Protein AF-A0A7Z9GXH2-F1 (afdb_monomer_lite)

Structure (mmCIF, N/CA/C/O backbone):
data_AF-A0A7Z9GXH2-F1
#
_entry.id   AF-A0A7Z9GXH2-F1
#
loop_
_atom_site.group_PDB
_atom_site.id
_atom_site.type_symbol
_atom_site.label_atom_id
_atom_site.label_alt_id
_atom_site.label_comp_id
_atom_site.label_asym_id
_atom_site.label_entity_id
_atom_site.label_seq_id
_atom_site.pdbx_PDB_ins_code
_atom_site.Cartn_x
_atom_site.Cartn_y
_atom_site.Cartn_z
_atom_site.occupancy
_atom_site.B_iso_or_equiv
_atom_site.auth_seq_id
_atom_site.auth_comp_id
_atom_site.auth_asym_id
_atom_site.auth_atom_id
_atom_site.pdbx_PDB_model_num
ATOM 1 N N . THR A 1 1 ? -4.801 15.330 -59.749 1.00 37.44 1 THR A N 1
ATOM 2 C CA . THR A 1 1 ? -4.604 15.068 -58.308 1.00 37.44 1 THR A CA 1
ATOM 3 C C . THR A 1 1 ? -5.261 13.742 -57.950 1.00 37.44 1 THR A C 1
ATOM 5 O O . THR A 1 1 ? -6.335 13.740 -57.373 1.00 37.44 1 THR A O 1
ATOM 8 N N . GLY A 1 2 ? -4.679 12.607 -58.366 1.00 39.06 2 GLY A N 1
ATOM 9 C CA . GLY A 1 2 ? -5.341 11.305 -58.162 1.00 39.06 2 GLY A CA 1
ATOM 10 C C . GLY A 1 2 ? -4.648 10.054 -58.719 1.00 39.06 2 GLY A C 1
ATOM 11 O O . GLY A 1 2 ? -5.341 9.082 -58.975 1.00 39.06 2 GLY A O 1
ATOM 12 N N . GLU A 1 3 ? -3.325 10.061 -58.938 1.00 38.06 3 GLU A N 1
ATOM 13 C CA . GLU A 1 3 ? -2.590 8.885 -59.464 1.00 38.06 3 GLU A CA 1
ATOM 14 C C . GLU A 1 3 ? -1.304 8.540 -58.679 1.00 38.06 3 GLU A C 1
ATOM 16 O O . GLU A 1 3 ? -0.545 7.670 -59.090 1.00 38.06 3 GLU A O 1
ATOM 21 N N . THR A 1 4 ? -1.034 9.189 -57.539 1.00 46.84 4 THR A N 1
ATOM 22 C CA . THR A 1 4 ? 0.222 9.001 -56.781 1.00 46.84 4 THR A CA 1
ATOM 23 C C . THR A 1 4 ? 0.175 7.913 -55.707 1.00 46.84 4 THR A C 1
ATOM 25 O O . THR A 1 4 ? 1.226 7.394 -55.352 1.00 46.84 4 THR A O 1
ATOM 28 N N . SER A 1 5 ? -1.001 7.526 -55.204 1.00 44.00 5 SER A N 1
ATOM 29 C CA . SER A 1 5 ? -1.130 6.472 -54.180 1.00 44.00 5 SER A CA 1
ATOM 30 C C . SER A 1 5 ? -1.077 5.046 -54.750 1.00 44.00 5 SER A C 1
ATOM 32 O O . SER A 1 5 ? -0.606 4.133 -54.081 1.00 44.00 5 SER A O 1
ATOM 34 N N . ILE A 1 6 ? -1.488 4.842 -56.007 1.00 42.91 6 ILE A N 1
ATOM 35 C CA . ILE A 1 6 ? -1.592 3.504 -56.626 1.00 42.91 6 ILE A CA 1
ATOM 36 C C . ILE A 1 6 ? -0.221 2.902 -57.011 1.00 42.91 6 ILE A C 1
ATOM 38 O O . ILE A 1 6 ? -0.106 1.686 -57.156 1.00 42.91 6 ILE A O 1
ATOM 42 N N . SER A 1 7 ? 0.841 3.703 -57.165 1.00 54.88 7 SER A N 1
ATOM 43 C CA . SER A 1 7 ? 2.155 3.196 -57.608 1.00 54.88 7 SER A CA 1
ATOM 44 C C . SER A 1 7 ? 3.056 2.665 -56.484 1.00 54.88 7 SER A C 1
ATOM 46 O O . SER A 1 7 ? 3.994 1.914 -56.762 1.00 54.88 7 SER A O 1
ATOM 48 N N . ILE A 1 8 ? 2.795 3.024 -55.224 1.00 55.25 8 ILE A N 1
ATOM 49 C CA . ILE A 1 8 ? 3.738 2.799 -54.113 1.00 55.25 8 ILE A CA 1
ATOM 50 C C . ILE A 1 8 ? 3.460 1.481 -53.390 1.00 55.25 8 ILE A C 1
ATOM 52 O O . ILE A 1 8 ? 4.385 0.690 -53.206 1.00 55.25 8 ILE A O 1
ATOM 56 N N . GLU A 1 9 ? 2.195 1.168 -53.105 1.00 55.50 9 GLU A N 1
ATOM 57 C CA . GLU A 1 9 ? 1.798 -0.169 -52.631 1.00 55.50 9 GLU A CA 1
ATOM 58 C C . GLU A 1 9 ? 2.121 -1.252 -53.673 1.00 55.50 9 GLU A C 1
ATOM 60 O O . GLU A 1 9 ? 2.595 -2.336 -53.341 1.00 55.50 9 GLU A O 1
ATOM 65 N N . ALA A 1 10 ? 1.961 -0.942 -54.965 1.00 57.91 10 ALA A N 1
ATOM 66 C CA . ALA A 1 10 ? 2.414 -1.827 -56.034 1.00 57.91 10 ALA A CA 1
ATOM 67 C C . ALA A 1 10 ? 3.939 -2.058 -55.979 1.00 57.91 10 ALA A C 1
ATOM 69 O O . ALA A 1 10 ? 4.403 -3.174 -56.216 1.00 57.91 10 ALA A O 1
ATOM 70 N N . SER A 1 11 ? 4.719 -1.032 -55.621 1.00 60.31 11 SER A N 1
ATOM 71 C CA . SER A 1 11 ? 6.178 -1.127 -55.519 1.00 60.31 11 SER A CA 1
ATOM 72 C C . SER A 1 11 ? 6.618 -2.024 -54.355 1.00 60.31 11 SER A C 1
ATOM 74 O O . SER A 1 11 ? 7.423 -2.931 -54.578 1.00 60.31 11 SER A O 1
ATOM 76 N N . THR A 1 12 ? 6.060 -1.862 -53.148 1.00 60.34 12 THR A N 1
ATOM 77 C CA . THR A 1 12 ? 6.379 -2.737 -51.997 1.00 60.34 12 THR A CA 1
ATOM 78 C C . THR A 1 12 ? 6.028 -4.198 -52.287 1.00 60.34 12 THR A C 1
ATOM 80 O O . THR A 1 12 ? 6.863 -5.083 -52.084 1.00 60.34 12 THR A O 1
ATOM 83 N N . VAL A 1 13 ? 4.855 -4.450 -52.881 1.00 60.81 13 VAL A N 1
ATOM 84 C CA . VAL A 1 13 ? 4.418 -5.787 -53.317 1.00 60.81 13 VAL A CA 1
ATOM 85 C C . VAL A 1 13 ? 5.371 -6.390 -54.358 1.00 60.81 13 VAL A C 1
ATOM 87 O O . VAL A 1 13 ? 5.722 -7.566 -54.245 1.00 60.81 13 VAL A O 1
ATOM 90 N N . THR A 1 14 ? 5.849 -5.618 -55.343 1.00 66.19 14 THR A N 1
ATOM 91 C CA . THR A 1 14 ? 6.825 -6.139 -56.325 1.00 66.19 14 THR A CA 1
ATOM 92 C C . THR A 1 14 ? 8.198 -6.446 -55.725 1.00 66.19 14 THR A C 1
ATOM 94 O O . THR A 1 14 ? 8.819 -7.424 -56.136 1.00 66.19 14 THR A O 1
ATOM 97 N N . MET A 1 15 ? 8.663 -5.676 -54.736 1.00 66.75 15 MET A N 1
ATOM 98 C CA . MET A 1 15 ? 9.948 -5.928 -54.066 1.00 66.75 15 MET A CA 1
ATOM 99 C C . MET A 1 15 ? 9.905 -7.180 -53.181 1.00 66.75 15 MET A C 1
ATOM 101 O O . MET A 1 15 ? 10.839 -7.981 -53.214 1.00 66.75 15 MET A O 1
ATOM 105 N N . LEU A 1 16 ? 8.793 -7.407 -52.471 1.00 66.75 16 LEU A N 1
ATOM 106 C CA . LEU A 1 16 ? 8.529 -8.660 -51.752 1.00 66.75 16 LEU A CA 1
ATOM 107 C C . LEU A 1 16 ? 8.466 -9.859 -52.716 1.00 66.75 16 LEU A C 1
ATOM 109 O O . LEU A 1 16 ? 9.107 -10.883 -52.484 1.00 66.75 16 LEU A O 1
ATOM 113 N N . ALA A 1 17 ? 7.755 -9.718 -53.840 1.00 65.50 17 ALA A N 1
ATOM 114 C CA . ALA A 1 17 ? 7.632 -10.768 -54.855 1.00 65.50 17 ALA A CA 1
ATOM 115 C C . ALA A 1 17 ? 8.953 -11.098 -55.582 1.00 65.50 17 ALA A C 1
ATOM 117 O O . ALA A 1 17 ? 9.086 -12.191 -56.133 1.00 65.50 17 ALA A O 1
ATOM 118 N N . ALA A 1 18 ? 9.931 -10.188 -55.577 1.00 73.69 18 ALA A N 1
ATOM 119 C CA . ALA A 1 18 ? 11.253 -10.404 -56.164 1.00 73.69 18 ALA A CA 1
ATOM 120 C C . ALA A 1 18 ? 12.179 -11.292 -55.303 1.00 73.69 18 ALA A C 1
ATOM 122 O O . ALA A 1 18 ? 13.247 -11.679 -55.773 1.00 73.69 18 ALA A O 1
ATOM 123 N N . GLY A 1 19 ? 11.791 -11.632 -54.064 1.00 72.69 19 GLY A N 1
ATOM 124 C CA . GLY A 1 19 ? 12.542 -12.560 -53.208 1.00 72.69 19 GLY A CA 1
ATOM 125 C C . GLY A 1 19 ? 13.893 -12.026 -52.718 1.00 72.69 19 GLY A C 1
ATOM 126 O O . GLY A 1 19 ? 14.777 -12.810 -52.390 1.00 72.69 19 GLY A O 1
ATOM 127 N N . LEU A 1 20 ? 14.060 -10.700 -52.672 1.00 75.81 20 LEU A N 1
ATOM 128 C CA . LEU A 1 20 ? 15.347 -10.029 -52.443 1.00 75.81 20 LEU A CA 1
ATOM 129 C C . LEU A 1 20 ? 15.855 -10.062 -50.989 1.00 75.81 20 LEU A C 1
ATOM 131 O O . LEU A 1 20 ? 16.906 -9.495 -50.728 1.00 75.81 20 LEU A O 1
ATOM 135 N N . GLY A 1 21 ? 15.126 -10.664 -50.043 1.00 75.50 21 GLY A N 1
ATOM 136 C CA . GLY A 1 21 ? 15.475 -10.636 -48.610 1.00 75.50 21 GLY A CA 1
ATOM 137 C C . GLY A 1 21 ? 15.192 -9.300 -47.902 1.00 75.50 21 GLY A C 1
ATOM 138 O O . GLY A 1 21 ? 15.517 -9.144 -46.727 1.00 75.50 21 GLY A O 1
ATOM 139 N N . LEU A 1 22 ? 14.564 -8.354 -48.605 1.00 82.00 22 LEU A N 1
ATOM 140 C CA . LEU A 1 22 ? 14.113 -7.063 -48.084 1.00 82.00 22 LEU A CA 1
ATOM 141 C C . LEU A 1 22 ? 12.768 -7.187 -47.351 1.00 82.00 22 LEU A C 1
ATOM 143 O O . LEU A 1 22 ? 11.962 -8.065 -47.661 1.00 82.00 22 LEU A O 1
ATOM 147 N N . SER A 1 23 ? 12.500 -6.252 -46.438 1.00 78.56 23 SER A N 1
ATOM 148 C CA . SER A 1 23 ? 11.236 -6.151 -45.693 1.00 78.56 23 SER A CA 1
ATOM 149 C C . SER A 1 23 ? 10.643 -4.745 -45.856 1.00 78.56 23 SER A C 1
ATOM 151 O O . SER A 1 23 ? 10.691 -3.950 -44.915 1.00 78.56 23 SER A O 1
ATOM 153 N N . PRO A 1 24 ? 10.141 -4.396 -47.057 1.00 82.38 24 PRO A N 1
ATOM 154 C CA . PRO A 1 24 ? 9.747 -3.032 -47.366 1.00 82.38 24 PRO A CA 1
ATOM 155 C C . PRO A 1 24 ? 8.435 -2.620 -46.679 1.00 82.38 24 PRO A C 1
ATOM 157 O O . PRO A 1 24 ? 7.402 -3.264 -46.866 1.00 82.38 24 PRO A O 1
ATOM 160 N N . VAL A 1 25 ? 8.464 -1.496 -45.961 1.00 80.12 25 VAL A N 1
ATOM 161 C CA . VAL A 1 25 ? 7.319 -0.862 -45.287 1.00 80.12 25 VAL A CA 1
ATOM 162 C C . VAL A 1 25 ? 7.044 0.504 -45.923 1.00 80.12 25 VAL A C 1
ATOM 164 O O . VAL A 1 25 ? 7.964 1.280 -46.181 1.00 80.12 25 VAL A O 1
ATOM 167 N N . HIS A 1 26 ? 5.777 0.803 -46.206 1.00 81.19 26 HIS A N 1
ATOM 168 C CA . HIS A 1 26 ? 5.341 2.104 -46.722 1.00 81.19 26 HIS A CA 1
ATOM 169 C C . HIS A 1 26 ? 5.133 3.089 -45.559 1.00 81.19 26 HIS A C 1
ATOM 171 O O . HIS A 1 26 ? 4.392 2.766 -44.638 1.00 81.19 26 HIS A O 1
ATOM 177 N N . LEU A 1 27 ? 5.760 4.272 -45.612 1.00 75.12 27 LEU A N 1
ATOM 178 C CA . LEU A 1 27 ? 5.764 5.268 -44.519 1.00 75.12 27 LEU A CA 1
ATOM 179 C C . LEU A 1 27 ? 4.958 6.545 -44.849 1.00 75.12 27 LEU A C 1
ATOM 181 O O . LEU A 1 27 ? 5.267 7.636 -44.356 1.00 75.12 27 LEU A O 1
ATOM 185 N N . GLY A 1 28 ? 4.008 6.440 -45.781 1.00 72.62 28 GLY A N 1
ATOM 186 C CA . GLY A 1 28 ? 3.268 7.589 -46.302 1.00 72.62 28 GLY A CA 1
ATOM 187 C C . GLY A 1 28 ? 4.111 8.539 -47.169 1.00 72.62 28 GLY A C 1
ATOM 188 O O . GLY A 1 28 ? 5.312 8.358 -47.382 1.00 72.62 28 GLY A O 1
ATOM 189 N N . GLU A 1 29 ? 3.448 9.559 -47.721 1.00 75.81 29 GLU A N 1
ATOM 190 C CA . GLU A 1 29 ? 4.037 10.708 -48.445 1.00 75.81 29 GLU A CA 1
ATOM 191 C C . GLU A 1 29 ? 5.028 10.422 -49.598 1.00 75.81 29 GLU A C 1
ATOM 193 O O . GLU A 1 29 ? 5.715 11.327 -50.070 1.00 75.81 29 GLU A O 1
ATOM 198 N N . GLY A 1 30 ? 5.104 9.191 -50.109 1.00 75.81 30 GLY A N 1
ATOM 199 C CA . GLY A 1 30 ? 6.087 8.817 -51.134 1.00 75.81 30 GLY A CA 1
ATOM 200 C C . GLY A 1 30 ? 7.263 7.975 -50.631 1.00 75.81 30 GLY A C 1
ATOM 201 O O . GLY A 1 30 ? 8.115 7.589 -51.432 1.00 75.81 30 GLY A O 1
ATOM 202 N N . ARG A 1 31 ? 7.336 7.701 -49.324 1.00 79.81 31 ARG A N 1
ATOM 203 C CA . ARG A 1 31 ? 8.487 7.078 -48.659 1.00 79.81 31 ARG A CA 1
ATOM 204 C C . ARG A 1 31 ? 8.279 5.577 -48.452 1.00 79.81 31 ARG A C 1
ATOM 206 O O . ARG A 1 31 ? 7.200 5.123 -48.074 1.00 79.81 31 ARG A O 1
ATOM 213 N N . ILE A 1 32 ? 9.344 4.807 -48.664 1.00 81.31 32 ILE A N 1
ATOM 214 C CA . ILE A 1 32 ? 9.396 3.368 -48.384 1.00 81.31 32 ILE A CA 1
ATOM 215 C C . ILE A 1 32 ? 10.657 3.097 -47.562 1.00 81.31 32 ILE A C 1
ATOM 217 O O . ILE A 1 32 ? 11.764 3.342 -48.042 1.00 81.31 32 ILE A O 1
ATOM 221 N N . HIS A 1 33 ? 10.505 2.552 -46.356 1.00 81.62 33 HIS A N 1
ATOM 222 C CA . HIS A 1 33 ? 11.610 1.906 -45.653 1.00 81.62 33 HIS A CA 1
ATOM 223 C C . HIS A 1 33 ? 11.853 0.554 -46.317 1.00 81.62 33 HIS A C 1
ATOM 225 O O . HIS A 1 33 ? 10.955 -0.277 -46.323 1.00 81.62 33 HIS A O 1
ATOM 231 N N . LEU A 1 34 ? 13.025 0.307 -46.901 1.00 80.25 34 LEU A N 1
ATOM 232 C CA . LEU A 1 34 ? 13.278 -0.941 -47.642 1.00 80.25 34 LEU A CA 1
ATOM 233 C C . LEU A 1 34 ? 13.677 -2.119 -46.734 1.00 80.25 34 LEU A C 1
ATOM 235 O O . LEU A 1 34 ? 13.483 -3.280 -47.106 1.00 80.25 34 LEU A O 1
ATOM 239 N N . GLY A 1 35 ? 14.221 -1.824 -45.551 1.00 74.38 35 GLY A N 1
ATOM 240 C CA . GLY A 1 35 ? 14.851 -2.807 -44.675 1.00 74.38 35 GLY A CA 1
ATOM 241 C C . GLY A 1 35 ? 16.089 -3.454 -45.307 1.00 74.38 35 GLY A C 1
ATOM 242 O O . GLY A 1 35 ? 16.656 -2.951 -46.279 1.00 74.38 35 GLY A O 1
ATOM 243 N N . GLY A 1 36 ? 16.483 -4.606 -44.761 1.00 77.69 36 GLY A N 1
ATOM 244 C CA . GLY A 1 36 ? 17.627 -5.394 -45.226 1.00 77.69 36 GLY A CA 1
ATOM 245 C C . GLY A 1 36 ? 18.909 -5.163 -44.420 1.00 77.69 36 GLY A C 1
ATOM 246 O O . GLY A 1 36 ? 19.103 -4.120 -43.802 1.00 77.69 36 GLY A O 1
ATOM 247 N N . GLY A 1 37 ? 19.788 -6.169 -44.416 1.00 79.31 37 GLY A N 1
ATOM 248 C CA . GLY A 1 37 ? 21.122 -6.105 -43.811 1.00 79.31 37 GLY A CA 1
ATOM 249 C C . GLY A 1 37 ? 22.212 -5.629 -44.777 1.00 79.31 37 GLY A C 1
ATOM 250 O O . GLY A 1 37 ? 21.951 -5.391 -45.958 1.00 79.31 37 GLY A O 1
ATOM 251 N N . LEU A 1 38 ? 23.457 -5.583 -44.288 1.00 77.19 38 LEU A N 1
ATOM 252 C CA . LEU A 1 38 ? 24.645 -5.141 -45.035 1.00 77.19 38 LEU A CA 1
ATOM 253 C C . LEU A 1 38 ? 24.849 -5.846 -46.383 1.00 77.19 38 LEU A C 1
ATOM 255 O O . LEU A 1 38 ? 25.489 -5.288 -47.267 1.00 77.19 38 LEU A O 1
ATOM 259 N N . ASN A 1 39 ? 24.335 -7.058 -46.575 1.00 77.94 39 ASN A N 1
ATOM 260 C CA . ASN A 1 39 ? 24.434 -7.793 -47.835 1.00 77.94 39 ASN A CA 1
ATOM 261 C C . ASN A 1 39 ? 23.656 -7.150 -49.006 1.00 77.94 39 ASN A C 1
ATOM 263 O O . ASN A 1 39 ? 23.853 -7.564 -50.145 1.00 77.94 39 ASN A O 1
ATOM 267 N N . HIS A 1 40 ? 22.796 -6.157 -48.757 1.00 81.00 40 HIS A N 1
ATOM 268 C CA . HIS A 1 40 ? 22.034 -5.461 -49.797 1.00 81.00 40 HIS A CA 1
ATOM 269 C C . HIS A 1 40 ? 22.760 -4.201 -50.289 1.00 81.00 40 HIS A C 1
ATOM 271 O O . HIS A 1 40 ? 23.442 -3.511 -49.533 1.00 81.00 40 HIS A O 1
ATOM 277 N N . GLN A 1 41 ? 22.570 -3.871 -51.567 1.00 77.75 41 GLN A N 1
ATOM 278 C CA . GLN A 1 41 ? 23.025 -2.623 -52.182 1.00 77.75 41 GLN A CA 1
ATOM 279 C C . GLN A 1 41 ? 21.842 -1.946 -52.877 1.00 77.75 41 GLN A C 1
ATOM 281 O O . GLN A 1 41 ? 21.060 -2.603 -53.563 1.00 77.75 41 GLN A O 1
ATOM 286 N N . ILE A 1 42 ? 21.726 -0.627 -52.720 1.00 78.69 42 ILE A N 1
ATOM 287 C CA . ILE A 1 42 ? 20.710 0.200 -53.377 1.00 78.69 42 ILE A CA 1
ATOM 288 C C . ILE A 1 42 ? 21.434 1.190 -54.286 1.00 78.69 42 ILE A C 1
ATOM 290 O O . ILE A 1 42 ? 22.349 1.883 -53.848 1.00 78.69 42 ILE A O 1
ATOM 294 N N . SER A 1 43 ? 21.013 1.280 -55.548 1.00 76.50 43 SER A N 1
ATOM 295 C CA . SER A 1 43 ? 21.495 2.297 -56.484 1.00 76.50 43 SER A CA 1
ATOM 296 C C . SER A 1 43 ? 20.317 2.997 -57.143 1.00 76.50 43 SER A C 1
ATOM 298 O O . SER A 1 43 ? 19.529 2.378 -57.857 1.00 76.50 43 SER A O 1
ATOM 300 N N . THR A 1 44 ? 20.208 4.306 -56.919 1.00 79.69 44 THR A N 1
ATOM 301 C CA . THR A 1 44 ? 19.198 5.172 -57.543 1.00 79.69 44 THR A CA 1
ATOM 302 C C . THR A 1 44 ? 19.752 5.970 -58.728 1.00 79.69 44 THR A C 1
ATOM 304 O O . THR A 1 44 ? 19.028 6.780 -59.303 1.00 79.69 44 THR A O 1
ATOM 307 N N . ALA A 1 45 ? 21.003 5.719 -59.144 1.00 75.12 45 ALA A N 1
ATOM 308 C CA . ALA A 1 45 ? 21.774 6.553 -60.079 1.00 75.12 45 ALA A CA 1
ATOM 309 C C . ALA A 1 45 ? 21.109 6.815 -61.448 1.00 75.12 45 ALA A C 1
ATOM 311 O O . ALA A 1 45 ? 21.389 7.827 -62.081 1.00 75.12 45 ALA A O 1
ATOM 312 N N . ASN A 1 46 ? 20.212 5.928 -61.893 1.00 79.19 46 ASN A N 1
ATOM 313 C CA . ASN A 1 46 ? 19.463 6.047 -63.151 1.00 79.19 46 ASN A CA 1
ATOM 314 C C . ASN A 1 46 ? 17.959 6.319 -62.931 1.00 79.19 46 ASN A C 1
ATOM 316 O O . ASN A 1 46 ? 17.128 5.951 -63.762 1.00 79.19 46 ASN A O 1
ATOM 320 N N . THR A 1 47 ? 17.584 6.905 -61.791 1.00 82.19 47 THR A N 1
ATOM 321 C CA . THR A 1 47 ? 16.187 7.124 -61.378 1.00 82.19 47 THR A CA 1
ATOM 322 C C . THR A 1 47 ? 15.966 8.551 -60.861 1.00 82.19 47 THR A C 1
ATOM 324 O O . THR A 1 47 ? 16.917 9.281 -60.599 1.00 82.19 47 THR A O 1
ATOM 327 N N . TYR A 1 48 ? 14.703 8.936 -60.657 1.00 83.56 48 TYR A N 1
ATOM 328 C CA . TYR A 1 48 ? 14.333 10.157 -59.926 1.00 83.56 48 TYR A CA 1
ATOM 329 C C . TYR A 1 48 ? 14.153 9.926 -58.410 1.00 83.56 48 TYR A C 1
ATOM 331 O O . TYR A 1 48 ? 13.590 10.778 -57.729 1.00 83.56 48 TYR A O 1
ATOM 339 N N . LEU A 1 49 ? 14.579 8.772 -57.881 1.00 82.62 49 LEU A N 1
ATOM 340 C CA . LEU A 1 49 ? 14.419 8.424 -56.469 1.00 82.62 49 LEU A CA 1
ATOM 341 C C . LEU A 1 49 ? 15.571 8.985 -55.629 1.00 82.62 49 LEU A C 1
ATOM 343 O O . LEU A 1 49 ? 16.747 8.779 -55.934 1.00 82.62 49 LEU A O 1
ATOM 347 N N . THR A 1 50 ? 15.230 9.630 -54.519 1.00 81.44 50 THR A N 1
ATOM 348 C CA . THR A 1 50 ? 16.176 9.967 -53.452 1.00 81.44 50 THR A CA 1
ATOM 349 C C . THR A 1 50 ? 16.290 8.800 -52.474 1.00 81.44 50 THR A C 1
ATOM 351 O O . THR A 1 50 ? 15.276 8.280 -52.018 1.00 81.44 50 THR A O 1
ATOM 354 N N . HIS A 1 51 ? 17.518 8.408 -52.138 1.00 83.12 51 HIS A N 1
ATOM 355 C CA . HIS A 1 51 ? 17.829 7.371 -51.152 1.00 83.12 51 HIS A CA 1
ATOM 356 C C . HIS A 1 51 ? 18.624 7.989 -49.996 1.00 83.12 51 HIS A C 1
ATOM 358 O O . HIS A 1 51 ? 19.524 8.797 -50.228 1.00 83.12 51 HIS A O 1
ATOM 364 N N . THR A 1 52 ? 18.291 7.599 -48.768 1.00 80.81 52 THR A N 1
ATOM 365 C CA . THR A 1 52 ? 18.906 8.073 -47.521 1.00 80.81 52 THR A CA 1
ATOM 366 C C . THR A 1 52 ? 19.146 6.892 -46.585 1.00 80.81 52 THR A C 1
ATOM 368 O O . THR A 1 52 ? 18.294 6.010 -46.493 1.00 80.81 52 THR A O 1
ATOM 371 N N . GLY A 1 53 ? 20.273 6.900 -45.869 1.00 75.75 53 GLY A N 1
ATOM 372 C CA . GLY A 1 53 ? 20.727 5.772 -45.050 1.00 75.75 53 GLY A CA 1
ATOM 373 C C . GLY A 1 53 ? 21.543 4.744 -45.845 1.00 75.75 53 GLY A C 1
ATOM 374 O O . GLY A 1 53 ? 21.970 5.006 -46.971 1.00 75.75 53 GLY A O 1
ATOM 375 N N . GLN A 1 54 ? 21.780 3.581 -45.240 1.00 74.25 54 GLN A N 1
ATOM 376 C CA . GLN A 1 54 ? 22.339 2.386 -45.879 1.00 74.25 54 GLN A CA 1
ATOM 377 C C . GLN A 1 54 ? 21.620 1.139 -45.328 1.00 74.25 54 GLN A C 1
ATOM 379 O O . GLN A 1 54 ? 21.148 1.185 -44.192 1.00 74.25 54 GLN A O 1
ATOM 384 N N . PRO A 1 55 ? 21.525 0.027 -46.083 1.00 76.81 55 PRO A N 1
ATOM 385 C CA . PRO A 1 55 ? 21.019 -1.239 -45.553 1.00 76.81 55 PRO A CA 1
ATOM 386 C C . PRO A 1 55 ? 21.919 -1.828 -44.457 1.00 76.81 55 PRO A C 1
ATOM 388 O O . PRO A 1 55 ? 23.127 -1.979 -44.647 1.00 76.81 55 PRO A O 1
ATOM 391 N N . GLY A 1 56 ? 21.307 -2.249 -43.350 1.00 76.75 56 GLY A N 1
ATOM 392 C CA . GLY A 1 56 ? 21.984 -2.807 -42.180 1.00 76.75 56 GLY A CA 1
ATOM 393 C C . GLY A 1 56 ? 22.544 -1.768 -41.202 1.00 76.75 56 GLY A C 1
ATOM 394 O O . GLY A 1 56 ? 22.405 -0.563 -41.382 1.00 76.75 56 GLY A O 1
ATOM 395 N N . VAL A 1 57 ? 23.182 -2.273 -40.147 1.00 78.88 57 VAL A N 1
ATOM 396 C CA . VAL A 1 57 ? 23.949 -1.494 -39.159 1.00 78.88 57 VAL A CA 1
ATOM 397 C C . VAL A 1 57 ? 25.450 -1.730 -39.353 1.00 78.88 57 VAL A C 1
ATOM 399 O O . VAL A 1 57 ? 25.839 -2.531 -40.204 1.00 78.88 57 VAL A O 1
ATOM 402 N N . THR A 1 58 ? 26.310 -1.045 -38.595 1.00 79.62 58 THR A N 1
ATOM 403 C CA . THR A 1 58 ? 27.768 -1.236 -38.663 1.00 79.62 58 THR A CA 1
ATOM 404 C C . THR A 1 58 ? 28.150 -2.697 -38.407 1.00 79.62 58 THR A C 1
ATOM 406 O O . THR A 1 58 ? 27.807 -3.281 -37.384 1.00 79.62 58 THR A O 1
ATOM 409 N N . GLY A 1 59 ? 28.846 -3.313 -39.363 1.00 79.12 59 GLY A N 1
ATOM 410 C CA . GLY A 1 59 ? 29.310 -4.698 -39.252 1.00 79.12 59 GLY A CA 1
ATOM 411 C C . GLY A 1 59 ? 30.636 -4.812 -38.504 1.00 79.12 59 GLY A C 1
ATOM 412 O O . GLY A 1 59 ? 31.263 -3.807 -38.178 1.00 79.12 59 GLY A O 1
ATOM 413 N N . SER A 1 60 ? 31.091 -6.048 -38.286 1.00 87.50 60 SER A N 1
ATOM 414 C CA . SER A 1 60 ? 32.477 -6.318 -37.886 1.00 87.50 60 SER A CA 1
ATOM 415 C C . SER A 1 60 ? 33.459 -5.708 -38.886 1.00 87.50 60 SER A C 1
ATOM 417 O O . SER A 1 60 ? 33.172 -5.676 -40.086 1.00 87.50 60 SER A O 1
ATOM 419 N N . TRP A 1 61 ? 34.621 -5.266 -38.400 1.00 93.00 61 TRP A N 1
ATOM 420 C CA . TRP A 1 61 ? 35.578 -4.545 -39.235 1.00 93.00 61 TRP A CA 1
ATOM 421 C C . TRP A 1 61 ? 36.055 -5.330 -40.460 1.00 93.00 61 TRP A C 1
ATOM 423 O O . TRP A 1 61 ? 36.362 -6.529 -40.394 1.00 93.00 61 TRP A O 1
ATOM 433 N N . GLY A 1 62 ? 36.128 -4.626 -41.585 1.00 93.38 62 GLY A N 1
ATOM 434 C CA . GLY A 1 62 ? 36.587 -5.155 -42.852 1.00 93.38 62 GLY A CA 1
ATOM 435 C C . GLY A 1 62 ? 36.293 -4.218 -44.014 1.00 93.38 62 GLY A C 1
ATOM 436 O O . GLY A 1 62 ? 36.333 -3.001 -43.868 1.00 93.38 62 GLY A O 1
ATOM 437 N N . LEU A 1 63 ? 36.013 -4.781 -45.186 1.00 93.31 63 LEU A N 1
ATOM 438 C CA . LEU A 1 63 ? 35.789 -4.013 -46.407 1.00 93.31 63 LEU A CA 1
ATOM 439 C C . LEU A 1 63 ? 34.704 -4.619 -47.295 1.00 93.31 63 LEU A C 1
ATOM 441 O O . LEU A 1 63 ? 34.329 -5.790 -47.171 1.00 93.31 63 LEU A O 1
ATOM 445 N N . ARG A 1 64 ? 34.228 -3.809 -48.235 1.00 92.00 64 ARG A N 1
ATOM 446 C CA . ARG A 1 64 ? 33.340 -4.210 -49.317 1.00 92.00 64 ARG A CA 1
ATOM 447 C C . ARG A 1 64 ? 33.947 -3.851 -50.666 1.00 92.00 64 ARG A C 1
ATOM 449 O O . ARG A 1 64 ? 34.280 -2.695 -50.921 1.00 92.00 64 ARG A O 1
ATOM 456 N N . VAL A 1 65 ? 33.989 -4.844 -51.545 1.00 93.69 65 VAL A N 1
ATOM 457 C CA . VAL A 1 65 ? 34.265 -4.672 -52.973 1.00 93.69 65 VAL A CA 1
ATOM 458 C C . VAL A 1 65 ? 33.051 -4.002 -53.646 1.00 93.69 65 VAL A C 1
ATOM 460 O O . VAL A 1 65 ? 31.930 -4.506 -53.494 1.00 93.69 65 VAL A O 1
ATOM 463 N N . PRO A 1 66 ? 33.212 -2.888 -54.386 1.00 90.06 66 PRO A N 1
ATOM 464 C CA . PRO A 1 66 ? 32.108 -2.268 -55.118 1.00 90.06 66 PRO A CA 1
ATOM 465 C C . PRO A 1 66 ? 31.585 -3.215 -56.210 1.00 90.06 66 PRO A C 1
ATOM 467 O O . PRO A 1 66 ? 32.340 -3.981 -56.806 1.00 90.06 66 PRO A O 1
ATOM 470 N N . SER A 1 67 ? 30.273 -3.199 -56.471 1.00 88.06 67 SER A N 1
ATOM 471 C CA . SER A 1 67 ? 29.674 -4.083 -57.478 1.00 88.06 67 SER A CA 1
ATOM 472 C C . SER A 1 67 ? 28.432 -3.488 -58.134 1.00 88.06 67 SER A C 1
ATOM 474 O O . SER A 1 67 ? 27.669 -2.754 -57.503 1.00 88.06 67 SER A O 1
ATOM 476 N N . GLN A 1 68 ? 28.188 -3.872 -59.386 1.00 84.69 68 GLN A N 1
ATOM 477 C CA . GLN A 1 68 ? 26.914 -3.691 -60.070 1.00 84.69 68 GLN A CA 1
ATOM 478 C C . GLN A 1 68 ? 26.449 -5.050 -60.602 1.00 84.69 68 GLN A C 1
ATOM 480 O O . GLN A 1 68 ? 27.097 -5.667 -61.442 1.00 84.69 68 GLN A O 1
ATOM 485 N N . GLY A 1 69 ? 25.330 -5.558 -60.076 1.00 77.00 69 GLY A N 1
ATOM 486 C CA . GLY A 1 69 ? 24.840 -6.898 -60.425 1.00 77.00 69 GLY A CA 1
ATOM 487 C C . GLY A 1 69 ? 25.767 -8.043 -59.987 1.00 77.00 69 GLY A C 1
ATOM 488 O O . GLY A 1 69 ? 25.719 -9.112 -60.587 1.00 77.00 69 GLY A O 1
ATOM 489 N N . GLY A 1 70 ? 26.617 -7.824 -58.975 1.00 80.50 70 GLY A N 1
ATOM 490 C CA . GLY A 1 70 ? 27.572 -8.810 -58.451 1.00 80.50 70 GLY A CA 1
ATOM 491 C C . GLY A 1 70 ? 28.947 -8.823 -59.134 1.00 80.50 70 GLY A C 1
ATOM 492 O O . GLY A 1 70 ? 29.843 -9.520 -58.656 1.00 80.50 70 GLY A O 1
ATOM 493 N N . HIS A 1 71 ? 29.139 -8.042 -60.201 1.00 87.19 71 HIS A N 1
ATOM 494 C CA . HIS A 1 71 ? 30.416 -7.871 -60.905 1.00 87.19 71 HIS A CA 1
ATOM 495 C C . HIS A 1 71 ? 31.027 -6.497 -60.619 1.00 87.19 71 HIS A C 1
ATOM 497 O O . HIS A 1 71 ? 30.293 -5.551 -60.332 1.00 87.19 71 HIS A O 1
ATOM 503 N N . VAL A 1 72 ? 32.356 -6.382 -60.697 1.00 87.69 72 VAL A N 1
ATOM 504 C CA . VAL A 1 72 ? 33.051 -5.106 -60.445 1.00 87.69 72 VAL A CA 1
ATOM 505 C C . VAL A 1 72 ? 32.958 -4.147 -61.635 1.00 87.69 72 VAL A C 1
ATOM 507 O O . VAL A 1 72 ? 32.757 -2.955 -61.427 1.00 87.69 72 VAL A O 1
ATOM 510 N N . GLY A 1 73 ? 33.003 -4.641 -62.879 1.00 86.81 73 GLY A N 1
ATOM 511 C CA . GLY A 1 73 ? 32.901 -3.795 -64.075 1.00 86.81 73 GLY A CA 1
ATOM 512 C C . GLY A 1 73 ? 33.945 -2.674 -64.084 1.00 86.81 73 GLY A C 1
ATOM 513 O O . GLY A 1 73 ? 35.106 -2.914 -63.768 1.00 86.81 73 GLY A O 1
ATOM 514 N N . ASP A 1 74 ? 33.504 -1.453 -64.396 1.00 86.00 74 ASP A N 1
ATOM 515 C CA . ASP A 1 74 ? 34.327 -0.233 -64.366 1.00 86.00 74 ASP A CA 1
ATOM 516 C C . ASP A 1 74 ? 34.379 0.431 -62.963 1.00 86.00 74 ASP A C 1
ATOM 518 O O . ASP A 1 74 ? 34.771 1.591 -62.846 1.00 86.00 74 ASP A O 1
ATOM 522 N N . LEU A 1 75 ? 33.925 -0.249 -61.895 1.00 87.38 75 LEU A N 1
ATOM 523 C CA . LEU A 1 75 ? 33.889 0.296 -60.522 1.00 87.38 75 LEU A CA 1
ATOM 524 C C . LEU A 1 75 ? 35.197 0.113 -59.740 1.00 87.38 75 LEU A C 1
ATOM 526 O O . LEU A 1 75 ? 35.266 0.551 -58.598 1.00 87.38 75 LEU A O 1
ATOM 530 N N . ILE A 1 76 ? 36.190 -0.568 -60.307 1.00 91.44 76 ILE A N 1
ATOM 531 C CA . ILE A 1 76 ? 37.562 -0.640 -59.791 1.00 91.44 76 ILE A CA 1
ATOM 532 C C . ILE A 1 76 ? 38.465 -0.281 -60.961 1.00 91.44 76 ILE A C 1
ATOM 534 O O . ILE A 1 76 ? 38.275 -0.809 -62.062 1.00 91.44 76 ILE A O 1
ATOM 538 N N . VAL A 1 77 ? 39.412 0.623 -60.738 1.00 90.88 77 VAL A N 1
ATOM 539 C CA . VAL A 1 77 ? 40.343 1.070 -61.775 1.00 90.88 77 VAL A CA 1
ATOM 540 C C . VAL A 1 77 ? 41.685 0.358 -61.604 1.00 90.88 77 VAL A C 1
ATOM 542 O O . VAL A 1 77 ? 42.069 -0.066 -60.518 1.00 90.88 77 VAL A O 1
ATOM 545 N N . ASP A 1 78 ? 42.373 0.166 -62.723 1.00 91.69 78 ASP A N 1
ATOM 546 C CA . ASP A 1 78 ? 43.773 -0.256 -62.764 1.00 91.69 78 ASP A CA 1
ATOM 547 C C . ASP A 1 78 ? 44.636 0.742 -61.969 1.00 91.69 78 ASP A C 1
ATOM 549 O O . ASP A 1 78 ? 44.410 1.946 -62.083 1.00 91.69 78 ASP A O 1
ATOM 553 N N . GLU A 1 79 ? 45.606 0.260 -61.190 1.00 91.88 79 GLU A N 1
ATOM 554 C CA . GLU A 1 79 ? 46.421 1.064 -60.257 1.00 91.88 79 GLU A CA 1
ATOM 555 C C . GLU A 1 79 ? 45.671 1.604 -59.005 1.00 91.88 79 GLU A C 1
ATOM 557 O O . GLU A 1 79 ? 46.311 2.255 -58.179 1.00 91.88 79 GLU A O 1
ATOM 562 N N . ASP A 1 80 ? 44.370 1.316 -58.792 1.00 94.12 80 ASP A N 1
ATOM 563 C CA . ASP A 1 80 ? 43.678 1.644 -57.522 1.00 94.12 80 ASP A CA 1
ATOM 564 C C . ASP A 1 80 ? 44.391 0.947 -56.342 1.00 94.12 80 ASP A C 1
ATOM 566 O O . ASP A 1 80 ? 44.680 -0.257 -56.402 1.00 94.12 80 ASP A O 1
ATOM 570 N N . VAL A 1 81 ? 44.611 1.662 -55.231 1.00 95.19 81 VAL A N 1
ATOM 571 C CA . VAL A 1 81 ? 45.283 1.117 -54.037 1.00 95.19 81 VAL A CA 1
ATOM 572 C C . VAL A 1 81 ? 44.501 1.329 -52.744 1.00 95.19 81 VAL A C 1
ATOM 574 O O . VAL A 1 81 ? 43.899 2.373 -52.503 1.00 95.19 81 VAL A O 1
ATOM 577 N N . PHE A 1 82 ? 44.578 0.339 -51.858 1.00 96.81 82 PHE A N 1
ATOM 578 C CA . PHE A 1 82 ? 44.208 0.489 -50.451 1.00 96.81 82 PHE A CA 1
ATOM 579 C C . PHE A 1 82 ? 45.336 -0.029 -49.560 1.00 96.81 82 PHE A C 1
ATOM 581 O O . PHE A 1 82 ? 46.143 -0.869 -49.970 1.00 96.81 82 PHE A O 1
ATOM 588 N N . THR A 1 83 ? 45.418 0.465 -48.328 1.00 96.81 83 THR A N 1
ATOM 589 C CA . THR A 1 83 ? 46.460 0.061 -47.378 1.00 96.81 83 THR A CA 1
ATOM 590 C C . THR A 1 83 ? 45.863 -0.449 -46.078 1.00 96.81 83 THR A C 1
ATOM 592 O O . THR A 1 83 ? 44.779 -0.031 -45.679 1.00 96.81 83 THR A O 1
ATOM 595 N N . ILE A 1 84 ? 46.565 -1.374 -45.422 1.00 96.94 84 ILE A N 1
ATOM 596 C CA . ILE A 1 84 ? 46.235 -1.840 -44.071 1.00 96.94 84 ILE A CA 1
ATOM 597 C C . ILE A 1 84 ? 47.510 -1.831 -43.225 1.00 96.94 84 ILE A C 1
ATOM 599 O O . ILE A 1 84 ? 48.569 -2.283 -43.669 1.00 96.94 84 ILE A O 1
ATOM 603 N N . THR A 1 85 ? 47.404 -1.353 -41.988 1.00 95.00 85 THR A N 1
ATOM 604 C CA . THR A 1 85 ? 48.465 -1.403 -40.972 1.00 95.00 85 THR A CA 1
ATOM 605 C C . THR A 1 85 ? 47.983 -2.130 -39.715 1.00 95.00 85 THR A C 1
ATOM 607 O O . THR A 1 85 ? 46.786 -2.191 -39.448 1.00 95.00 85 THR A O 1
ATOM 610 N N . ASP A 1 86 ? 48.916 -2.699 -38.947 1.00 93.25 86 ASP A N 1
ATOM 611 C CA . ASP A 1 86 ? 48.691 -3.286 -37.614 1.00 93.25 86 ASP A CA 1
ATOM 612 C C . ASP A 1 86 ? 49.099 -2.339 -36.465 1.00 93.25 86 ASP A C 1
ATOM 614 O O . ASP A 1 86 ? 49.031 -2.709 -35.287 1.00 93.25 86 ASP A O 1
ATOM 618 N N . GLY A 1 87 ? 49.570 -1.134 -36.812 1.00 89.06 87 GLY A N 1
ATOM 619 C CA . GLY A 1 87 ? 50.088 -0.122 -35.887 1.00 89.06 87 GLY A CA 1
ATOM 620 C C . GLY A 1 87 ? 51.511 -0.395 -35.379 1.00 89.06 87 GLY A C 1
ATOM 621 O O . GLY A 1 87 ? 52.081 0.437 -34.672 1.00 89.06 87 GLY A O 1
ATOM 622 N N . ALA A 1 88 ? 52.110 -1.536 -35.740 1.00 89.69 88 ALA A N 1
ATOM 623 C CA . ALA A 1 88 ? 53.438 -1.967 -35.293 1.00 89.69 88 ALA A CA 1
ATOM 624 C C . ALA A 1 88 ? 54.456 -2.097 -36.442 1.00 89.69 88 ALA A C 1
ATOM 626 O O . ALA A 1 88 ? 55.668 -2.020 -36.214 1.00 89.69 88 ALA A O 1
ATOM 627 N N . THR A 1 89 ? 53.978 -2.293 -37.669 1.00 91.00 89 THR A N 1
ATOM 628 C CA . THR A 1 89 ? 54.768 -2.515 -38.883 1.00 91.00 89 THR A CA 1
ATOM 629 C C . THR A 1 89 ? 54.511 -1.421 -39.927 1.00 91.00 89 THR A C 1
ATOM 631 O O . THR A 1 89 ? 53.760 -0.475 -39.697 1.00 91.00 89 THR A O 1
ATOM 634 N N . ALA A 1 90 ? 55.211 -1.480 -41.064 1.00 91.50 90 ALA A N 1
ATOM 635 C CA . ALA A 1 90 ? 54.930 -0.573 -42.175 1.00 91.50 90 ALA A CA 1
ATOM 636 C C . ALA A 1 90 ? 53.626 -1.006 -42.878 1.00 91.50 90 ALA A C 1
ATOM 638 O O . ALA A 1 90 ? 53.456 -2.214 -43.064 1.00 91.50 90 ALA A O 1
ATOM 639 N N . PRO A 1 91 ? 52.754 -0.070 -43.307 1.00 94.56 91 PRO A N 1
ATOM 640 C CA . PRO A 1 91 ? 51.511 -0.409 -43.995 1.00 94.56 91 PRO A CA 1
ATOM 641 C C . PRO A 1 91 ? 51.744 -1.322 -45.201 1.00 94.56 91 PRO A C 1
ATOM 643 O O . PRO A 1 91 ? 52.671 -1.112 -45.989 1.00 94.56 91 PRO A O 1
ATOM 646 N N . VAL A 1 92 ? 50.887 -2.329 -45.356 1.00 96.94 92 VAL A N 1
ATOM 647 C CA . VAL A 1 92 ? 50.852 -3.178 -46.548 1.00 96.94 92 VAL A CA 1
ATOM 648 C C . VAL A 1 92 ? 49.934 -2.518 -47.565 1.00 96.94 92 VAL A C 1
ATOM 650 O O . VAL A 1 92 ? 48.758 -2.301 -47.283 1.00 96.94 92 VAL A O 1
ATOM 653 N N . ILE A 1 93 ? 50.482 -2.208 -48.738 1.00 96.94 93 ILE A N 1
ATOM 654 C CA . ILE A 1 93 ? 49.748 -1.643 -49.873 1.00 96.94 93 ILE A CA 1
ATOM 655 C C . ILE A 1 93 ? 49.233 -2.797 -50.734 1.00 96.94 93 ILE A C 1
ATOM 657 O O . ILE A 1 93 ? 50.013 -3.676 -51.113 1.00 96.94 93 ILE A O 1
ATOM 661 N N . PHE A 1 94 ? 47.943 -2.783 -51.047 1.00 97.12 94 PHE A N 1
ATOM 662 C CA . PHE A 1 94 ? 47.280 -3.688 -51.978 1.00 97.12 94 PHE A CA 1
ATOM 663 C C . PHE A 1 94 ? 46.886 -2.898 -53.224 1.00 97.12 94 PHE A C 1
ATOM 665 O O . PHE A 1 94 ? 46.356 -1.798 -53.102 1.00 97.12 94 PHE A O 1
ATOM 672 N N . GLU A 1 95 ? 47.161 -3.448 -54.402 1.00 96.31 95 GLU A N 1
ATOM 673 C CA . GLU A 1 95 ? 47.029 -2.760 -55.692 1.00 96.31 95 GLU A CA 1
ATOM 674 C C . GLU A 1 95 ? 46.176 -3.594 -56.643 1.00 96.31 95 GLU A C 1
ATOM 676 O O . GLU A 1 95 ? 46.470 -4.774 -56.862 1.00 96.31 95 GLU A O 1
ATOM 681 N N . PHE A 1 96 ? 45.120 -2.999 -57.193 1.00 95.75 96 PHE A N 1
ATOM 682 C CA . PHE A 1 96 ? 44.264 -3.649 -58.178 1.00 95.75 96 PHE A CA 1
ATOM 683 C C . PHE A 1 96 ? 44.917 -3.612 -59.560 1.00 95.75 96 PHE A C 1
ATOM 685 O O . PHE A 1 96 ? 45.241 -2.553 -60.092 1.00 95.75 96 PHE A O 1
ATOM 692 N N . ASP A 1 97 ? 45.091 -4.795 -60.147 1.00 95.12 97 ASP A N 1
ATOM 693 C CA . ASP A 1 97 ? 45.863 -4.987 -61.375 1.00 95.12 97 ASP A CA 1
ATOM 694 C C . ASP A 1 97 ? 45.047 -5.739 -62.433 1.00 95.12 97 ASP A C 1
ATOM 696 O O . ASP A 1 97 ? 44.656 -6.894 -62.245 1.00 95.12 97 ASP A O 1
ATOM 700 N N . SER A 1 98 ? 44.796 -5.085 -63.562 1.00 93.62 98 SER A N 1
ATOM 701 C CA . SER A 1 98 ? 44.101 -5.656 -64.718 1.00 93.62 98 SER A CA 1
ATOM 702 C C . SER A 1 98 ? 45.038 -6.033 -65.873 1.00 93.62 98 SER A C 1
ATOM 704 O O . SER A 1 98 ? 44.603 -6.681 -66.833 1.00 93.62 98 SER A O 1
ATOM 706 N N . ASN A 1 99 ? 46.318 -5.642 -65.808 1.00 91.25 99 ASN A N 1
ATOM 707 C CA . ASN A 1 99 ? 47.222 -5.602 -66.962 1.00 91.25 99 ASN A CA 1
ATOM 708 C C . ASN A 1 99 ? 48.580 -6.332 -66.760 1.00 91.25 99 ASN A C 1
ATOM 710 O O . ASN A 1 99 ? 49.261 -6.612 -67.752 1.00 91.25 99 ASN A O 1
ATOM 714 N N . GLN A 1 100 ? 48.903 -6.743 -65.528 1.00 87.31 100 GLN A N 1
ATOM 715 C CA . GLN A 1 100 ? 50.150 -7.369 -65.050 1.00 87.31 100 GLN A CA 1
ATOM 716 C C . GLN A 1 100 ? 51.377 -6.437 -64.933 1.00 87.31 100 GLN A C 1
ATOM 718 O O . GLN A 1 100 ? 52.511 -6.919 -65.008 1.00 87.31 100 GLN A O 1
ATOM 723 N N . ASP A 1 101 ? 51.171 -5.133 -64.725 1.00 88.50 101 ASP A N 1
ATOM 724 C CA . ASP A 1 101 ? 52.205 -4.087 -64.574 1.00 88.50 101 ASP A CA 1
ATOM 725 C C . ASP A 1 101 ? 52.202 -3.436 -63.170 1.00 88.50 101 ASP A C 1
ATOM 727 O O . ASP A 1 101 ? 52.595 -2.283 -63.002 1.00 88.50 101 ASP A O 1
ATOM 731 N N . ALA A 1 102 ? 51.776 -4.186 -62.146 1.00 88.25 102 ALA A N 1
ATOM 732 C CA . ALA A 1 102 ? 51.711 -3.709 -60.763 1.00 88.25 102 ALA A CA 1
ATOM 733 C C . ALA A 1 102 ? 53.080 -3.334 -60.154 1.00 88.25 102 ALA A C 1
ATOM 735 O O . ALA A 1 102 ? 54.118 -3.943 -60.457 1.00 88.25 102 ALA A O 1
ATOM 736 N N . ILE A 1 103 ? 53.090 -2.391 -59.204 1.00 89.75 103 ILE A N 1
ATOM 737 C CA . ILE A 1 103 ? 54.315 -1.954 -58.519 1.00 89.75 103 ILE A CA 1
ATOM 738 C C . ILE A 1 103 ? 54.905 -3.119 -57.688 1.00 89.75 103 ILE A C 1
ATOM 740 O O . ILE A 1 103 ? 54.267 -3.587 -56.745 1.00 89.75 103 ILE A O 1
ATOM 744 N N . PRO A 1 104 ? 56.168 -3.558 -57.911 1.00 85.19 104 PRO A N 1
ATOM 745 C CA . PRO A 1 104 ? 56.720 -4.770 -57.277 1.00 85.19 104 PRO A CA 1
ATOM 746 C C . PRO A 1 104 ? 56.865 -4.769 -55.743 1.00 85.19 104 PRO A C 1
ATOM 748 O O . PRO A 1 104 ? 57.315 -5.767 -55.178 1.00 85.19 104 PRO A O 1
ATOM 751 N N . THR A 1 105 ? 56.581 -3.653 -55.069 1.00 86.06 105 THR A N 1
ATOM 752 C CA . THR A 1 105 ? 56.544 -3.548 -53.598 1.00 86.06 105 THR A CA 1
ATOM 753 C C . THR A 1 105 ? 55.151 -3.754 -53.010 1.00 86.06 105 THR A C 1
ATOM 755 O O . THR A 1 105 ? 55.044 -3.982 -51.806 1.00 86.06 105 THR A O 1
ATOM 758 N N . ASN A 1 106 ? 54.110 -3.673 -53.837 1.00 93.69 106 ASN A N 1
ATOM 759 C CA . ASN A 1 106 ? 52.717 -3.773 -53.433 1.00 93.69 106 ASN A CA 1
ATOM 760 C C . ASN A 1 106 ? 52.235 -5.231 -53.528 1.00 93.69 106 ASN A C 1
ATOM 762 O O . ASN A 1 106 ? 52.897 -6.103 -54.098 1.00 93.69 106 ASN A O 1
ATOM 766 N N . ARG A 1 107 ? 51.079 -5.521 -52.929 1.00 95.38 107 ARG A N 1
ATOM 767 C CA . ARG A 1 107 ? 50.396 -6.815 -53.024 1.00 95.38 107 ARG A CA 1
ATOM 768 C C . ARG A 1 107 ? 49.361 -6.757 -54.139 1.00 95.38 107 ARG A C 1
ATOM 770 O O . ARG A 1 107 ? 48.315 -6.136 -53.990 1.00 95.38 107 ARG A O 1
ATOM 777 N N . THR A 1 108 ? 49.676 -7.401 -55.254 1.00 96.06 108 THR A N 1
ATOM 778 C CA . THR A 1 108 ? 48.841 -7.420 -56.456 1.00 96.06 108 THR A CA 1
ATOM 779 C C . THR A 1 108 ? 47.532 -8.181 -56.232 1.00 96.06 108 THR A C 1
ATOM 781 O O . THR A 1 108 ? 47.547 -9.364 -55.890 1.00 96.06 108 THR A O 1
ATOM 784 N N . VAL A 1 109 ? 46.401 -7.529 -56.497 1.00 96.31 109 VAL A N 1
ATOM 785 C CA . VAL A 1 109 ? 45.054 -8.110 -56.507 1.00 96.31 109 VAL A CA 1
ATOM 786 C C . VAL A 1 109 ? 44.573 -8.170 -57.966 1.00 96.31 109 VAL A C 1
ATOM 788 O O . VAL A 1 109 ? 44.041 -7.185 -58.481 1.00 96.31 109 VAL A O 1
ATOM 791 N N . PRO A 1 110 ? 44.781 -9.298 -58.673 1.00 94.75 110 PRO A N 1
ATOM 792 C CA . PRO A 1 110 ? 44.518 -9.374 -60.107 1.00 94.75 110 PRO A CA 1
ATOM 793 C C . PRO A 1 110 ? 43.015 -9.406 -60.417 1.00 94.75 110 PRO A C 1
ATOM 795 O O . PRO A 1 110 ? 42.276 -10.206 -59.836 1.00 94.75 110 PRO A O 1
ATOM 798 N N . PHE A 1 111 ? 42.552 -8.604 -61.377 1.00 94.38 111 PHE A N 1
ATOM 799 C CA . PHE A 1 111 ? 41.138 -8.545 -61.758 1.00 94.38 111 PHE A CA 1
ATOM 800 C C . PHE A 1 111 ? 40.887 -8.412 -63.265 1.00 94.38 111 PHE A C 1
ATOM 802 O O . PHE A 1 111 ? 41.789 -8.278 -64.085 1.00 94.38 111 PHE A O 1
ATOM 809 N N . THR A 1 112 ? 39.610 -8.507 -63.631 1.00 92.25 112 THR A N 1
ATOM 810 C CA . THR A 1 112 ? 39.068 -8.199 -64.959 1.00 92.25 112 THR A CA 1
ATOM 811 C C . THR A 1 112 ? 37.701 -7.539 -64.768 1.00 92.25 112 THR A C 1
ATOM 813 O O . THR A 1 112 ? 37.088 -7.720 -63.716 1.00 92.25 112 THR A O 1
ATOM 816 N N . ALA A 1 113 ? 37.171 -6.845 -65.778 1.00 85.38 113 ALA A N 1
ATOM 817 C CA . ALA A 1 113 ? 35.828 -6.251 -65.701 1.00 85.38 113 ALA A CA 1
ATOM 818 C C . ALA A 1 113 ? 34.714 -7.287 -65.400 1.00 85.38 113 ALA A C 1
ATOM 820 O O . ALA A 1 113 ? 33.717 -6.961 -64.756 1.00 85.38 113 ALA A O 1
ATOM 821 N N . ASP A 1 114 ? 34.905 -8.548 -65.811 1.00 89.62 114 ASP A N 1
ATOM 822 C CA . ASP A 1 114 ? 33.979 -9.659 -65.548 1.00 89.62 114 ASP A CA 1
ATOM 823 C C . ASP A 1 114 ? 34.131 -10.273 -64.138 1.00 89.62 114 ASP A C 1
ATOM 825 O O . ASP A 1 114 ? 33.319 -11.121 -63.754 1.00 89.62 114 ASP A O 1
ATOM 829 N N . SER A 1 115 ? 35.139 -9.883 -63.346 1.00 94.69 115 SER A N 1
ATOM 830 C CA . SER A 1 115 ? 35.360 -10.436 -62.001 1.00 94.69 115 SER A CA 1
ATOM 831 C C . SER A 1 115 ? 34.168 -10.161 -61.078 1.00 94.69 115 SER A C 1
ATOM 833 O O . SER A 1 115 ? 33.639 -9.048 -61.030 1.00 94.69 115 SER A O 1
ATOM 835 N N . THR A 1 116 ? 33.747 -11.168 -60.308 1.00 95.19 116 THR A N 1
ATOM 836 C CA . THR A 1 116 ? 32.701 -10.977 -59.293 1.00 95.19 116 THR A CA 1
ATOM 837 C C . THR A 1 116 ? 33.265 -10.336 -58.031 1.00 95.19 116 THR A C 1
ATOM 839 O O . THR A 1 116 ? 34.429 -10.537 -57.680 1.00 95.19 116 THR A O 1
ATOM 842 N N . ALA A 1 117 ? 32.421 -9.609 -57.298 1.00 92.94 117 ALA A N 1
ATOM 843 C CA . ALA A 1 117 ? 32.814 -8.977 -56.042 1.00 92.94 117 ALA A CA 1
ATOM 844 C C . ALA A 1 117 ? 33.364 -10.000 -55.023 1.00 92.94 117 ALA A C 1
ATOM 846 O O . ALA A 1 117 ? 34.364 -9.745 -54.358 1.00 92.94 117 ALA A O 1
ATOM 847 N N . ASP A 1 118 ? 32.778 -11.202 -54.970 1.00 94.06 118 ASP A N 1
ATOM 848 C CA . ASP A 1 118 ? 33.272 -12.300 -54.128 1.00 94.06 118 ASP A CA 1
ATOM 849 C C . ASP A 1 118 ? 34.623 -12.860 -54.590 1.00 94.06 118 ASP A C 1
ATOM 851 O O . ASP A 1 118 ? 35.450 -13.206 -53.750 1.00 94.06 118 ASP A O 1
ATOM 855 N N . GLN A 1 119 ? 34.891 -12.941 -55.899 1.00 96.19 119 GLN A N 1
ATOM 856 C CA . GLN A 1 119 ? 36.205 -13.367 -56.400 1.00 96.19 119 GLN A CA 1
ATOM 857 C C . GLN A 1 119 ? 37.304 -12.397 -55.959 1.00 96.19 119 GLN A C 1
ATOM 859 O O . GLN A 1 119 ? 38.361 -12.839 -55.512 1.00 96.19 119 GLN A O 1
ATOM 864 N N . ILE A 1 120 ? 37.036 -11.091 -56.022 1.00 96.44 120 ILE A N 1
ATOM 865 C CA . ILE A 1 120 ? 37.964 -10.060 -55.548 1.00 96.44 120 ILE A CA 1
ATOM 866 C C . ILE A 1 120 ? 38.136 -10.128 -54.026 1.00 96.44 120 ILE A C 1
ATOM 868 O O . ILE A 1 120 ? 39.269 -10.132 -53.550 1.00 96.44 120 ILE A O 1
ATOM 872 N N . ALA A 1 121 ? 37.053 -10.289 -53.258 1.00 96.31 121 ALA A N 1
ATOM 873 C CA . ALA A 1 121 ? 37.130 -10.465 -51.806 1.00 96.31 121 ALA A CA 1
ATOM 874 C C . ALA A 1 121 ? 37.980 -11.693 -51.412 1.00 96.31 121 ALA A C 1
ATOM 876 O O . ALA A 1 121 ? 38.797 -11.610 -50.494 1.00 96.31 121 ALA A O 1
ATOM 877 N N . TRP A 1 122 ? 37.857 -12.813 -52.138 1.00 97.00 122 TRP A N 1
ATOM 878 C CA . TRP A 1 122 ? 38.700 -14.000 -51.945 1.00 97.00 122 TRP A CA 1
ATOM 879 C C . TRP A 1 122 ? 40.177 -13.764 -52.287 1.00 97.00 122 TRP A C 1
ATOM 881 O O . TRP A 1 122 ? 41.044 -14.278 -51.579 1.00 97.00 122 TRP A O 1
ATOM 891 N N . LEU A 1 123 ? 40.477 -12.995 -53.338 1.00 97.12 123 LEU A N 1
ATOM 892 C CA . LEU A 1 123 ? 41.852 -12.643 -53.708 1.00 97.12 123 LEU A CA 1
ATOM 893 C C . LEU A 1 123 ? 42.498 -11.726 -52.663 1.00 97.12 123 LEU A C 1
ATOM 895 O O . LEU A 1 123 ? 43.595 -12.026 -52.196 1.00 97.12 123 LEU A O 1
ATOM 899 N N . ILE A 1 124 ? 41.787 -10.689 -52.208 1.00 97.56 124 ILE A N 1
ATOM 900 C CA . ILE A 1 124 ? 42.239 -9.823 -51.109 1.00 97.56 124 ILE A CA 1
ATOM 901 C C . ILE A 1 124 ? 42.503 -10.656 -49.843 1.00 97.56 124 ILE A C 1
ATOM 903 O O . ILE A 1 124 ? 43.564 -10.542 -49.229 1.00 97.56 124 ILE A O 1
ATOM 907 N N . ALA A 1 125 ? 41.588 -11.560 -49.476 1.00 97.62 125 ALA A N 1
ATOM 908 C CA . ALA A 1 125 ? 41.751 -12.431 -48.311 1.00 97.62 125 ALA A CA 1
ATOM 909 C C . ALA A 1 125 ? 42.963 -13.376 -48.410 1.00 97.62 125 ALA A C 1
ATOM 911 O O . ALA A 1 125 ? 43.535 -13.760 -47.385 1.00 97.62 125 ALA A O 1
ATOM 912 N N . ALA A 1 126 ? 43.344 -13.782 -49.624 1.00 97.19 126 ALA A N 1
ATOM 913 C CA . ALA A 1 126 ? 44.538 -14.585 -49.868 1.00 97.19 126 ALA A CA 1
ATOM 914 C C . ALA A 1 126 ? 45.817 -13.741 -49.742 1.00 97.19 126 ALA A C 1
ATOM 916 O O . ALA A 1 126 ? 46.752 -14.156 -49.054 1.00 97.19 126 ALA A O 1
ATOM 917 N N . GLU A 1 127 ? 45.838 -12.542 -50.328 1.00 97.44 127 GLU A N 1
ATOM 918 C CA . GLU A 1 127 ? 46.984 -11.632 -50.260 1.00 97.44 127 GLU A CA 1
ATOM 919 C C . GLU A 1 127 ? 47.253 -11.128 -48.836 1.00 97.44 127 GLU A C 1
ATOM 921 O O . GLU A 1 127 ? 48.409 -11.113 -48.408 1.00 97.44 127 GLU A O 1
ATOM 926 N N . ILE A 1 128 ? 46.208 -10.823 -48.055 1.00 97.44 128 ILE A N 1
ATOM 927 C CA . ILE A 1 128 ? 46.334 -10.466 -46.632 1.00 97.44 128 ILE A CA 1
ATOM 928 C C . ILE A 1 128 ? 46.990 -11.612 -45.849 1.00 97.44 128 ILE A C 1
ATOM 930 O O . ILE A 1 128 ? 48.001 -11.386 -45.180 1.00 97.44 128 ILE A O 1
ATOM 934 N N . ARG A 1 129 ? 46.494 -12.854 -45.988 1.00 96.62 129 ARG A N 1
ATOM 935 C CA . ARG A 1 129 ? 47.078 -14.047 -45.335 1.00 96.62 129 ARG A CA 1
ATOM 936 C C . ARG A 1 129 ? 48.519 -14.332 -45.760 1.00 96.62 129 ARG A C 1
ATOM 938 O O . ARG A 1 129 ? 49.283 -14.892 -44.981 1.00 96.62 129 ARG A O 1
ATOM 945 N N . ALA A 1 130 ? 48.885 -13.971 -46.987 1.00 95.50 130 ALA A N 1
ATOM 946 C CA . ALA A 1 130 ? 50.232 -14.129 -47.524 1.00 95.50 130 ALA A CA 1
ATOM 947 C C . ALA A 1 130 ? 51.153 -12.918 -47.246 1.00 95.50 130 ALA A C 1
ATOM 949 O O . ALA A 1 130 ? 52.298 -12.907 -47.711 1.00 95.50 130 ALA A O 1
ATOM 950 N N . SER A 1 131 ? 50.675 -11.903 -46.520 1.00 95.00 131 SER A N 1
ATOM 951 C CA . SER A 1 131 ? 51.430 -10.727 -46.068 1.00 95.00 131 SER A CA 1
ATOM 952 C C . SER A 1 131 ? 51.845 -10.848 -44.591 1.00 95.00 131 SER A C 1
ATOM 954 O O . SER A 1 131 ? 51.561 -11.849 -43.935 1.00 95.00 131 SER A O 1
ATOM 956 N N . ILE A 1 132 ? 52.505 -9.820 -44.042 1.00 93.31 132 ILE A N 1
ATOM 957 C CA . ILE A 1 132 ? 52.828 -9.762 -42.605 1.00 93.31 132 ILE A CA 1
ATOM 958 C C . ILE A 1 132 ? 51.568 -9.693 -41.719 1.00 93.31 132 ILE A C 1
ATOM 960 O O . ILE A 1 132 ? 51.573 -10.227 -40.612 1.00 93.31 132 ILE A O 1
ATOM 964 N N . LEU A 1 133 ? 50.469 -9.136 -42.244 1.00 95.44 133 LEU A N 1
ATOM 965 C CA . LEU A 1 133 ? 49.180 -9.003 -41.556 1.00 95.44 133 LEU A CA 1
ATOM 966 C C . LEU A 1 133 ? 48.476 -10.351 -41.332 1.00 95.44 133 LEU A C 1
ATOM 968 O O . LEU A 1 133 ? 47.617 -10.457 -40.464 1.00 95.44 133 LEU A O 1
ATOM 972 N N . GLY A 1 134 ? 48.865 -11.414 -42.047 1.00 93.69 134 GLY A N 1
ATOM 973 C CA . GLY A 1 134 ? 48.342 -12.770 -41.829 1.00 93.69 134 GLY A CA 1
ATOM 974 C C . GLY A 1 134 ? 48.678 -13.370 -40.455 1.00 93.69 134 GLY A C 1
ATOM 975 O O . GLY A 1 134 ? 48.232 -14.473 -40.148 1.00 93.69 134 GLY A O 1
ATOM 976 N N . ALA A 1 135 ? 49.476 -12.672 -39.637 1.00 91.56 135 ALA A N 1
ATOM 977 C CA . ALA A 1 135 ? 49.730 -13.006 -38.238 1.00 91.56 135 ALA A CA 1
ATOM 978 C C . ALA A 1 135 ? 48.779 -12.304 -37.244 1.00 91.56 135 ALA A C 1
ATOM 980 O O . ALA A 1 135 ? 48.707 -12.736 -36.093 1.00 91.56 135 ALA A O 1
ATOM 981 N N . THR A 1 136 ? 48.080 -11.239 -37.658 1.00 93.06 136 THR A N 1
ATOM 982 C CA . THR A 1 136 ? 47.211 -10.411 -36.796 1.00 93.06 136 THR A CA 1
ATOM 983 C C . THR A 1 136 ? 45.753 -10.333 -37.268 1.00 93.06 136 THR A C 1
ATOM 985 O O . THR A 1 136 ? 44.880 -10.023 -36.458 1.00 93.06 136 THR A O 1
ATOM 988 N N . LEU A 1 137 ? 45.479 -10.662 -38.536 1.00 95.19 137 LEU A N 1
ATOM 989 C CA . LEU A 1 137 ? 44.153 -10.690 -39.166 1.00 95.19 137 LEU A CA 1
ATOM 990 C C . LEU A 1 137 ? 43.733 -12.118 -39.553 1.00 95.19 137 LEU A C 1
ATOM 992 O O . LEU A 1 137 ? 44.573 -12.931 -39.944 1.00 95.19 137 LEU A O 1
ATOM 996 N N . ASP A 1 138 ? 42.424 -12.397 -39.548 1.00 93.81 138 ASP A N 1
ATOM 997 C CA . ASP A 1 138 ? 41.848 -13.629 -40.115 1.00 93.81 138 ASP A CA 1
ATOM 998 C C . ASP A 1 138 ? 40.727 -13.298 -41.122 1.00 93.81 138 ASP A C 1
ATOM 1000 O O . ASP A 1 138 ? 39.544 -13.271 -40.774 1.00 93.81 138 ASP A O 1
ATOM 1004 N N . PRO A 1 139 ? 41.084 -13.013 -42.389 1.00 96.00 139 PRO A N 1
ATOM 1005 C CA . PRO A 1 139 ? 40.157 -12.425 -43.353 1.00 96.00 139 PRO A CA 1
ATOM 1006 C C . PRO A 1 139 ? 39.127 -13.436 -43.903 1.00 96.00 139 PRO A C 1
ATOM 1008 O O . PRO A 1 139 ? 39.452 -14.309 -44.715 1.00 96.00 139 PRO A O 1
ATOM 1011 N N . ALA A 1 140 ? 37.864 -13.328 -43.494 1.00 94.62 140 ALA A N 1
ATOM 1012 C CA . ALA A 1 140 ? 36.763 -14.226 -43.852 1.00 94.62 140 ALA A CA 1
ATOM 1013 C C . ALA A 1 140 ? 35.771 -13.570 -44.833 1.00 94.62 140 ALA A C 1
ATOM 1015 O O . ALA A 1 140 ? 35.169 -12.536 -44.541 1.00 94.62 140 ALA A O 1
ATOM 1016 N N . VAL A 1 141 ? 35.572 -14.181 -46.008 1.00 94.06 141 VAL A N 1
ATOM 1017 C CA . VAL A 1 141 ? 34.593 -13.709 -47.005 1.00 94.06 141 VAL A CA 1
ATOM 1018 C C . VAL A 1 141 ? 33.178 -14.044 -46.530 1.00 94.06 141 VAL A C 1
ATOM 1020 O O . VAL A 1 141 ? 32.819 -15.216 -46.423 1.00 94.06 141 VAL A O 1
ATOM 1023 N N . ALA A 1 142 ? 32.372 -13.013 -46.275 1.00 88.38 142 ALA A N 1
ATOM 1024 C CA . ALA A 1 142 ? 30.975 -13.132 -45.852 1.00 88.38 142 ALA A CA 1
ATOM 1025 C C . ALA A 1 142 ? 29.987 -13.214 -47.038 1.00 88.38 142 ALA A C 1
ATOM 1027 O O . ALA A 1 142 ? 28.805 -13.502 -46.845 1.00 88.38 142 ALA A O 1
ATOM 1028 N N . GLY A 1 143 ? 30.474 -12.993 -48.264 1.00 86.19 143 GLY A N 1
ATOM 1029 C CA . GLY A 1 143 ? 29.693 -13.023 -49.502 1.00 86.19 143 GLY A CA 1
ATOM 1030 C C . GLY A 1 143 ? 29.178 -11.644 -49.928 1.00 86.19 143 GLY A C 1
ATOM 1031 O O . GLY A 1 143 ? 29.196 -10.685 -49.154 1.00 86.19 143 GLY A O 1
ATOM 1032 N N . ASN A 1 144 ? 28.701 -11.541 -51.172 1.00 84.44 144 ASN A N 1
ATOM 1033 C CA . ASN A 1 144 ? 28.267 -10.284 -51.803 1.00 84.44 144 ASN A CA 1
ATOM 1034 C C . ASN A 1 144 ? 29.347 -9.177 -51.773 1.00 84.44 144 ASN A C 1
ATOM 1036 O O . ASN A 1 144 ? 29.043 -7.997 -51.591 1.00 84.44 144 ASN A O 1
ATOM 1040 N N . GLY A 1 145 ? 30.617 -9.563 -51.923 1.00 88.94 145 GLY A N 1
ATOM 1041 C CA . GLY A 1 145 ? 31.770 -8.663 -51.911 1.00 88.94 145 GLY A CA 1
ATOM 1042 C C . GLY A 1 145 ? 32.228 -8.207 -50.526 1.00 88.94 145 GLY A C 1
ATOM 1043 O O . GLY A 1 145 ? 33.136 -7.383 -50.454 1.00 88.94 145 GLY A O 1
ATOM 1044 N N . ILE A 1 146 ? 31.628 -8.701 -49.437 1.00 90.94 146 ILE A N 1
ATOM 1045 C CA . ILE A 1 146 ? 32.019 -8.343 -48.067 1.00 90.94 146 ILE A CA 1
ATOM 1046 C C . ILE A 1 146 ? 33.134 -9.279 -47.584 1.00 90.94 146 ILE A C 1
ATOM 1048 O O . ILE A 1 146 ? 32.984 -10.505 -47.573 1.00 90.94 146 ILE A O 1
ATOM 1052 N N . LEU A 1 147 ? 34.234 -8.679 -47.133 1.00 94.81 147 LEU A N 1
ATOM 1053 C CA . LEU A 1 147 ? 35.340 -9.335 -46.451 1.00 94.81 147 LEU A CA 1
ATOM 1054 C C . LEU A 1 147 ? 35.431 -8.809 -45.016 1.00 94.81 147 LEU A C 1
ATOM 1056 O O . LEU A 1 147 ? 35.727 -7.636 -44.815 1.00 94.81 147 LEU A O 1
ATOM 1060 N N . VAL A 1 148 ? 35.217 -9.673 -44.026 1.00 93.81 148 VAL A N 1
ATOM 1061 C CA . VAL A 1 148 ? 35.501 -9.369 -42.614 1.00 93.81 148 VAL A CA 1
ATOM 1062 C C . VAL A 1 148 ? 36.980 -9.642 -42.367 1.00 93.81 148 VAL A C 1
ATOM 1064 O O . VAL A 1 148 ? 37.469 -10.687 -42.786 1.00 93.81 148 VAL A O 1
ATOM 1067 N N . LEU A 1 149 ? 37.705 -8.737 -41.712 1.00 94.19 149 LEU A N 1
ATOM 1068 C CA . LEU A 1 149 ? 39.150 -8.888 -41.481 1.00 94.19 149 LEU A CA 1
ATOM 1069 C C . LEU A 1 149 ? 39.495 -9.443 -40.093 1.00 94.19 149 LEU A C 1
ATOM 1071 O O . LEU A 1 149 ? 40.528 -10.100 -39.932 1.00 94.19 149 LEU A O 1
ATOM 1075 N N . GLY A 1 150 ? 38.638 -9.178 -39.101 1.00 84.19 150 GLY A N 1
ATOM 1076 C CA . GLY A 1 150 ? 39.011 -9.309 -37.691 1.00 84.19 150 GLY A CA 1
ATOM 1077 C C . GLY A 1 150 ? 40.144 -8.341 -37.325 1.00 84.19 150 GLY A C 1
ATOM 1078 O O . GLY A 1 150 ? 40.521 -7.499 -38.129 1.00 84.19 150 GLY A O 1
ATOM 1079 N N . GLY A 1 151 ? 40.698 -8.448 -36.119 1.00 88.25 151 GLY A N 1
ATOM 1080 C CA . GLY A 1 151 ? 41.821 -7.613 -35.677 1.00 88.25 151 GLY A CA 1
ATOM 1081 C C . GLY A 1 151 ? 41.541 -6.870 -34.374 1.00 88.25 151 GLY A C 1
ATOM 1082 O O . GLY A 1 151 ? 40.683 -7.261 -33.585 1.00 88.25 151 GLY A O 1
ATOM 1083 N N . THR A 1 152 ? 42.307 -5.810 -34.136 1.00 90.06 152 THR A N 1
ATOM 1084 C CA . THR A 1 152 ? 42.341 -5.026 -32.889 1.00 90.06 152 THR A CA 1
ATOM 1085 C C . THR A 1 152 ? 42.308 -3.531 -33.197 1.00 90.06 152 THR A C 1
ATOM 1087 O O . THR A 1 152 ? 42.630 -3.128 -34.312 1.00 90.06 152 THR A O 1
ATOM 1090 N N . SER A 1 153 ? 42.057 -2.700 -32.185 1.00 91.50 153 SER A N 1
ATOM 1091 C CA . SER A 1 153 ? 42.079 -1.230 -32.269 1.00 91.50 153 SER A CA 1
ATOM 1092 C C . SER A 1 153 ? 43.451 -0.598 -32.564 1.00 91.50 153 SER A C 1
ATOM 1094 O O . SER A 1 153 ? 43.576 0.622 -32.568 1.00 91.50 153 SER A O 1
ATOM 1096 N N . SER A 1 154 ? 44.494 -1.404 -32.806 1.00 91.19 154 SER A N 1
ATOM 1097 C CA . SER A 1 154 ? 45.773 -0.931 -33.356 1.00 91.19 154 SER A CA 1
ATOM 1098 C C . SER A 1 154 ? 45.838 -0.996 -34.883 1.00 91.19 154 SER A C 1
ATOM 1100 O O . SER A 1 154 ? 46.798 -0.489 -35.456 1.00 91.19 154 SER A O 1
ATOM 1102 N N . HIS A 1 155 ? 44.866 -1.642 -35.531 1.00 95.12 155 HIS A N 1
ATOM 1103 C CA . HIS A 1 155 ? 44.796 -1.716 -36.984 1.00 95.12 155 HIS A CA 1
ATOM 1104 C C . HIS A 1 155 ? 44.076 -0.495 -37.562 1.00 95.12 155 HIS A C 1
ATOM 1106 O O . HIS A 1 155 ? 43.245 0.116 -36.898 1.00 95.12 155 HIS A O 1
ATOM 1112 N N . GLU A 1 156 ? 44.387 -0.167 -38.810 1.00 95.06 156 GLU A N 1
ATOM 1113 C CA . GLU A 1 156 ? 43.790 0.935 -39.570 1.00 95.06 156 GLU A CA 1
ATOM 1114 C C . GLU A 1 156 ? 43.806 0.554 -41.059 1.00 95.06 156 GLU A C 1
ATOM 1116 O O . GLU A 1 156 ? 44.713 -0.160 -41.509 1.00 95.06 156 GLU A O 1
ATOM 1121 N N . MET A 1 157 ? 42.796 0.997 -41.811 1.00 95.75 157 MET A N 1
ATOM 1122 C CA . MET A 1 157 ? 42.716 0.858 -43.265 1.00 95.75 157 MET A CA 1
ATOM 1123 C C . MET A 1 157 ? 42.621 2.241 -43.903 1.00 95.75 157 MET A C 1
ATOM 1125 O O . MET A 1 157 ? 41.925 3.115 -43.401 1.00 95.75 157 MET A O 1
ATOM 1129 N N . ASP A 1 158 ? 43.290 2.420 -45.037 1.00 95.38 158 ASP A N 1
ATOM 1130 C CA . ASP A 1 158 ? 43.090 3.576 -45.908 1.00 95.38 158 ASP A CA 1
ATOM 1131 C C . ASP A 1 158 ? 42.607 3.082 -47.273 1.00 95.38 158 ASP A C 1
ATOM 1133 O O . ASP A 1 158 ? 43.295 2.303 -47.935 1.00 95.38 158 ASP A O 1
ATOM 1137 N N . VAL A 1 159 ? 41.410 3.516 -47.672 1.00 95.00 159 VAL A N 1
ATOM 1138 C CA . VAL A 1 159 ? 40.785 3.215 -48.969 1.00 95.00 159 VAL A CA 1
ATOM 1139 C C . VAL A 1 159 ? 40.707 4.436 -49.892 1.00 95.00 159 VAL A C 1
ATOM 1141 O O . VAL A 1 159 ? 40.139 4.321 -50.974 1.00 95.00 159 VAL A O 1
ATOM 1144 N N . MET A 1 160 ? 41.248 5.600 -49.501 1.00 90.75 160 MET A N 1
ATOM 1145 C CA . MET A 1 160 ? 41.020 6.888 -50.180 1.00 90.75 160 MET A CA 1
ATOM 1146 C C . MET A 1 160 ? 41.533 6.946 -51.630 1.00 90.75 160 MET A C 1
ATOM 1148 O O . MET A 1 160 ? 41.042 7.763 -52.409 1.00 90.75 160 MET A O 1
ATOM 1152 N N . GLU A 1 161 ? 42.487 6.087 -51.996 1.00 91.81 161 GLU A N 1
ATOM 1153 C CA . GLU A 1 161 ? 43.029 5.930 -53.357 1.00 91.81 161 GLU A CA 1
ATOM 1154 C C . GLU A 1 161 ? 42.429 4.710 -54.097 1.00 91.81 161 GLU A C 1
ATOM 1156 O O . GLU A 1 161 ? 43.027 4.168 -55.025 1.00 91.81 161 GLU A O 1
ATOM 1161 N N . SER A 1 162 ? 41.222 4.281 -53.706 1.00 92.69 162 SER A N 1
ATOM 1162 C CA . SER A 1 162 ? 40.468 3.205 -54.357 1.00 92.69 162 SER A CA 1
ATOM 1163 C C . SER A 1 162 ? 38.957 3.440 -54.315 1.00 92.69 162 SER A C 1
ATOM 1165 O O . SER A 1 162 ? 38.446 4.273 -53.567 1.00 92.69 162 SER A O 1
ATOM 1167 N N . SER A 1 163 ? 38.211 2.626 -55.061 1.00 90.19 163 SER A N 1
ATOM 1168 C CA . SER A 1 163 ? 36.742 2.573 -54.980 1.00 90.19 163 SER A CA 1
ATOM 1169 C C . SER A 1 163 ? 36.205 1.632 -53.879 1.00 90.19 163 SER A C 1
ATOM 1171 O O . SER A 1 163 ? 35.023 1.274 -53.877 1.00 90.19 163 SER A O 1
ATOM 1173 N N . MET A 1 164 ? 37.064 1.194 -52.953 1.00 92.38 164 MET A N 1
ATOM 1174 C CA . MET A 1 164 ? 36.705 0.284 -51.861 1.00 92.38 164 MET A CA 1
ATOM 1175 C C . MET A 1 164 ? 35.944 1.003 -50.745 1.00 92.38 164 MET A C 1
ATOM 1177 O O . MET A 1 164 ? 36.139 2.188 -50.492 1.00 92.38 164 MET A O 1
ATOM 1181 N N . ILE A 1 165 ? 35.074 0.269 -50.048 1.00 89.75 165 ILE A N 1
ATOM 1182 C CA . ILE A 1 165 ? 34.290 0.804 -48.928 1.00 89.75 165 ILE A CA 1
ATOM 1183 C C . ILE A 1 165 ? 34.709 0.067 -47.658 1.00 89.75 165 ILE A C 1
ATOM 1185 O O . ILE A 1 165 ? 34.437 -1.128 -47.528 1.00 89.75 165 ILE A O 1
ATOM 1189 N N . GLU A 1 166 ? 35.356 0.762 -46.725 1.00 91.75 166 GLU A N 1
ATOM 1190 C CA . GLU A 1 166 ? 35.622 0.234 -45.382 1.00 91.75 166 GLU A CA 1
ATOM 1191 C C . GLU A 1 166 ? 34.303 0.009 -44.618 1.00 91.75 166 GLU A C 1
ATOM 1193 O O . GLU A 1 166 ? 33.329 0.749 -44.779 1.00 91.75 166 GLU A O 1
ATOM 1198 N N . LEU A 1 167 ? 34.256 -1.045 -43.804 1.00 90.38 167 LEU A N 1
ATOM 1199 C CA . LEU A 1 167 ? 33.120 -1.413 -42.962 1.00 90.38 167 LEU A CA 1
ATOM 1200 C C . LEU A 1 167 ? 33.576 -1.568 -41.508 1.00 90.38 167 LEU A C 1
ATOM 1202 O O . LEU A 1 167 ? 34.615 -2.170 -41.258 1.00 90.38 167 LEU A O 1
ATOM 1206 N N . GLY A 1 168 ? 32.747 -1.136 -40.554 1.00 87.75 168 GLY A N 1
ATOM 1207 C CA . GLY A 1 168 ? 32.997 -1.331 -39.119 1.00 87.75 168 GLY A CA 1
ATOM 1208 C C . GLY A 1 168 ? 34.135 -0.469 -38.564 1.00 87.75 168 GLY A C 1
ATOM 1209 O O . GLY A 1 168 ? 34.535 0.508 -39.188 1.00 87.75 168 GLY A O 1
ATOM 1210 N N . VAL A 1 169 ? 34.637 -0.824 -37.377 1.00 88.50 169 VAL A N 1
ATOM 1211 C CA . VAL A 1 169 ? 35.752 -0.135 -36.698 1.00 88.50 169 VAL A CA 1
ATOM 1212 C C . VAL A 1 169 ? 36.756 -1.180 -36.183 1.00 88.50 169 VAL A C 1
ATOM 1214 O O . VAL A 1 169 ? 36.322 -2.157 -35.565 1.00 88.50 169 VAL A O 1
ATOM 1217 N N . PRO A 1 170 ? 38.074 -1.026 -36.419 1.00 89.44 170 PRO A N 1
ATOM 1218 C CA . PRO A 1 170 ? 39.077 -2.009 -36.012 1.00 89.44 170 PRO A CA 1
ATOM 1219 C C . PRO A 1 170 ? 39.014 -2.353 -34.517 1.00 89.44 170 PRO A C 1
ATOM 1221 O O . PRO A 1 170 ? 39.083 -1.479 -33.657 1.00 89.44 170 PRO A O 1
ATOM 1224 N N . GLY A 1 171 ? 38.921 -3.647 -34.200 1.00 82.69 171 GLY A N 1
ATOM 1225 C CA . GLY A 1 171 ? 38.838 -4.146 -32.822 1.00 82.69 171 GLY A CA 1
ATOM 1226 C C . GLY A 1 171 ? 37.462 -4.059 -32.157 1.00 82.69 171 GLY A C 1
ATOM 1227 O O . GLY A 1 171 ? 37.304 -4.641 -31.087 1.00 82.69 171 GLY A O 1
ATOM 1228 N N . GLU A 1 172 ? 36.478 -3.413 -32.784 1.00 83.88 172 GLU A N 1
ATOM 1229 C CA . GLU A 1 172 ? 35.102 -3.353 -32.288 1.00 83.88 172 GLU A CA 1
ATOM 1230 C C . GLU A 1 172 ? 34.240 -4.495 -32.850 1.00 83.88 172 GLU A C 1
ATOM 1232 O O . GLU A 1 172 ? 34.451 -5.002 -33.961 1.00 83.88 172 GLU A O 1
ATOM 1237 N N . ALA A 1 173 ? 33.236 -4.903 -32.073 1.00 79.31 173 ALA A N 1
ATOM 1238 C CA . ALA A 1 173 ? 32.206 -5.825 -32.537 1.00 79.31 173 ALA A CA 1
ATOM 1239 C C . ALA A 1 173 ? 31.287 -5.153 -33.578 1.00 79.31 173 ALA A C 1
ATOM 1241 O O . ALA A 1 173 ? 31.196 -3.928 -33.667 1.00 79.31 173 ALA A O 1
ATOM 1242 N N . GLY A 1 174 ? 30.576 -5.962 -34.369 1.00 76.56 174 GLY A N 1
ATOM 1243 C CA . GLY A 1 174 ? 29.476 -5.437 -35.182 1.00 76.56 174 GLY A CA 1
ATOM 1244 C C . GLY A 1 174 ? 28.327 -4.988 -34.279 1.00 76.56 174 GLY A C 1
ATOM 1245 O O . GLY A 1 174 ? 28.065 -5.628 -33.263 1.00 76.56 174 GLY A O 1
ATOM 1246 N N . ALA A 1 175 ? 27.634 -3.911 -34.640 1.00 79.31 175 ALA A N 1
ATOM 1247 C CA . ALA A 1 175 ? 26.502 -3.426 -33.864 1.00 79.31 175 ALA A CA 1
ATOM 1248 C C . ALA A 1 175 ? 25.323 -4.409 -33.914 1.00 79.31 175 ALA A C 1
ATOM 1250 O O . ALA A 1 175 ? 24.968 -4.940 -34.970 1.00 79.31 175 ALA A O 1
ATOM 1251 N N . ASN A 1 176 ? 24.661 -4.586 -32.771 1.00 77.81 176 ASN A N 1
ATOM 1252 C CA . ASN A 1 176 ? 23.360 -5.241 -32.707 1.00 77.81 176 ASN A CA 1
ATOM 1253 C C . ASN A 1 176 ? 22.294 -4.303 -33.296 1.00 77.81 176 ASN A C 1
ATOM 1255 O O . ASN A 1 176 ? 22.229 -3.119 -32.961 1.00 77.81 176 ASN A O 1
ATOM 1259 N N . ALA A 1 177 ? 21.468 -4.816 -34.209 1.00 76.25 177 ALA A N 1
ATOM 1260 C CA . ALA A 1 177 ? 20.513 -3.991 -34.938 1.00 76.25 177 ALA A CA 1
ATOM 1261 C C . ALA A 1 177 ? 19.265 -3.682 -34.096 1.00 76.25 177 ALA A C 1
ATOM 1263 O O . ALA A 1 177 ? 18.482 -4.580 -33.788 1.00 76.25 177 ALA A O 1
ATOM 1264 N N . VAL A 1 178 ? 19.033 -2.401 -33.801 1.00 82.12 178 VAL A N 1
ATOM 1265 C CA . VAL A 1 178 ? 17.745 -1.922 -33.281 1.00 82.12 178 VAL A CA 1
ATOM 1266 C C . VAL A 1 178 ? 16.815 -1.663 -34.465 1.00 82.12 178 VAL A C 1
ATOM 1268 O O . VAL A 1 178 ? 17.076 -0.789 -35.292 1.00 82.12 178 VAL A O 1
ATOM 1271 N N . ALA A 1 179 ? 15.737 -2.438 -34.571 1.00 73.50 179 ALA A N 1
ATOM 1272 C CA . ALA A 1 179 ? 14.750 -2.272 -35.632 1.00 73.50 179 ALA A CA 1
ATOM 1273 C C . ALA A 1 179 ? 13.807 -1.102 -35.307 1.00 73.50 179 ALA A C 1
ATOM 1275 O O . ALA A 1 179 ? 12.935 -1.225 -34.450 1.00 73.50 179 ALA A O 1
ATOM 1276 N N . LEU A 1 180 ? 13.984 0.019 -36.008 1.00 75.12 180 LEU A N 1
ATOM 1277 C CA . LEU A 1 180 ? 13.115 1.195 -35.943 1.00 75.12 180 LEU A CA 1
ATOM 1278 C C . LEU A 1 180 ? 12.301 1.278 -37.244 1.00 75.12 180 LEU A C 1
ATOM 1280 O O . LEU A 1 180 ? 12.879 1.265 -38.333 1.00 75.12 180 LEU A O 1
ATOM 1284 N N . VAL A 1 181 ? 10.972 1.350 -37.142 1.00 70.06 181 VAL A N 1
ATOM 1285 C CA . VAL A 1 181 ? 10.059 1.454 -38.296 1.00 70.06 181 VAL A CA 1
ATOM 1286 C C . VAL A 1 181 ? 9.175 2.683 -38.108 1.00 70.06 181 VAL A C 1
ATOM 1288 O O . VAL A 1 181 ? 8.133 2.619 -37.471 1.00 70.06 181 VAL A O 1
ATOM 1291 N N . GLU A 1 182 ? 9.625 3.811 -38.657 1.00 68.56 182 GLU A N 1
ATOM 1292 C CA . GLU A 1 182 ? 8.959 5.115 -38.549 1.00 68.56 182 GLU A CA 1
ATOM 1293 C C . GLU A 1 182 ? 7.686 5.191 -39.414 1.00 68.56 182 GLU A C 1
ATOM 1295 O O . GLU A 1 182 ? 7.728 5.673 -40.549 1.00 68.56 182 GLU A O 1
ATOM 1300 N N . ASP A 1 183 ? 6.550 4.717 -38.899 1.00 68.50 183 ASP A N 1
ATOM 1301 C CA . ASP A 1 183 ? 5.230 4.954 -39.499 1.00 68.50 183 ASP A CA 1
ATOM 1302 C C . ASP A 1 183 ? 4.507 6.189 -38.912 1.00 68.50 183 ASP A C 1
ATOM 1304 O O . ASP A 1 183 ? 5.041 6.910 -38.070 1.00 68.50 183 ASP A O 1
ATOM 1308 N N . GLU A 1 184 ? 3.292 6.480 -39.391 1.00 64.12 184 GLU A N 1
ATOM 1309 C CA . GLU A 1 184 ? 2.506 7.655 -38.969 1.00 64.12 184 GLU A CA 1
ATOM 1310 C C . GLU A 1 184 ? 2.014 7.592 -37.505 1.00 64.12 184 GLU A C 1
ATOM 1312 O O . GLU A 1 184 ? 1.547 8.601 -36.977 1.00 64.12 184 GLU A O 1
ATOM 1317 N N . SER A 1 185 ? 2.118 6.434 -36.843 1.00 66.56 185 SER A N 1
ATOM 1318 C CA . SER A 1 185 ? 1.772 6.228 -35.429 1.00 66.56 185 SER A CA 1
ATOM 1319 C C . SER A 1 185 ? 2.982 6.208 -34.487 1.00 66.56 185 SER A C 1
ATOM 1321 O O . SER A 1 185 ? 2.808 6.137 -33.273 1.00 66.56 185 SER A O 1
ATOM 1323 N N . TYR A 1 186 ? 4.195 6.299 -35.035 1.00 72.81 186 TYR A N 1
ATOM 1324 C CA . TYR A 1 186 ? 5.448 6.081 -34.321 1.00 72.81 186 TYR A CA 1
ATOM 1325 C C . TYR A 1 186 ? 5.763 7.183 -33.296 1.00 72.81 186 TYR A C 1
ATOM 1327 O O . TYR A 1 186 ? 5.883 8.363 -33.637 1.00 72.81 186 TYR A O 1
ATOM 1335 N N . THR A 1 187 ? 5.931 6.799 -32.030 1.00 79.50 187 THR A N 1
ATOM 1336 C CA . THR A 1 187 ? 6.181 7.715 -30.907 1.00 79.50 187 THR A CA 1
ATOM 1337 C C . THR A 1 187 ? 7.610 7.613 -30.364 1.00 79.50 187 THR A C 1
ATOM 1339 O O . THR A 1 187 ? 8.351 6.668 -30.633 1.00 79.50 187 THR A O 1
ATOM 1342 N N . THR A 1 188 ? 8.004 8.564 -29.510 1.00 75.12 188 THR A N 1
ATOM 1343 C CA . THR A 1 188 ? 9.242 8.448 -28.715 1.00 75.12 188 THR A CA 1
ATOM 1344 C C . THR A 1 188 ? 9.212 7.246 -27.757 1.00 75.12 188 THR A C 1
ATOM 1346 O O . THR A 1 188 ? 10.265 6.673 -27.478 1.00 75.12 188 THR A O 1
ATOM 1349 N N . GLY A 1 189 ? 8.012 6.816 -27.337 1.00 79.62 189 GLY A N 1
ATOM 1350 C CA . GLY A 1 189 ? 7.758 5.566 -26.611 1.00 79.62 189 GLY A CA 1
ATOM 1351 C C . GLY A 1 189 ? 8.225 4.328 -27.367 1.00 79.62 189 GLY A C 1
ATOM 1352 O O . GLY A 1 189 ? 8.894 3.466 -26.798 1.00 79.62 189 GLY A O 1
ATOM 1353 N N . ASP A 1 190 ? 7.928 4.265 -28.662 1.00 80.50 190 ASP A N 1
ATOM 1354 C CA . ASP A 1 190 ? 8.284 3.124 -29.506 1.00 80.50 190 ASP A CA 1
ATOM 1355 C C . ASP A 1 190 ? 9.795 3.065 -29.756 1.00 80.50 190 ASP A C 1
ATOM 1357 O O . ASP A 1 190 ? 10.384 1.985 -29.738 1.00 80.50 190 ASP A O 1
ATOM 1361 N N . VAL A 1 191 ? 10.450 4.227 -29.886 1.00 84.00 191 VAL A N 1
ATOM 1362 C CA . VAL A 1 191 ? 11.916 4.326 -29.984 1.00 84.00 191 VAL A CA 1
ATOM 1363 C C . VAL A 1 191 ? 12.596 3.819 -28.710 1.00 84.00 191 VAL A C 1
ATOM 1365 O O . VAL A 1 191 ? 13.506 2.992 -28.798 1.00 84.00 191 VAL A O 1
ATOM 1368 N N . SER A 1 192 ? 12.169 4.272 -27.524 1.00 83.81 192 SER A N 1
ATOM 1369 C CA . SER A 1 192 ? 12.796 3.841 -26.265 1.00 83.81 192 SER A CA 1
ATOM 1370 C C . SER A 1 192 ? 12.559 2.351 -25.989 1.00 83.81 192 SER A C 1
ATOM 1372 O O . SER A 1 192 ? 13.479 1.638 -25.580 1.00 83.81 192 SER A O 1
ATOM 1374 N N . LEU A 1 193 ? 11.362 1.843 -26.299 1.00 84.75 193 LEU A N 1
ATOM 1375 C CA . LEU A 1 193 ? 11.033 0.424 -26.197 1.00 84.75 193 LEU A CA 1
ATOM 1376 C C . LEU A 1 193 ? 11.840 -0.430 -27.189 1.00 84.75 193 LEU A C 1
ATOM 1378 O O . LEU A 1 193 ? 12.357 -1.480 -26.806 1.00 84.75 193 LEU A O 1
ATOM 1382 N N . ALA A 1 194 ? 12.002 0.015 -28.438 1.00 86.25 194 ALA A N 1
ATOM 1383 C CA . ALA A 1 194 ? 12.806 -0.683 -29.440 1.00 86.25 194 ALA A CA 1
ATOM 1384 C C . ALA A 1 194 ? 14.285 -0.770 -29.032 1.00 86.25 194 ALA A C 1
ATOM 1386 O O . ALA A 1 194 ? 14.879 -1.846 -29.128 1.00 86.25 194 ALA A O 1
ATOM 1387 N N . ILE A 1 195 ? 14.866 0.321 -28.519 1.00 86.94 195 ILE A N 1
ATOM 1388 C CA . ILE A 1 195 ? 16.249 0.338 -28.018 1.00 86.94 195 ILE A CA 1
ATOM 1389 C C . ILE A 1 195 ? 16.398 -0.599 -26.812 1.00 86.94 195 ILE A C 1
ATOM 1391 O O . ILE A 1 195 ? 17.310 -1.425 -26.799 1.00 86.94 195 ILE A O 1
ATOM 1395 N N . ALA A 1 196 ? 15.489 -0.538 -25.833 1.00 87.50 196 ALA A N 1
ATOM 1396 C CA . ALA A 1 196 ? 15.527 -1.420 -24.665 1.00 87.50 196 ALA A CA 1
ATOM 1397 C C . ALA A 1 196 ? 15.421 -2.906 -25.052 1.00 87.50 196 ALA A C 1
ATOM 1399 O O . ALA A 1 196 ? 16.188 -3.734 -24.563 1.00 87.50 196 ALA A O 1
ATOM 1400 N N . ASN A 1 197 ? 14.526 -3.242 -25.985 1.00 85.69 197 ASN A N 1
ATOM 1401 C CA . ASN A 1 197 ? 14.409 -4.594 -26.529 1.00 85.69 197 ASN A CA 1
ATOM 1402 C C . ASN A 1 197 ? 15.677 -5.027 -27.283 1.00 85.69 197 ASN A C 1
ATOM 1404 O O . ASN A 1 197 ? 16.091 -6.175 -27.152 1.00 85.69 197 ASN A O 1
ATOM 1408 N N . GLY A 1 198 ? 16.317 -4.119 -28.028 1.00 86.75 198 GLY A N 1
ATOM 1409 C CA . GLY A 1 198 ? 17.589 -4.377 -28.706 1.00 86.75 198 GLY A CA 1
ATOM 1410 C C . GLY A 1 198 ? 18.736 -4.681 -27.737 1.00 86.75 198 GLY A C 1
ATOM 1411 O O . GLY A 1 198 ? 19.485 -5.627 -27.966 1.00 86.75 198 GLY A O 1
ATOM 1412 N N . VAL A 1 199 ? 18.832 -3.940 -26.627 1.00 86.88 199 VAL A N 1
ATOM 1413 C CA . VAL A 1 199 ? 19.813 -4.199 -25.556 1.00 86.88 199 VAL A CA 1
ATOM 1414 C C . VAL A 1 199 ? 19.526 -5.532 -24.860 1.00 86.88 199 VAL A C 1
ATOM 1416 O O . VAL A 1 199 ? 20.430 -6.348 -24.726 1.00 86.88 199 VAL A O 1
ATOM 1419 N N . ASN A 1 200 ? 18.272 -5.810 -24.492 1.00 86.06 200 ASN A N 1
ATOM 1420 C CA . ASN A 1 200 ? 17.887 -7.071 -23.839 1.00 86.06 200 ASN A CA 1
ATOM 1421 C C . ASN A 1 200 ? 18.035 -8.312 -24.743 1.00 86.06 200 ASN A C 1
ATOM 1423 O O . ASN A 1 200 ? 18.116 -9.433 -24.243 1.00 86.06 200 ASN A O 1
ATOM 1427 N N . ALA A 1 201 ? 18.037 -8.135 -26.068 1.00 83.56 201 ALA A N 1
ATOM 1428 C CA . ALA A 1 201 ? 18.256 -9.205 -27.040 1.00 83.56 201 ALA A CA 1
ATOM 1429 C C . ALA A 1 201 ? 19.745 -9.444 -27.370 1.00 83.56 201 ALA A C 1
ATOM 1431 O O . ALA A 1 201 ? 20.064 -10.428 -28.041 1.00 83.56 201 ALA A O 1
ATOM 1432 N N . ALA A 1 202 ? 20.650 -8.567 -26.924 1.00 83.31 202 ALA A N 1
ATOM 1433 C CA . ALA A 1 202 ? 22.079 -8.661 -27.197 1.00 83.31 202 ALA A CA 1
ATOM 1434 C C . ALA A 1 202 ? 22.721 -9.818 -26.412 1.00 83.31 202 ALA A C 1
ATOM 1436 O O . ALA A 1 202 ? 22.784 -9.810 -25.184 1.00 83.31 202 ALA A O 1
ATOM 1437 N N . THR A 1 203 ? 23.233 -10.826 -27.120 1.00 80.88 203 THR A N 1
ATOM 1438 C CA . THR A 1 203 ? 23.838 -12.021 -26.497 1.00 80.88 203 THR A CA 1
ATOM 1439 C C . THR A 1 203 ? 25.230 -11.785 -25.906 1.00 80.88 203 THR A C 1
ATOM 1441 O O . THR A 1 203 ? 25.757 -12.648 -25.209 1.00 80.88 203 THR A O 1
ATOM 1444 N N . ASP A 1 204 ? 25.840 -10.648 -26.224 1.00 78.75 204 ASP A N 1
ATOM 1445 C CA . ASP A 1 204 ? 27.164 -10.195 -25.797 1.00 78.75 204 ASP A CA 1
ATOM 1446 C C . ASP A 1 204 ? 27.132 -9.281 -24.555 1.00 78.75 204 ASP A C 1
ATOM 1448 O O . ASP A 1 204 ? 28.172 -9.055 -23.937 1.00 78.75 204 ASP A O 1
ATOM 1452 N N . LEU A 1 205 ? 25.949 -8.813 -24.136 1.00 81.50 205 LEU A N 1
ATOM 1453 C CA . LEU A 1 205 ? 25.763 -7.945 -22.968 1.00 81.50 205 LEU A CA 1
ATOM 1454 C C . LEU A 1 205 ? 25.351 -8.748 -21.719 1.00 81.50 205 LEU A C 1
ATOM 1456 O O . LEU A 1 205 ? 24.218 -8.684 -21.242 1.00 81.50 205 LEU A O 1
ATOM 1460 N N . GLU A 1 206 ? 26.282 -9.536 -21.175 1.00 79.12 206 GLU A N 1
ATOM 1461 C CA . GLU A 1 206 ? 26.010 -10.394 -20.014 1.00 79.12 206 GLU A CA 1
ATOM 1462 C C . GLU A 1 206 ? 25.638 -9.580 -18.755 1.00 79.12 206 GLU A C 1
ATOM 1464 O O . GLU A 1 206 ? 26.392 -8.713 -18.316 1.00 79.12 206 GLU A O 1
ATOM 1469 N N . ASN A 1 207 ? 24.500 -9.911 -18.131 1.00 81.44 207 ASN A N 1
ATOM 1470 C CA . ASN A 1 207 ? 23.942 -9.252 -16.936 1.00 81.44 207 ASN A CA 1
ATOM 1471 C C . ASN A 1 207 ? 23.554 -7.768 -17.113 1.00 81.44 207 ASN A C 1
ATOM 1473 O O . ASN A 1 207 ? 23.307 -7.088 -16.116 1.00 81.44 207 ASN A O 1
ATOM 1477 N N . VAL A 1 208 ? 23.461 -7.275 -18.352 1.00 83.31 208 VAL A N 1
ATOM 1478 C CA . VAL A 1 208 ? 22.920 -5.945 -18.661 1.00 83.31 208 VAL A CA 1
ATOM 1479 C C . VAL A 1 208 ? 21.418 -6.055 -18.917 1.00 83.31 208 VAL A C 1
ATOM 1481 O O . VAL A 1 208 ? 20.970 -6.949 -19.632 1.00 83.31 208 VAL A O 1
ATOM 1484 N N . PHE A 1 209 ? 20.641 -5.132 -18.357 1.00 83.62 209 PHE A N 1
ATOM 1485 C CA . PHE A 1 209 ? 19.189 -5.073 -18.532 1.00 83.62 209 PHE A CA 1
ATOM 1486 C C . PHE A 1 209 ? 18.764 -3.657 -18.906 1.00 83.62 209 PHE A C 1
ATOM 1488 O O . PHE A 1 209 ? 19.272 -2.691 -18.343 1.00 83.62 209 PHE A O 1
ATOM 1495 N N . ALA A 1 210 ? 17.814 -3.522 -19.828 1.00 86.81 210 ALA A N 1
ATOM 1496 C CA . ALA A 1 210 ? 17.287 -2.234 -20.256 1.00 86.81 210 ALA A CA 1
ATOM 1497 C C . ALA A 1 210 ? 15.761 -2.154 -20.148 1.00 86.81 210 ALA A C 1
ATOM 1499 O O . ALA A 1 210 ? 15.045 -3.122 -20.412 1.00 86.81 210 ALA A O 1
ATOM 1500 N N . VAL A 1 211 ? 15.253 -0.969 -19.809 1.00 86.06 211 VAL A N 1
ATOM 1501 C CA . VAL A 1 211 ? 13.817 -0.674 -19.735 1.00 86.06 211 VAL A CA 1
ATOM 1502 C C . VAL A 1 211 ? 13.542 0.664 -20.414 1.00 86.06 211 VAL A C 1
ATOM 1504 O O . VAL A 1 211 ? 14.044 1.702 -19.982 1.00 86.06 211 VAL A O 1
ATOM 1507 N N . GLY A 1 212 ? 12.718 0.642 -21.463 1.00 75.31 212 GLY A N 1
ATOM 1508 C CA . GLY A 1 212 ? 12.186 1.848 -22.097 1.00 75.31 212 GLY A CA 1
ATOM 1509 C C . GLY A 1 212 ? 11.036 2.427 -21.272 1.00 75.31 212 GLY A C 1
ATOM 1510 O O . GLY A 1 212 ? 10.156 1.690 -20.822 1.00 75.31 212 GLY A O 1
ATOM 1511 N N . ARG A 1 213 ? 11.042 3.743 -21.053 1.00 77.25 213 ARG A N 1
ATOM 1512 C CA . ARG A 1 213 ? 9.973 4.502 -20.394 1.00 77.25 213 ARG A CA 1
ATOM 1513 C C . ARG A 1 213 ? 9.796 5.833 -21.114 1.00 77.25 213 ARG A C 1
ATOM 1515 O O . ARG A 1 213 ? 10.661 6.697 -21.019 1.00 77.25 213 ARG A O 1
ATOM 1522 N N . PHE A 1 214 ? 8.657 6.009 -21.781 1.00 76.38 214 PHE A N 1
ATOM 1523 C CA . PHE A 1 214 ? 8.356 7.210 -22.567 1.00 76.38 214 PHE A CA 1
ATOM 1524 C C . PHE A 1 214 ? 9.497 7.527 -23.552 1.00 76.38 214 PHE A C 1
ATOM 1526 O O . PHE A 1 214 ? 9.791 6.709 -24.412 1.00 76.38 214 PHE A O 1
ATOM 1533 N N . ASP A 1 215 ? 10.170 8.663 -23.435 1.00 77.50 215 ASP A N 1
ATOM 1534 C CA . ASP A 1 215 ? 11.287 9.076 -24.292 1.00 77.50 215 ASP A CA 1
ATOM 1535 C C . ASP A 1 215 ? 12.671 8.555 -23.849 1.00 77.50 215 ASP A C 1
ATOM 1537 O O . ASP A 1 215 ? 13.665 8.791 -24.535 1.00 77.50 215 ASP A O 1
ATOM 1541 N N . THR A 1 216 ? 12.751 7.836 -22.726 1.00 73.75 216 THR A N 1
ATOM 1542 C CA . THR A 1 216 ? 14.004 7.514 -22.031 1.00 73.75 216 THR A CA 1
ATOM 1543 C C . THR A 1 216 ? 14.255 6.004 -21.968 1.00 73.75 216 THR A C 1
ATOM 1545 O O . THR A 1 216 ? 13.331 5.210 -21.795 1.00 73.75 216 THR A O 1
ATOM 1548 N N . VAL A 1 217 ? 15.521 5.586 -22.057 1.00 77.81 217 VAL A N 1
ATOM 1549 C CA . VAL A 1 217 ? 15.950 4.195 -21.830 1.00 77.81 217 VAL A CA 1
ATOM 1550 C C . VAL A 1 217 ? 16.822 4.143 -20.582 1.00 77.81 217 VAL A C 1
ATOM 1552 O O . VAL A 1 217 ? 17.885 4.757 -20.550 1.00 77.81 217 VAL A O 1
ATOM 1555 N N . SER A 1 218 ? 16.389 3.396 -19.565 1.00 82.00 218 SER A N 1
ATOM 1556 C CA . SER A 1 218 ? 17.252 3.020 -18.441 1.00 82.00 218 SER A CA 1
ATOM 1557 C C . SER A 1 218 ? 18.048 1.775 -18.819 1.00 82.00 218 SER A C 1
ATOM 1559 O O . SER A 1 218 ? 17.466 0.843 -19.377 1.00 82.00 218 SER A O 1
ATOM 1561 N N . ILE A 1 219 ? 19.347 1.748 -18.518 1.00 82.31 219 ILE A N 1
ATOM 1562 C CA . ILE A 1 219 ? 20.221 0.582 -18.702 1.00 82.31 219 ILE A CA 1
ATOM 1563 C C . ILE A 1 219 ? 20.961 0.329 -17.386 1.00 82.31 219 ILE A C 1
ATOM 1565 O O . ILE A 1 219 ? 21.648 1.208 -16.871 1.00 82.31 219 ILE A O 1
ATOM 1569 N N . GLU A 1 220 ? 20.825 -0.881 -16.856 1.00 79.75 220 GLU A N 1
ATOM 1570 C CA . GLU A 1 220 ? 21.378 -1.327 -15.578 1.00 79.75 220 GLU A CA 1
ATOM 1571 C C . GLU A 1 220 ? 22.317 -2.527 -15.778 1.00 79.75 220 GLU A C 1
ATOM 1573 O O . GLU A 1 220 ? 22.251 -3.231 -16.784 1.00 79.75 220 GLU A O 1
ATOM 1578 N N . GLY A 1 221 ? 23.217 -2.768 -14.819 1.00 75.69 221 GLY A N 1
ATOM 1579 C CA . GLY A 1 221 ? 24.117 -3.933 -14.815 1.00 75.69 221 GLY A CA 1
ATOM 1580 C C . GLY A 1 221 ? 25.387 -3.816 -15.672 1.00 75.69 221 GLY A C 1
ATOM 1581 O O . GLY A 1 221 ? 26.287 -4.644 -15.536 1.00 75.69 221 GLY A O 1
ATOM 1582 N N . ALA A 1 222 ? 25.525 -2.772 -16.497 1.00 78.50 222 ALA A N 1
ATOM 1583 C CA . ALA A 1 222 ? 26.740 -2.524 -17.276 1.00 78.50 222 ALA A CA 1
ATOM 1584 C C . ALA A 1 222 ? 27.962 -2.257 -16.371 1.00 78.50 222 ALA A C 1
ATOM 1586 O O . ALA A 1 222 ? 27.988 -1.297 -15.603 1.00 78.50 222 ALA A O 1
ATOM 1587 N N . ALA A 1 223 ? 28.999 -3.094 -16.483 1.00 77.31 223 ALA A N 1
ATOM 1588 C CA . ALA A 1 223 ? 30.211 -2.984 -15.663 1.00 77.31 223 ALA A CA 1
ATOM 1589 C C . ALA A 1 223 ? 31.137 -1.823 -16.079 1.00 77.31 223 ALA A C 1
ATOM 1591 O O . ALA A 1 223 ? 31.854 -1.271 -15.245 1.00 77.31 223 ALA A O 1
ATOM 1592 N N . VAL A 1 224 ? 31.141 -1.474 -17.370 1.00 71.56 224 VAL A N 1
ATOM 1593 C CA . VAL A 1 224 ? 31.869 -0.344 -17.966 1.00 71.56 224 VAL A CA 1
ATOM 1594 C C . VAL A 1 224 ? 31.031 0.189 -19.129 1.00 71.56 224 VAL A C 1
ATOM 1596 O O . VAL A 1 224 ? 30.427 -0.594 -19.858 1.00 71.56 224 VAL A O 1
ATOM 1599 N N . VAL A 1 225 ? 31.032 1.508 -19.324 1.00 71.00 225 VAL A N 1
ATOM 1600 C CA . VAL A 1 225 ? 30.496 2.181 -20.515 1.00 71.00 225 VAL A CA 1
ATOM 1601 C C . VAL A 1 225 ? 31.609 3.058 -21.097 1.00 71.00 225 VAL A C 1
ATOM 1603 O O . VAL A 1 225 ? 32.388 3.651 -20.349 1.00 71.00 225 VAL A O 1
ATOM 1606 N N . SER A 1 226 ? 31.721 3.122 -22.422 1.00 64.94 226 SER A N 1
ATOM 1607 C CA . SER A 1 226 ? 32.765 3.862 -23.143 1.00 64.94 226 SER A CA 1
ATOM 1608 C C . SER A 1 226 ? 32.209 4.490 -24.426 1.00 64.94 226 SER A C 1
ATOM 1610 O O . SER A 1 226 ? 31.151 4.101 -24.911 1.00 64.94 226 SER A O 1
ATOM 1612 N N . GLY A 1 227 ? 32.921 5.477 -24.982 1.00 56.97 227 GLY A N 1
ATOM 1613 C CA . GLY A 1 227 ? 32.601 6.053 -26.297 1.00 56.97 227 GLY A CA 1
ATOM 1614 C C . GLY A 1 227 ? 31.506 7.128 -26.326 1.00 56.97 227 GLY A C 1
ATOM 1615 O O . GLY A 1 227 ? 31.176 7.604 -27.408 1.00 56.97 227 GLY A O 1
ATOM 1616 N N . LEU A 1 228 ? 30.978 7.547 -25.172 1.00 57.00 228 LEU A N 1
ATOM 1617 C CA . LEU A 1 228 ? 30.041 8.669 -25.053 1.00 57.00 228 LEU A CA 1
ATOM 1618 C C . LEU A 1 228 ? 30.666 9.810 -24.240 1.00 57.00 228 LEU A C 1
ATOM 1620 O O . LEU A 1 228 ? 31.384 9.562 -23.269 1.00 57.00 228 LEU A O 1
ATOM 1624 N N . ASP A 1 229 ? 30.357 11.056 -24.609 1.00 50.84 229 ASP A N 1
ATOM 1625 C CA . ASP A 1 229 ? 30.608 12.212 -23.744 1.00 50.84 229 ASP A CA 1
ATOM 1626 C C . ASP A 1 229 ? 29.668 12.117 -22.537 1.00 50.84 229 ASP A C 1
ATOM 1628 O O . ASP A 1 229 ? 28.475 12.419 -22.624 1.00 50.84 229 ASP A O 1
ATOM 1632 N N . PHE A 1 230 ? 30.212 11.674 -21.403 1.00 48.38 230 PHE A N 1
ATOM 1633 C CA . PHE A 1 230 ? 29.496 11.636 -20.135 1.00 48.38 230 PHE A CA 1
ATOM 1634 C C . PHE A 1 230 ? 29.181 13.061 -19.672 1.00 48.38 230 PHE A C 1
ATOM 1636 O O . PHE A 1 230 ? 29.968 13.708 -18.979 1.00 48.38 230 PHE A O 1
ATOM 1643 N N . LEU A 1 231 ? 27.973 13.522 -19.986 1.00 44.91 231 LEU A N 1
ATOM 1644 C CA . LEU A 1 231 ? 27.245 14.339 -19.032 1.00 44.91 231 LEU A CA 1
ATOM 1645 C C . LEU A 1 231 ? 26.874 13.423 -17.866 1.00 44.91 231 LEU A C 1
ATOM 1647 O O . LEU A 1 231 ? 25.842 12.754 -17.895 1.00 44.91 231 LEU A O 1
ATOM 1651 N N . ASP A 1 232 ? 27.719 13.427 -16.831 1.00 45.00 232 ASP A N 1
ATOM 1652 C CA . ASP A 1 232 ? 27.228 13.240 -15.468 1.00 45.00 232 ASP A CA 1
ATOM 1653 C C . ASP A 1 232 ? 26.107 14.269 -15.293 1.00 45.00 232 ASP A C 1
ATOM 1655 O O . ASP A 1 232 ? 26.354 15.458 -15.086 1.00 45.00 232 ASP A O 1
ATOM 1659 N N . SER A 1 233 ? 24.864 13.824 -15.455 1.00 47.31 233 SER A N 1
ATOM 1660 C CA . SER A 1 233 ? 23.713 14.553 -14.956 1.00 47.31 233 SER A CA 1
ATOM 1661 C C . SER A 1 233 ? 23.679 14.247 -13.465 1.00 47.31 233 SER A C 1
ATOM 1663 O O . SER A 1 233 ? 23.251 13.144 -13.109 1.00 47.31 233 SER A O 1
ATOM 1665 N N . PRO A 1 234 ? 24.152 15.143 -12.572 1.00 51.12 234 PRO A N 1
ATOM 1666 C CA . PRO A 1 234 ? 24.014 14.902 -11.146 1.00 51.12 234 PRO A CA 1
ATOM 1667 C C . PRO A 1 234 ? 22.527 14.702 -10.872 1.00 51.12 234 PRO A C 1
ATOM 1669 O O . PRO A 1 234 ? 21.712 15.563 -11.204 1.00 51.12 234 PRO A O 1
ATOM 1672 N N . ALA A 1 235 ? 22.177 13.544 -10.304 1.00 53.31 235 ALA A N 1
ATOM 1673 C CA . ALA A 1 235 ? 20.789 13.097 -10.188 1.00 53.31 235 ALA A CA 1
ATOM 1674 C C . ALA A 1 235 ? 19.886 14.091 -9.431 1.00 53.31 235 ALA A C 1
ATOM 1676 O O . ALA A 1 235 ? 18.666 14.020 -9.550 1.00 53.31 235 ALA A O 1
ATOM 1677 N N . ILE A 1 236 ? 20.483 15.030 -8.684 1.00 57.81 236 ILE A N 1
ATOM 1678 C CA . ILE A 1 236 ? 19.804 16.184 -8.099 1.00 57.81 236 ILE A CA 1
ATOM 1679 C C . ILE A 1 236 ? 20.531 17.487 -8.463 1.00 57.81 236 ILE A C 1
ATOM 1681 O O . ILE A 1 236 ? 21.699 17.693 -8.128 1.00 57.81 236 ILE A O 1
ATOM 1685 N N . THR A 1 237 ? 19.783 18.398 -9.083 1.00 62.41 237 THR A N 1
ATOM 1686 C CA . THR A 1 237 ? 20.084 19.834 -9.200 1.00 62.41 237 THR A CA 1
ATOM 1687 C C . THR A 1 237 ? 18.959 20.633 -8.541 1.00 62.41 237 THR A C 1
ATOM 1689 O O . THR A 1 237 ? 17.872 20.102 -8.306 1.00 62.41 237 THR A O 1
ATOM 1692 N N . ASP A 1 238 ? 19.202 21.901 -8.199 1.00 64.94 238 ASP A N 1
ATOM 1693 C CA . ASP A 1 238 ? 18.121 22.769 -7.718 1.00 64.94 238 ASP A CA 1
ATOM 1694 C C . ASP A 1 238 ? 17.174 23.207 -8.859 1.00 64.94 238 ASP A C 1
ATOM 1696 O O . ASP A 1 238 ? 17.434 22.989 -10.043 1.00 64.94 238 ASP A O 1
ATOM 1700 N N . ARG A 1 239 ? 16.063 23.878 -8.523 1.00 49.72 239 ARG A N 1
ATOM 1701 C CA . ARG A 1 239 ? 15.072 24.354 -9.513 1.00 49.72 239 ARG A CA 1
ATOM 1702 C C . ARG A 1 239 ? 15.631 25.379 -10.521 1.00 49.72 239 ARG A C 1
ATOM 1704 O O . ARG A 1 239 ? 14.977 25.661 -11.522 1.00 49.72 239 ARG A O 1
ATOM 1711 N N . ALA A 1 240 ? 16.805 25.955 -10.268 1.00 62.00 240 ALA A N 1
ATOM 1712 C CA . ALA A 1 240 ? 17.513 26.842 -11.187 1.00 62.00 240 ALA A CA 1
ATOM 1713 C C . ALA A 1 240 ? 18.620 26.116 -11.985 1.00 62.00 240 ALA A C 1
ATOM 1715 O O . ALA A 1 240 ? 19.342 26.765 -12.743 1.00 62.00 240 ALA A O 1
ATOM 1716 N N . GLY A 1 241 ? 18.738 24.790 -11.849 1.00 57.34 241 GLY A N 1
ATOM 1717 C CA . GLY A 1 241 ? 19.733 23.957 -12.524 1.00 57.34 241 GLY A CA 1
ATOM 1718 C C . GLY A 1 241 ? 21.129 24.028 -11.903 1.00 57.34 241 GLY A C 1
ATOM 1719 O O . GLY A 1 241 ? 22.091 23.581 -12.527 1.00 57.34 241 GLY A O 1
ATOM 1720 N N . ASN A 1 242 ? 21.281 24.594 -10.700 1.00 73.50 242 ASN A N 1
ATOM 1721 C CA . ASN A 1 242 ? 22.582 24.637 -10.039 1.00 73.50 242 ASN A CA 1
ATOM 1722 C C . ASN A 1 242 ? 22.936 23.264 -9.457 1.00 73.50 242 ASN A C 1
ATOM 1724 O O . ASN A 1 242 ? 22.099 22.581 -8.859 1.00 73.50 242 ASN A O 1
ATOM 1728 N N . VAL A 1 243 ? 24.217 22.907 -9.556 1.00 64.62 243 VAL A N 1
ATOM 1729 C CA . VAL A 1 243 ? 24.788 21.774 -8.822 1.00 64.62 243 VAL A CA 1
ATOM 1730 C C . VAL A 1 243 ? 24.813 22.113 -7.331 1.00 64.62 243 VAL A C 1
ATOM 1732 O O . VAL A 1 243 ? 25.299 23.183 -6.934 1.00 64.62 243 VAL A O 1
ATOM 1735 N N . LEU A 1 244 ? 24.306 21.193 -6.507 1.00 66.19 244 LEU A N 1
ATOM 1736 C CA . LEU A 1 244 ? 24.347 21.313 -5.052 1.00 66.19 244 LEU A CA 1
ATOM 1737 C C . LEU A 1 244 ? 25.795 21.510 -4.578 1.00 66.19 244 LEU A C 1
ATOM 1739 O O . LEU A 1 244 ? 26.717 20.840 -5.038 1.00 66.19 244 LEU A O 1
ATOM 1743 N N . GLN A 1 245 ? 25.997 22.475 -3.683 1.00 75.62 245 GLN A N 1
ATOM 1744 C CA . GLN A 1 245 ? 27.321 22.767 -3.139 1.00 75.62 245 GLN A CA 1
ATOM 1745 C C . GLN A 1 245 ? 27.683 21.764 -2.030 1.00 75.62 245 GLN A C 1
ATOM 1747 O O . GLN A 1 245 ? 26.784 21.369 -1.280 1.00 75.62 245 GLN A O 1
ATOM 1752 N N . PRO A 1 246 ? 28.980 21.435 -1.857 1.00 81.25 246 PRO A N 1
ATOM 1753 C CA . PRO A 1 246 ? 29.476 20.688 -0.706 1.00 81.25 246 PRO A CA 1
ATOM 1754 C C . PRO A 1 246 ? 28.902 21.191 0.615 1.00 81.25 246 PRO A C 1
ATOM 1756 O O . PRO A 1 246 ? 29.011 22.375 0.945 1.00 81.25 246 PRO A O 1
ATOM 1759 N N . ASN A 1 247 ? 28.287 20.277 1.364 1.00 70.81 247 ASN A N 1
ATOM 1760 C CA . ASN A 1 247 ? 27.674 20.560 2.661 1.00 70.81 247 ASN A CA 1
ATOM 1761 C C . ASN A 1 247 ? 28.383 19.852 3.828 1.00 70.81 247 ASN A C 1
ATOM 1763 O O . ASN A 1 247 ? 28.052 20.118 4.984 1.00 70.81 247 ASN A O 1
ATOM 1767 N N . GLN A 1 248 ? 29.381 19.012 3.537 1.00 76.06 248 GLN A N 1
ATOM 1768 C CA . GLN A 1 248 ? 30.275 18.393 4.513 1.00 76.06 248 GLN A CA 1
ATOM 1769 C C . GLN A 1 248 ? 31.634 19.114 4.583 1.00 76.06 248 GLN A C 1
ATOM 1771 O O . GLN A 1 248 ? 32.037 19.843 3.675 1.00 76.06 248 GLN A O 1
ATOM 1776 N N . LEU A 1 249 ? 32.353 18.934 5.697 1.00 67.06 249 LEU A N 1
ATOM 1777 C CA . LEU A 1 249 ? 33.610 19.646 5.985 1.00 67.06 249 LEU A CA 1
ATOM 1778 C C . LEU A 1 249 ? 34.823 19.104 5.196 1.00 67.06 249 LEU A C 1
ATOM 1780 O O . LEU A 1 249 ? 35.857 19.765 5.117 1.00 67.06 249 LEU A O 1
ATOM 1784 N N . ASP A 1 250 ? 34.702 17.901 4.643 1.00 78.19 250 ASP A N 1
ATOM 1785 C CA . ASP A 1 250 ? 35.678 17.217 3.785 1.00 78.19 250 ASP A CA 1
ATOM 1786 C C . ASP A 1 250 ? 35.540 17.577 2.294 1.00 78.19 250 ASP A C 1
ATOM 1788 O O . ASP A 1 250 ? 36.482 17.355 1.532 1.00 78.19 250 ASP A O 1
ATOM 1792 N N . GLY A 1 251 ? 34.430 18.208 1.901 1.00 67.88 251 GLY A N 1
ATOM 1793 C CA . GLY A 1 251 ? 34.135 18.596 0.521 1.00 67.88 251 GLY A CA 1
ATOM 1794 C C . GLY A 1 251 ? 33.054 17.753 -0.155 1.00 67.88 251 GLY A C 1
ATOM 1795 O O . GLY A 1 251 ? 32.713 18.050 -1.300 1.00 67.88 251 GLY A O 1
ATOM 1796 N N . ASP A 1 252 ? 32.481 16.767 0.537 1.00 73.62 252 ASP A N 1
ATOM 1797 C CA . ASP A 1 252 ? 31.389 15.964 -0.006 1.00 73.62 252 ASP A CA 1
ATOM 1798 C C . ASP A 1 252 ? 30.025 16.676 0.110 1.00 73.62 252 ASP A C 1
ATOM 1800 O O . ASP A 1 252 ? 29.812 17.614 0.891 1.00 73.62 252 ASP A O 1
ATOM 1804 N N . THR A 1 253 ? 29.071 16.217 -0.702 1.00 65.44 253 THR A N 1
ATOM 1805 C CA . THR A 1 253 ? 27.660 16.625 -0.639 1.00 65.44 253 THR A CA 1
ATOM 1806 C C . THR A 1 253 ? 26.828 15.408 -0.267 1.00 65.44 253 THR A C 1
ATOM 1808 O O . THR A 1 253 ? 26.842 14.417 -0.990 1.00 65.44 253 THR A O 1
ATOM 1811 N N . SER A 1 254 ? 26.096 15.480 0.844 1.00 68.19 254 SER A N 1
ATOM 1812 C CA . SER A 1 254 ? 25.205 14.406 1.293 1.00 68.19 254 SER A CA 1
ATOM 1813 C C . SER A 1 254 ? 23.775 14.915 1.461 1.00 68.19 254 SER A C 1
ATOM 1815 O O . SER A 1 254 ? 23.549 15.989 2.023 1.00 68.19 254 SER A O 1
ATOM 1817 N N . PHE A 1 255 ? 22.814 14.140 0.968 1.00 59.09 255 PHE A N 1
ATOM 1818 C CA . PHE A 1 255 ? 21.375 14.348 1.113 1.00 59.09 255 PHE A CA 1
ATOM 1819 C C . PHE A 1 255 ? 20.668 12.984 1.106 1.00 59.09 255 PHE A C 1
ATOM 1821 O O . PHE A 1 255 ? 21.220 11.992 0.631 1.00 59.09 255 PHE A O 1
ATOM 1828 N N . VAL A 1 256 ? 19.440 12.933 1.623 1.00 49.69 256 VAL A N 1
ATOM 1829 C CA . VAL A 1 256 ? 18.603 11.723 1.641 1.00 49.69 256 VAL A CA 1
ATOM 1830 C C . VAL A 1 256 ? 17.486 11.879 0.613 1.00 49.69 256 VAL A C 1
ATOM 1832 O O . VAL A 1 256 ? 16.809 12.904 0.601 1.00 49.69 256 VAL A O 1
ATOM 1835 N N . ILE A 1 257 ? 17.281 10.862 -0.226 1.00 48.44 257 ILE A N 1
ATOM 1836 C CA . ILE A 1 257 ? 16.116 10.747 -1.114 1.00 48.44 257 ILE A CA 1
ATOM 1837 C C . ILE A 1 257 ? 15.156 9.725 -0.485 1.00 48.44 257 ILE A C 1
ATOM 1839 O O . ILE A 1 257 ? 15.540 8.566 -0.335 1.00 48.44 257 ILE A O 1
ATOM 1843 N N . LYS A 1 258 ? 13.924 10.122 -0.131 1.00 42.47 258 LYS A N 1
ATOM 1844 C CA . LYS A 1 258 ? 12.823 9.165 0.106 1.00 42.47 258 LYS A CA 1
ATOM 1845 C C . LYS A 1 258 ? 12.224 8.779 -1.262 1.00 42.47 258 LYS A C 1
ATOM 1847 O O . LYS A 1 258 ? 12.001 9.653 -2.097 1.00 42.47 258 LYS A O 1
ATOM 1852 N N . LEU A 1 259 ? 12.014 7.484 -1.510 1.00 48.16 259 LEU A N 1
ATOM 1853 C CA . LEU A 1 259 ? 11.429 6.936 -2.745 1.00 48.16 259 LEU A CA 1
ATOM 1854 C C . LEU A 1 259 ? 10.249 6.029 -2.386 1.00 48.16 259 LEU A C 1
ATOM 1856 O O . LEU A 1 259 ? 10.383 5.190 -1.496 1.00 48.16 259 LEU A O 1
ATOM 1860 N N . SER A 1 260 ? 9.129 6.185 -3.106 1.00 49.16 260 SER A N 1
ATOM 1861 C CA . SER A 1 260 ? 7.756 5.932 -2.614 1.00 49.16 260 SER A CA 1
ATOM 1862 C C . SER A 1 260 ? 7.407 6.795 -1.392 1.00 49.16 260 SER A C 1
ATOM 1864 O O . SER A 1 260 ? 8.306 7.259 -0.691 1.00 49.16 260 SER A O 1
ATOM 1866 N N . ALA A 1 261 ? 6.115 7.039 -1.155 1.00 60.78 261 ALA A N 1
ATOM 1867 C CA . ALA A 1 261 ? 5.679 7.748 0.050 1.00 60.78 261 ALA A CA 1
ATOM 1868 C C . ALA A 1 261 ? 6.094 6.989 1.325 1.00 60.78 261 ALA A C 1
ATOM 1870 O O . ALA A 1 261 ? 6.387 7.613 2.328 1.00 60.78 261 ALA A O 1
ATOM 1871 N N . GLY A 1 262 ? 6.281 5.669 1.235 1.00 82.38 262 GLY A N 1
ATOM 1872 C CA . GLY A 1 262 ? 6.717 4.799 2.318 1.00 82.38 262 GLY A CA 1
ATOM 1873 C C . GLY A 1 262 ? 5.714 3.672 2.486 1.00 82.38 262 GLY A C 1
ATOM 1874 O O . GLY A 1 262 ? 4.989 3.337 1.549 1.00 82.38 262 GLY A O 1
ATOM 1875 N N . ARG A 1 263 ? 5.661 3.094 3.677 1.00 91.00 263 ARG A N 1
ATOM 1876 C CA . ARG A 1 263 ? 4.433 2.482 4.169 1.00 91.00 263 ARG A CA 1
ATOM 1877 C C . ARG A 1 263 ? 4.066 3.202 5.443 1.00 91.00 263 ARG A C 1
ATOM 1879 O O . ARG A 1 263 ? 4.990 3.521 6.180 1.00 91.00 263 ARG A O 1
ATOM 1886 N N . ASP A 1 264 ? 2.782 3.403 5.652 1.00 94.38 264 ASP A N 1
ATOM 1887 C CA . ASP A 1 264 ? 2.287 3.681 6.985 1.00 94.38 264 ASP A CA 1
ATOM 1888 C C . ASP A 1 264 ? 2.340 2.353 7.788 1.00 94.38 264 ASP A C 1
ATOM 1890 O O . ASP A 1 264 ? 2.181 1.260 7.209 1.00 94.38 264 ASP A O 1
ATOM 1894 N N . TYR A 1 265 ? 2.618 2.439 9.087 1.00 95.75 265 TYR A N 1
ATOM 1895 C CA . TYR A 1 265 ? 2.380 1.394 10.080 1.00 95.75 265 TYR A CA 1
ATOM 1896 C C . TYR A 1 265 ? 2.029 2.024 11.436 1.00 95.75 265 TYR A C 1
ATOM 1898 O O . TYR A 1 265 ? 2.902 2.662 12.022 1.00 95.75 265 TYR A O 1
ATOM 1906 N N . GLY A 1 266 ? 0.880 1.638 11.998 1.00 94.62 266 GLY A N 1
ATOM 1907 C CA . GLY A 1 266 ? 0.472 2.014 13.356 1.00 94.62 266 GLY A CA 1
ATOM 1908 C C . GLY A 1 266 ? 1.436 1.626 14.496 1.00 94.62 266 GLY A C 1
ATOM 1909 O O . GLY A 1 266 ? 2.502 1.010 14.313 1.00 94.62 266 GLY A O 1
ATOM 1910 N N . ASP A 1 267 ? 1.006 1.915 15.722 1.00 96.31 267 ASP A N 1
ATOM 1911 C CA . ASP A 1 267 ? 1.845 1.975 16.917 1.00 96.31 267 ASP A CA 1
ATOM 1912 C C . ASP A 1 267 ? 1.208 1.425 18.218 1.00 96.31 267 ASP A C 1
ATOM 1914 O O . ASP A 1 267 ? 1.742 1.625 19.320 1.00 96.31 267 ASP A O 1
ATOM 1918 N N . ALA A 1 268 ? 0.120 0.657 18.127 1.00 96.25 268 ALA A N 1
ATOM 1919 C CA . ALA A 1 268 ? -0.369 -0.113 19.268 1.00 96.25 268 ALA A CA 1
ATOM 1920 C C . ALA A 1 268 ? 0.752 -1.035 19.811 1.00 96.25 268 ALA A C 1
ATOM 1922 O O . ALA A 1 268 ? 1.644 -1.441 19.051 1.00 96.25 268 ALA A O 1
ATOM 1923 N N . PRO A 1 269 ? 0.737 -1.440 21.097 1.00 96.88 269 PRO A N 1
ATOM 1924 C CA . PRO A 1 269 ? 1.747 -2.332 21.665 1.00 96.88 269 PRO A CA 1
ATOM 1925 C C . PRO A 1 269 ? 2.040 -3.5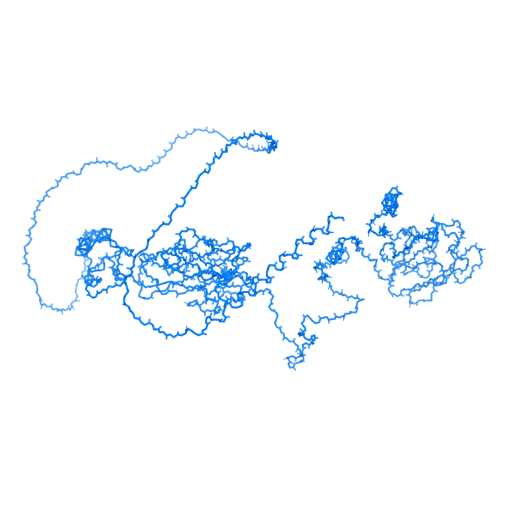59 20.789 1.00 96.88 269 PRO A C 1
ATOM 1927 O O . PRO A 1 269 ? 1.140 -4.177 20.232 1.00 96.88 269 PRO A O 1
ATOM 1930 N N . ASP A 1 270 ? 3.304 -3.982 20.701 1.00 95.94 270 ASP A N 1
ATOM 1931 C CA . ASP A 1 270 ? 3.737 -5.027 19.751 1.00 95.94 270 ASP A CA 1
ATOM 1932 C C . ASP A 1 270 ? 3.103 -6.424 19.981 1.00 95.94 270 ASP A C 1
ATOM 1934 O O . ASP A 1 270 ? 3.273 -7.320 19.153 1.00 95.94 270 ASP A O 1
ATOM 1938 N N . SER A 1 271 ? 2.348 -6.615 21.074 1.00 95.50 271 SER A N 1
ATOM 1939 C CA . SER A 1 271 ? 1.437 -7.755 21.270 1.00 95.50 271 SER A CA 1
ATOM 1940 C C . SER A 1 271 ? 0.362 -7.833 20.178 1.00 95.50 271 SER A C 1
ATOM 1942 O O . SER A 1 271 ? 0.144 -8.910 19.628 1.00 95.50 271 SER A O 1
ATOM 1944 N N . TYR A 1 272 ? -0.168 -6.681 19.754 1.00 96.25 272 TYR A N 1
ATOM 1945 C CA . TYR A 1 272 ? -1.151 -6.502 18.676 1.00 96.25 272 TYR A CA 1
ATOM 1946 C C . TYR A 1 272 ? -0.570 -6.690 17.261 1.00 96.25 272 TYR A C 1
ATOM 1948 O O . TYR A 1 272 ? -1.210 -6.354 16.257 1.00 96.25 272 TYR A O 1
ATOM 1956 N N . GLY A 1 273 ? 0.656 -7.220 17.159 1.00 95.12 273 GLY A N 1
ATOM 1957 C CA . GLY A 1 273 ? 1.333 -7.504 15.896 1.00 95.12 273 GLY A CA 1
ATOM 1958 C C . GLY A 1 273 ? 1.607 -6.239 15.090 1.00 95.12 273 GLY A C 1
ATOM 1959 O O . GLY A 1 273 ? 1.204 -6.154 13.933 1.00 95.12 273 GLY A O 1
ATOM 1960 N N . THR A 1 274 ? 2.257 -5.260 15.717 1.00 96.31 274 THR A N 1
ATOM 1961 C CA . THR A 1 274 ? 2.468 -3.911 15.169 1.00 96.31 274 THR A CA 1
ATOM 1962 C C . THR A 1 274 ? 3.782 -3.795 14.397 1.00 96.31 274 THR A C 1
ATOM 1964 O O . THR A 1 274 ? 3.826 -3.263 13.288 1.00 96.31 274 THR A O 1
ATOM 1967 N N . THR A 1 275 ? 4.879 -4.367 14.906 1.00 95.88 275 THR A N 1
ATOM 1968 C CA . THR A 1 275 ? 6.151 -4.327 14.172 1.00 95.88 275 THR A CA 1
ATOM 1969 C C . THR A 1 275 ? 6.126 -5.233 12.938 1.00 95.88 275 THR A C 1
ATOM 1971 O O . THR A 1 275 ? 5.561 -6.328 12.918 1.00 95.88 275 THR A O 1
ATOM 1974 N N . LYS A 1 276 ? 6.864 -4.842 11.899 1.00 92.88 276 LYS A N 1
ATOM 1975 C CA . LYS A 1 276 ? 7.090 -5.621 10.670 1.00 92.88 276 LYS A CA 1
ATOM 1976 C C . LYS A 1 276 ? 7.648 -7.024 10.934 1.00 92.88 276 LYS A C 1
ATOM 1978 O O . LYS A 1 276 ? 7.405 -7.936 10.146 1.00 92.88 276 LYS A O 1
ATOM 1983 N N . ALA A 1 277 ? 8.389 -7.206 12.030 1.00 93.31 277 ALA A N 1
ATOM 1984 C CA . ALA A 1 277 ? 8.887 -8.510 12.467 1.00 93.31 277 ALA A CA 1
ATOM 1985 C C . ALA A 1 277 ? 7.749 -9.468 12.868 1.00 93.31 277 ALA A C 1
ATOM 1987 O O . ALA A 1 277 ? 7.838 -10.663 12.585 1.00 93.31 277 ALA A O 1
ATOM 1988 N N . ASN A 1 278 ? 6.670 -8.926 13.437 1.00 93.19 278 ASN A N 1
ATOM 1989 C CA . ASN A 1 278 ? 5.457 -9.637 13.841 1.00 93.19 278 ASN A CA 1
ATOM 1990 C C . ASN A 1 278 ? 4.332 -9.530 12.794 1.00 93.19 278 ASN A C 1
ATOM 1992 O O . ASN A 1 278 ? 3.168 -9.742 13.117 1.00 93.19 278 ASN A O 1
ATOM 1996 N N . ASN A 1 279 ? 4.677 -9.239 11.531 1.00 93.75 279 ASN A N 1
ATOM 1997 C CA . ASN A 1 279 ? 3.727 -9.029 10.433 1.00 93.75 279 ASN A CA 1
ATOM 1998 C C . ASN A 1 279 ? 2.780 -7.830 10.660 1.00 93.75 279 ASN A C 1
ATOM 2000 O O . ASN A 1 279 ? 1.595 -7.936 10.369 1.00 93.75 279 ASN A O 1
ATOM 2004 N N . GLY A 1 280 ? 3.329 -6.697 11.116 1.00 95.38 280 GLY A N 1
ATOM 2005 C CA . GLY A 1 280 ? 2.686 -5.376 11.201 1.00 95.38 280 GLY A CA 1
ATOM 2006 C C . GLY A 1 280 ? 1.555 -5.117 10.205 1.00 95.38 280 GLY A C 1
ATOM 2007 O O . GLY A 1 280 ? 1.696 -5.407 9.009 1.00 95.38 280 GLY A O 1
ATOM 2008 N N . ALA A 1 281 ? 0.443 -4.552 10.684 1.00 96.31 281 ALA A N 1
ATOM 2009 C CA . ALA A 1 281 ? -0.466 -3.823 9.805 1.00 96.31 281 ALA A CA 1
ATOM 2010 C C . ALA A 1 281 ? 0.341 -2.713 9.120 1.00 96.31 281 ALA A C 1
ATOM 2012 O O . ALA A 1 281 ? 1.042 -1.973 9.797 1.00 96.31 281 ALA A O 1
ATOM 2013 N N . GLY A 1 282 ? 0.315 -2.656 7.790 1.00 94.75 282 GLY A N 1
ATOM 2014 C CA . GLY A 1 282 ? 1.064 -1.625 7.082 1.00 94.75 282 GLY A CA 1
ATOM 2015 C C . GLY A 1 282 ? 0.576 -1.414 5.663 1.00 94.75 282 GLY A C 1
ATOM 2016 O O . GLY A 1 282 ? 0.447 -2.365 4.876 1.00 94.75 282 GLY A O 1
ATOM 2017 N N . HIS A 1 283 ? 0.294 -0.172 5.310 1.00 94.88 283 HIS A N 1
ATOM 2018 C CA . HIS A 1 283 ? -0.322 0.184 4.036 1.00 94.88 283 HIS A CA 1
ATOM 2019 C C . HIS A 1 283 ? 0.665 0.941 3.168 1.00 94.88 283 HIS A C 1
ATOM 2021 O O . HIS A 1 283 ? 1.589 1.576 3.654 1.00 94.88 283 HIS A O 1
ATOM 2027 N N . LEU A 1 284 ? 0.561 0.786 1.850 1.00 92.94 284 LEU A N 1
ATOM 2028 C CA . LEU A 1 284 ? 1.393 1.566 0.939 1.00 92.94 284 LEU A CA 1
ATOM 2029 C C . LEU A 1 284 ? 0.698 2.908 0.740 1.00 92.94 284 LEU A C 1
ATOM 2031 O O . LEU A 1 284 ? -0.360 2.944 0.124 1.00 92.94 284 LEU A O 1
ATOM 2035 N N . ILE A 1 285 ? 1.296 3.989 1.224 1.00 91.81 285 ILE A N 1
ATOM 2036 C CA . ILE A 1 285 ? 0.667 5.309 1.160 1.00 91.81 285 ILE A CA 1
ATOM 2037 C C . ILE A 1 285 ? 0.437 5.701 -0.303 1.00 91.81 285 ILE A C 1
ATOM 2039 O O . ILE A 1 285 ? 1.355 5.670 -1.136 1.00 91.81 285 ILE A O 1
ATOM 2043 N N . VAL A 1 286 ? -0.806 6.064 -0.611 1.00 88.81 286 VAL A N 1
ATOM 2044 C CA . VAL A 1 286 ? -1.235 6.552 -1.922 1.00 88.81 286 VAL A CA 1
ATOM 2045 C C . VAL A 1 286 ? -1.628 8.012 -1.769 1.00 88.81 286 VAL A C 1
ATOM 2047 O O . VAL A 1 286 ? -2.481 8.346 -0.959 1.00 88.81 286 VAL A O 1
ATOM 2050 N N . ASP A 1 287 ? -1.018 8.875 -2.580 1.00 86.75 287 ASP A N 1
ATOM 2051 C CA . ASP A 1 287 ? -1.255 10.321 -2.549 1.00 86.75 287 ASP A CA 1
ATOM 2052 C C . ASP A 1 287 ? -2.760 10.652 -2.651 1.00 86.75 287 ASP A C 1
ATOM 2054 O O . ASP A 1 287 ? -3.460 10.198 -3.576 1.00 86.75 287 ASP A O 1
ATOM 2058 N N . GLY A 1 288 ? -3.252 11.394 -1.653 1.00 88.69 288 GLY A N 1
ATOM 2059 C CA . GLY A 1 288 ? -4.668 11.699 -1.451 1.00 88.69 288 GLY A CA 1
ATOM 2060 C C . GLY A 1 288 ? -5.564 10.459 -1.336 1.00 88.69 288 GLY A C 1
ATOM 2061 O O . GLY A 1 288 ? -6.566 10.381 -2.048 1.00 88.69 288 GLY A O 1
ATOM 2062 N N . PHE A 1 289 ? -5.169 9.452 -0.552 1.00 93.56 289 PHE A N 1
ATOM 2063 C CA . PHE A 1 289 ? -6.014 8.343 -0.091 1.00 93.56 289 PHE A CA 1
ATOM 2064 C C . PHE A 1 289 ? -5.506 7.841 1.266 1.00 93.56 289 PHE A C 1
ATOM 2066 O O . PHE A 1 289 ? -4.631 6.977 1.331 1.00 93.56 289 PHE A O 1
ATOM 2073 N N . HIS A 1 290 ? -6.050 8.448 2.311 1.00 96.00 290 HIS A N 1
ATOM 2074 C CA . HIS A 1 290 ? -5.667 8.310 3.712 1.00 96.00 290 HIS A CA 1
ATOM 2075 C C . HIS A 1 290 ? -6.909 8.581 4.582 1.00 96.00 290 HIS A C 1
AT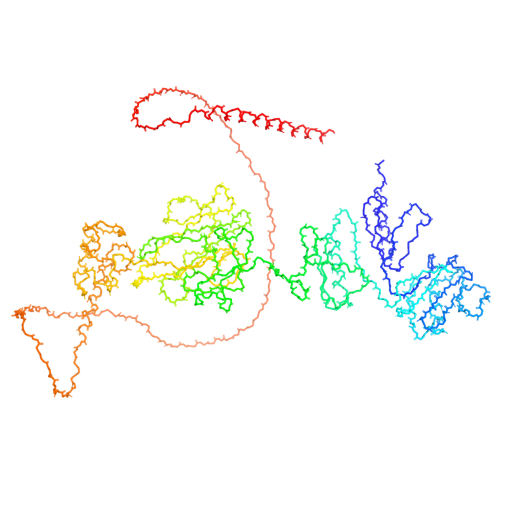OM 2077 O O . HIS A 1 290 ? -7.973 8.948 4.069 1.00 96.00 290 HIS A O 1
ATOM 2083 N N . LEU A 1 291 ? -6.812 8.321 5.870 1.00 97.62 291 LEU A N 1
ATOM 2084 C CA . LEU A 1 291 ? -7.726 8.781 6.896 1.00 97.62 291 LEU A CA 1
ATOM 2085 C C . LEU A 1 291 ? -7.396 10.251 7.231 1.00 97.62 291 LEU A C 1
ATOM 2087 O O . LEU A 1 291 ? -6.323 10.749 6.907 1.00 97.62 291 LEU A O 1
ATOM 2091 N N . GLY A 1 292 ? -8.358 10.986 7.785 1.00 95.56 292 GLY A N 1
ATOM 2092 C CA . GLY A 1 292 ? -8.099 12.327 8.326 1.00 95.56 292 GLY A CA 1
ATOM 2093 C C . GLY A 1 292 ? -7.525 13.373 7.354 1.00 95.56 292 GLY A C 1
ATOM 2094 O O . GLY A 1 292 ? -7.891 13.429 6.177 1.00 95.56 292 GLY A O 1
ATOM 2095 N N . ASP A 1 293 ? -6.683 14.257 7.889 1.00 92.81 293 ASP A N 1
ATOM 2096 C CA . ASP A 1 293 ? -6.044 15.396 7.221 1.00 92.81 293 ASP A CA 1
ATOM 2097 C C . ASP A 1 293 ? -4.557 15.130 6.889 1.00 92.81 293 ASP A C 1
ATOM 2099 O O . ASP A 1 293 ? -4.003 15.812 6.013 1.00 92.81 293 ASP A O 1
ATOM 2103 N N . THR A 1 294 ? -3.891 14.181 7.561 1.00 91.88 294 THR A N 1
ATOM 2104 C CA . THR A 1 294 ? -2.466 13.857 7.347 1.00 91.88 294 THR A CA 1
ATOM 2105 C C . THR A 1 294 ? -2.190 12.353 7.203 1.00 91.88 294 THR A C 1
ATOM 2107 O O . THR A 1 294 ? -3.090 11.547 7.350 1.00 91.88 294 THR A O 1
ATOM 2110 N N . VAL A 1 295 ? -0.968 12.011 6.767 1.00 93.06 295 VAL A N 1
ATOM 2111 C CA . VAL A 1 295 ? -0.422 10.643 6.650 1.00 93.06 295 VAL A CA 1
ATOM 2112 C C . VAL A 1 295 ? 1.111 10.728 6.587 1.00 93.06 295 VAL A C 1
ATOM 2114 O O . VAL A 1 295 ? 1.658 11.532 5.815 1.00 93.06 295 VAL A O 1
ATOM 2117 N N . ASP A 1 296 ? 1.818 9.936 7.394 1.00 89.56 296 ASP A N 1
ATOM 2118 C CA . ASP A 1 296 ? 3.284 9.887 7.508 1.00 89.56 296 ASP A CA 1
ATOM 2119 C C . ASP A 1 296 ? 3.853 8.606 6.854 1.00 89.56 296 ASP A C 1
ATOM 2121 O O . ASP A 1 296 ? 3.337 8.160 5.832 1.00 89.56 296 ASP A O 1
ATOM 2125 N N . SER A 1 297 ? 5.031 8.110 7.257 1.00 89.81 297 SER A N 1
ATOM 2126 C CA . SER A 1 297 ? 5.763 7.053 6.544 1.00 89.81 297 SER A CA 1
ATOM 2127 C C . SER A 1 297 ? 6.913 6.398 7.328 1.00 89.81 297 SER A C 1
ATOM 2129 O O . SER A 1 297 ? 8.077 6.847 7.318 1.00 89.81 297 SER A O 1
ATOM 2131 N N . GLU A 1 298 ? 6.644 5.210 7.860 1.00 90.00 298 GLU A N 1
ATOM 2132 C CA . GLU A 1 298 ? 7.510 4.515 8.800 1.00 90.00 298 GLU A CA 1
ATOM 2133 C C . GLU A 1 298 ? 8.293 3.399 8.090 1.00 90.00 298 GLU A C 1
ATOM 2135 O O . GLU A 1 298 ? 7.802 2.651 7.235 1.00 90.00 298 GLU A O 1
ATOM 2140 N N . PRO A 1 299 ? 9.558 3.170 8.477 1.00 88.31 299 PRO A N 1
ATOM 2141 C CA . PRO A 1 299 ? 10.265 1.962 8.064 1.00 88.31 299 PRO A CA 1
ATOM 2142 C C . PRO A 1 299 ? 9.686 0.684 8.715 1.00 88.31 299 PRO A C 1
ATOM 2144 O O . PRO A 1 299 ? 10.000 -0.426 8.256 1.00 88.31 299 PRO A O 1
ATOM 2147 N N . ASN A 1 300 ? 8.922 0.840 9.806 1.00 92.81 300 ASN A N 1
ATOM 2148 C CA . ASN A 1 300 ? 8.382 -0.183 10.704 1.00 92.81 300 ASN A CA 1
ATOM 2149 C C . ASN A 1 300 ? 7.491 0.490 11.771 1.00 92.81 300 ASN A C 1
ATOM 2151 O O . ASN A 1 300 ? 7.952 1.486 12.320 1.00 92.81 300 ASN A O 1
ATOM 2155 N N . GLY A 1 301 ? 6.354 -0.113 12.146 1.00 93.69 301 GLY A N 1
ATOM 2156 C CA . GLY A 1 301 ? 5.457 0.412 13.196 1.00 93.69 301 GLY A CA 1
ATOM 2157 C C . GLY A 1 301 ? 6.126 0.683 14.548 1.00 93.69 301 GLY A C 1
ATOM 2158 O O . GLY A 1 301 ? 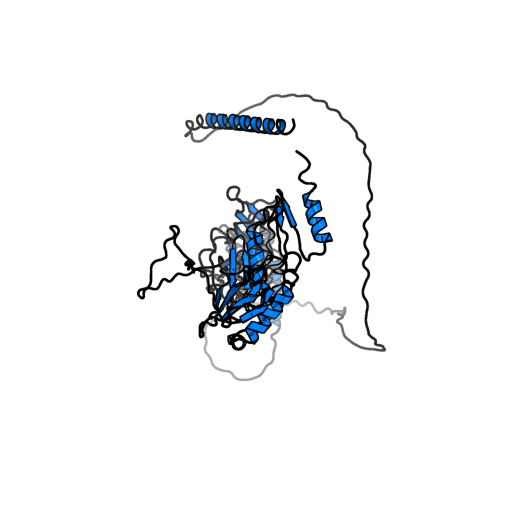7.168 0.086 14.869 1.00 93.69 301 GLY A O 1
ATOM 2159 N N . ALA A 1 302 ? 5.539 1.595 15.324 1.00 95.69 302 ALA A N 1
ATOM 2160 C CA . ALA A 1 302 ? 6.221 2.350 16.380 1.00 95.69 302 ALA A CA 1
ATOM 2161 C C . ALA A 1 302 ? 5.675 2.110 17.814 1.00 95.69 302 ALA A C 1
ATOM 2163 O O . ALA A 1 302 ? 5.454 3.064 18.553 1.00 95.69 302 ALA A O 1
ATOM 2164 N N . PRO A 1 303 ? 5.538 0.847 18.270 1.00 96.75 303 PRO A N 1
ATOM 2165 C CA . PRO A 1 303 ? 4.708 0.456 19.412 1.00 96.75 303 PRO A CA 1
ATOM 2166 C C . PRO A 1 303 ? 4.948 1.248 20.712 1.00 96.75 303 PRO A C 1
ATOM 2168 O O . PRO A 1 303 ? 6.028 1.134 21.312 1.00 96.75 303 PRO A O 1
ATOM 2171 N N . THR A 1 304 ? 3.922 1.948 21.213 1.00 95.31 304 THR A N 1
ATOM 2172 C CA . THR A 1 304 ? 3.914 2.582 22.549 1.00 95.31 304 THR A CA 1
ATOM 2173 C C . THR A 1 304 ? 2.903 1.927 23.495 1.00 95.31 304 THR A C 1
ATOM 2175 O O . THR A 1 304 ? 2.388 0.845 23.233 1.00 95.31 304 THR A O 1
ATOM 2178 N N . VAL A 1 305 ? 2.693 2.529 24.672 1.00 92.81 305 VAL A N 1
ATOM 2179 C CA . VAL A 1 305 ? 1.662 2.115 25.640 1.00 92.81 305 VAL A CA 1
ATOM 2180 C C . VAL A 1 305 ? 0.355 2.887 25.430 1.00 92.81 305 VAL A C 1
ATOM 2182 O O . VAL A 1 305 ? -0.671 2.443 25.931 1.00 92.81 305 VAL A O 1
ATOM 2185 N N . ASN A 1 306 ? 0.368 4.004 24.699 1.00 91.44 306 ASN A N 1
ATOM 2186 C CA . ASN A 1 306 ? -0.818 4.835 24.503 1.00 91.44 306 ASN A CA 1
ATOM 2187 C C . ASN A 1 306 ? -1.346 4.826 23.062 1.00 91.44 306 ASN A C 1
ATOM 2189 O O . ASN A 1 306 ? -2.403 5.411 22.881 1.00 91.44 306 ASN A O 1
ATOM 2193 N N . ALA A 1 307 ? -0.636 4.222 22.096 1.00 94.44 307 ALA A N 1
ATOM 2194 C CA . ALA A 1 307 ? -0.793 4.546 20.672 1.00 94.44 307 ALA A CA 1
ATOM 2195 C C . ALA A 1 307 ? -0.610 6.075 20.467 1.00 94.44 307 ALA A C 1
ATOM 2197 O O . ALA A 1 307 ? -1.555 6.856 20.525 1.00 94.44 307 ALA A O 1
ATOM 2198 N N . ASP A 1 308 ? 0.661 6.502 20.493 1.00 92.94 308 ASP A N 1
ATOM 2199 C CA . ASP A 1 308 ? 1.127 7.897 20.393 1.00 92.94 308 ASP A CA 1
ATOM 2200 C C . ASP A 1 308 ? 2.592 8.048 19.880 1.00 92.94 308 ASP A C 1
ATOM 2202 O O . ASP A 1 308 ? 3.345 8.908 20.361 1.00 92.94 308 ASP A O 1
ATOM 2206 N N . GLY A 1 309 ? 3.062 7.169 18.988 1.00 88.81 309 GLY A N 1
ATOM 2207 C CA . GLY A 1 309 ? 4.481 6.869 18.757 1.00 88.81 309 GLY A CA 1
ATOM 2208 C C . GLY A 1 309 ? 5.021 6.912 17.332 1.00 88.81 309 GLY A C 1
ATOM 2209 O O . GLY A 1 309 ? 6.242 7.054 17.186 1.00 88.81 309 GLY A O 1
ATOM 2210 N N . ASP A 1 310 ? 4.182 6.774 16.313 1.00 82.62 310 ASP A N 1
ATOM 2211 C CA . ASP A 1 310 ? 4.540 6.950 14.899 1.00 82.62 310 ASP A CA 1
ATOM 2212 C C . ASP A 1 310 ? 4.531 8.435 14.518 1.00 82.62 310 ASP A C 1
ATOM 2214 O O . ASP A 1 310 ? 5.578 8.937 14.087 1.00 82.62 310 ASP A O 1
ATOM 2218 N N . GLY A 1 311 ? 3.443 9.165 14.783 1.00 84.25 311 GLY A N 1
ATOM 2219 C CA . GLY A 1 311 ? 3.334 10.537 14.293 1.00 84.25 311 GLY A CA 1
ATOM 2220 C C . GLY A 1 311 ? 2.276 11.435 14.936 1.00 84.25 311 GLY A C 1
ATOM 2221 O O . GLY A 1 311 ? 2.315 11.756 16.129 1.00 84.25 311 GLY A O 1
ATOM 2222 N N . ALA A 1 312 ? 1.461 12.015 14.063 1.00 82.75 312 ALA A N 1
ATOM 2223 C CA . ALA A 1 312 ? 0.358 12.932 14.372 1.00 82.75 312 ALA A CA 1
ATOM 2224 C C . ALA A 1 312 ? -0.799 12.780 13.362 1.00 82.75 312 ALA A C 1
ATOM 2226 O O . ALA A 1 312 ? -1.660 13.655 13.287 1.00 82.75 312 ALA A O 1
ATOM 2227 N N . ASP A 1 313 ? -0.735 11.698 12.593 1.00 83.19 313 ASP A N 1
ATOM 2228 C CA . ASP A 1 313 ? -1.593 11.232 11.514 1.00 83.19 313 ASP A CA 1
ATOM 2229 C C . ASP A 1 313 ? -2.723 10.314 12.008 1.00 83.19 313 ASP A C 1
ATOM 2231 O O . ASP A 1 313 ? -3.673 10.081 11.270 1.00 83.19 313 ASP A O 1
ATOM 2235 N N . ASP A 1 314 ? -2.741 9.967 13.304 1.00 89.81 314 ASP A N 1
ATOM 2236 C CA . ASP A 1 314 ? -3.965 9.599 14.037 1.00 89.81 314 ASP A CA 1
ATOM 2237 C C . ASP A 1 314 ? -4.917 10.814 14.190 1.00 89.81 314 ASP A C 1
ATOM 2239 O O . ASP A 1 314 ? -5.218 11.287 15.295 1.00 89.81 314 ASP A O 1
ATOM 2243 N N . ASP A 1 315 ? -5.335 11.401 13.063 1.00 93.00 315 ASP A N 1
ATOM 2244 C CA . ASP A 1 315 ? -6.212 12.574 12.988 1.00 93.00 315 ASP A CA 1
ATOM 2245 C C . ASP A 1 315 ? -7.551 12.314 12.264 1.00 93.00 315 ASP A C 1
ATOM 2247 O O . ASP A 1 315 ? -8.440 13.179 12.277 1.00 93.00 315 ASP A O 1
ATOM 2251 N N . GLY A 1 316 ? -7.761 11.109 11.721 1.00 95.50 316 GLY A N 1
ATOM 2252 C CA . GLY A 1 316 ? -8.995 10.695 11.061 1.00 95.50 316 GLY A CA 1
ATOM 2253 C C . GLY A 1 316 ? -10.011 9.982 11.951 1.00 95.50 316 GLY A C 1
ATOM 2254 O O . GLY A 1 316 ? -11.212 10.078 11.666 1.00 95.50 316 GLY A O 1
ATOM 2255 N N . VAL A 1 317 ? -9.592 9.302 13.020 1.00 97.69 317 VAL A N 1
ATOM 2256 C CA . VAL A 1 317 ? -10.459 8.471 13.872 1.00 97.69 317 VAL A CA 1
ATOM 2257 C C . VAL A 1 317 ? -10.837 9.168 15.185 1.00 97.69 317 VAL A C 1
ATOM 2259 O O . VAL A 1 317 ? -10.009 9.663 15.941 1.00 97.69 317 VAL A O 1
ATOM 2262 N N . GLN A 1 318 ? -12.134 9.166 15.511 1.00 97.06 318 GLN A N 1
ATOM 2263 C CA . GLN A 1 318 ? -12.655 9.667 16.783 1.00 97.06 318 GLN A CA 1
ATOM 2264 C C . GLN A 1 318 ? -13.723 8.735 17.362 1.00 97.06 318 GLN A C 1
ATOM 2266 O O . GLN A 1 318 ? -14.850 8.661 16.859 1.00 97.06 318 GLN A O 1
ATOM 2271 N N . PHE A 1 319 ? -13.415 8.077 18.479 1.00 96.50 319 PHE A N 1
ATOM 2272 C CA . PHE A 1 319 ? -14.401 7.286 19.211 1.00 96.50 319 PHE A CA 1
ATOM 2273 C C . PHE A 1 319 ? -15.364 8.154 20.035 1.00 96.50 319 PHE A C 1
ATOM 2275 O O . PHE A 1 319 ? -15.020 9.180 20.629 1.00 96.50 319 PHE A O 1
ATOM 2282 N N . GLY A 1 320 ? -16.618 7.707 20.087 1.00 95.00 320 GLY A N 1
ATOM 2283 C CA . GLY A 1 320 ? -17.606 8.145 21.058 1.00 95.00 320 GLY A CA 1
ATOM 2284 C C . GLY A 1 320 ? -17.276 7.633 22.463 1.00 95.00 320 GLY A C 1
ATOM 2285 O O . GLY A 1 320 ? -16.342 6.869 22.688 1.00 95.00 320 GLY A O 1
ATOM 2286 N N . SER A 1 321 ? -18.069 8.037 23.459 1.00 92.62 321 SER A N 1
ATOM 2287 C CA . SER A 1 321 ? -17.848 7.573 24.835 1.00 92.62 321 SER A CA 1
ATOM 2288 C C . SER A 1 321 ? -18.035 6.057 24.947 1.00 92.62 321 SER A C 1
ATOM 2290 O O . SER A 1 321 ? -19.159 5.559 24.850 1.00 92.62 321 SER A O 1
ATOM 2292 N N . LEU A 1 322 ? -16.952 5.324 25.210 1.00 93.62 322 LEU A N 1
ATOM 2293 C CA . LEU A 1 322 ? -17.010 3.888 25.458 1.00 93.62 322 LEU A CA 1
ATOM 2294 C C . LEU A 1 322 ? -17.535 3.621 26.876 1.00 93.62 322 LEU A C 1
ATOM 2296 O O . LEU A 1 322 ? -16.970 4.063 27.887 1.00 93.62 322 LEU A O 1
ATOM 2300 N N . ARG A 1 323 ? -18.653 2.897 26.972 1.00 91.94 323 ARG A N 1
ATOM 2301 C CA . ARG A 1 323 ? -19.247 2.486 28.247 1.00 91.94 323 ARG A CA 1
ATOM 2302 C C . ARG A 1 323 ? -19.797 1.073 28.157 1.00 91.94 323 ARG A C 1
ATOM 2304 O O . ARG A 1 323 ? -20.694 0.825 27.363 1.00 91.94 323 ARG A O 1
ATOM 2311 N N . VAL A 1 324 ? -19.309 0.189 29.025 1.00 91.44 324 VAL A N 1
ATOM 2312 C CA . VAL A 1 324 ? -19.730 -1.222 29.113 1.00 91.44 324 VAL A CA 1
ATOM 2313 C C . VAL A 1 324 ? -21.257 -1.344 29.110 1.00 91.44 324 VAL A C 1
ATOM 2315 O O . VAL A 1 324 ? -21.912 -0.773 29.984 1.00 91.44 324 VAL A O 1
ATOM 2318 N N . GLY A 1 325 ? -21.806 -2.076 28.136 1.00 91.56 325 GLY A N 1
ATOM 2319 C CA . GLY A 1 325 ? -23.244 -2.313 27.991 1.00 91.56 325 GLY A CA 1
ATOM 2320 C C . GLY A 1 325 ? -24.026 -1.280 27.187 1.00 91.56 325 GLY A C 1
ATOM 2321 O O . GLY A 1 325 ? -25.239 -1.413 27.090 1.00 91.56 325 GLY A O 1
ATOM 2322 N N . TYR A 1 326 ? -23.390 -0.243 26.646 1.00 93.50 326 TYR A N 1
ATOM 2323 C CA . TYR A 1 326 ? -24.091 0.838 25.952 1.00 93.50 326 TYR A CA 1
ATOM 2324 C C . TYR A 1 326 ? -23.695 0.934 24.486 1.00 93.50 326 TYR A C 1
ATOM 2326 O O . TYR A 1 326 ? -22.574 0.602 24.097 1.00 93.50 326 TYR A O 1
ATOM 2334 N N . ASP A 1 327 ? -24.635 1.429 23.686 1.00 94.12 327 ASP A N 1
ATOM 2335 C CA . ASP A 1 327 ? -24.368 1.826 22.311 1.00 94.12 327 ASP A CA 1
ATOM 2336 C C . ASP A 1 327 ? -23.387 3.003 22.290 1.00 94.12 327 ASP A C 1
ATOM 2338 O O . ASP A 1 327 ? -23.467 3.934 23.098 1.00 94.12 327 ASP A O 1
ATOM 2342 N N . SER A 1 328 ? -22.447 2.928 21.360 1.00 95.94 328 SER A N 1
ATOM 2343 C CA . SER A 1 328 ? -21.439 3.935 21.075 1.00 95.94 328 SER A CA 1
ATOM 2344 C C . SER A 1 328 ? -21.167 3.939 19.570 1.00 95.94 328 SER A C 1
ATOM 2346 O O . SER A 1 328 ? -21.827 3.244 18.790 1.00 95.94 328 SER A O 1
ATOM 2348 N N . ASN A 1 329 ? -20.219 4.756 19.144 1.00 97.25 329 ASN A N 1
ATOM 2349 C CA . ASN A 1 329 ? -19.891 4.914 17.741 1.00 97.25 329 ASN A CA 1
ATOM 2350 C C . ASN A 1 329 ? -18.424 5.307 17.562 1.00 97.25 329 ASN A C 1
ATOM 2352 O O . ASN A 1 329 ? -17.772 5.739 18.510 1.00 97.25 329 ASN A O 1
ATOM 2356 N N . VAL A 1 330 ? -17.925 5.196 16.338 1.00 98.31 330 VAL A N 1
ATOM 2357 C CA . VAL A 1 330 ? -16.683 5.836 15.899 1.00 98.31 330 VAL A CA 1
ATOM 2358 C C . VAL A 1 330 ? -16.983 6.679 14.664 1.00 98.31 330 VAL A C 1
ATOM 2360 O O . VAL A 1 330 ? -17.683 6.227 13.757 1.00 98.31 330 VAL A O 1
ATOM 2363 N N . LEU A 1 331 ? -16.508 7.922 14.666 1.00 97.94 331 LEU A N 1
ATOM 2364 C CA . LEU A 1 331 ? -16.494 8.808 13.509 1.00 97.94 331 LEU A CA 1
ATOM 2365 C C . LEU A 1 331 ? -15.125 8.687 12.845 1.00 97.94 331 LEU A C 1
ATOM 2367 O O . LEU A 1 331 ? -14.106 8.768 13.522 1.00 97.94 331 LEU A O 1
ATOM 2371 N N . ILE A 1 332 ? -15.118 8.464 11.537 1.00 98.50 332 ILE A N 1
ATOM 2372 C CA . ILE A 1 332 ? -13.912 8.241 10.743 1.00 98.50 332 ILE A CA 1
ATOM 2373 C C . ILE A 1 332 ? -13.953 9.195 9.552 1.00 98.50 332 ILE A C 1
ATOM 2375 O O . ILE A 1 332 ? -14.888 9.147 8.748 1.00 98.50 332 ILE A O 1
ATOM 2379 N N . THR A 1 333 ? -12.952 10.060 9.444 1.00 98.00 333 THR A N 1
ATOM 2380 C CA . THR A 1 333 ? -12.730 10.925 8.281 1.00 98.00 333 THR A CA 1
ATOM 2381 C C . THR A 1 333 ? -11.872 10.174 7.269 1.00 98.00 333 THR A C 1
ATOM 2383 O O . THR A 1 333 ? -10.894 9.538 7.645 1.00 98.00 333 THR A O 1
ATOM 2386 N N . VAL A 1 334 ? -12.254 10.207 5.993 1.00 98.12 334 VAL A N 1
ATOM 2387 C CA . VAL A 1 334 ? -11.590 9.466 4.911 1.00 98.12 334 VAL A CA 1
ATOM 2388 C C . VAL A 1 334 ? -11.390 10.376 3.711 1.00 98.12 334 VAL A C 1
ATOM 2390 O O . VAL A 1 334 ? -12.355 10.943 3.199 1.00 98.12 334 VAL A O 1
ATOM 2393 N N . GLU A 1 335 ? -10.168 10.446 3.204 1.00 96.69 335 GLU A N 1
ATOM 2394 C CA . GLU A 1 335 ? -9.809 11.182 1.999 1.00 96.69 335 GLU A CA 1
ATOM 2395 C C . GLU A 1 335 ? -9.686 10.290 0.758 1.00 96.69 335 GLU A C 1
ATOM 2397 O O . GLU A 1 335 ? -9.358 9.101 0.797 1.00 96.69 335 GLU A O 1
ATOM 2402 N N . GLY A 1 336 ? -9.926 10.894 -0.405 1.00 91.00 336 GLY A N 1
ATOM 2403 C CA . GLY A 1 336 ? -9.638 10.287 -1.705 1.00 91.00 336 GLY A CA 1
ATOM 2404 C C . GLY A 1 336 ? -10.652 9.303 -2.295 1.00 91.00 336 GLY A C 1
ATOM 2405 O O . GLY A 1 336 ? -10.443 8.877 -3.434 1.00 91.00 336 GLY A O 1
ATOM 2406 N N . VAL A 1 337 ? -11.738 8.939 -1.607 1.00 92.94 337 VAL A N 1
ATOM 2407 C CA . VAL A 1 337 ? -12.723 7.962 -2.122 1.00 92.94 337 VAL A CA 1
ATOM 2408 C C . VAL A 1 337 ? -13.616 8.603 -3.183 1.00 92.94 337 VAL A C 1
ATOM 2410 O O . VAL A 1 337 ? -14.354 9.541 -2.901 1.00 92.94 337 VAL A O 1
ATOM 2413 N N . ARG A 1 338 ? -13.543 8.125 -4.431 1.00 88.25 338 ARG A N 1
ATOM 2414 C CA . ARG A 1 338 ? -14.187 8.748 -5.609 1.00 88.25 338 ARG A CA 1
ATOM 2415 C C . ARG A 1 338 ? -14.569 7.700 -6.657 1.00 88.25 338 ARG A C 1
ATOM 2417 O O . ARG A 1 338 ? -14.143 6.549 -6.582 1.00 88.25 338 ARG A O 1
ATOM 2424 N N . ASP A 1 339 ? -15.294 8.108 -7.700 1.00 77.88 339 ASP A N 1
ATOM 2425 C CA . ASP A 1 339 ? -15.538 7.274 -8.888 1.00 77.88 339 ASP A CA 1
ATOM 2426 C C . ASP A 1 339 ? -14.223 6.674 -9.433 1.00 77.88 339 ASP A C 1
ATOM 2428 O O . ASP A 1 339 ? -13.344 7.379 -9.930 1.00 77.88 339 ASP A O 1
ATOM 2432 N N . GLY A 1 340 ? -14.089 5.346 -9.338 1.00 77.75 340 GLY A N 1
ATOM 2433 C CA . GLY A 1 340 ? -12.895 4.600 -9.757 1.00 77.75 340 GLY A CA 1
ATOM 2434 C C . GLY A 1 340 ? -11.842 4.337 -8.667 1.00 77.75 340 GLY A C 1
ATOM 2435 O O . GLY A 1 340 ? -10.917 3.568 -8.927 1.00 77.75 340 GLY A O 1
ATOM 2436 N N . ARG A 1 341 ? -11.990 4.891 -7.455 1.00 84.75 341 ARG A N 1
ATOM 2437 C CA . ARG A 1 341 ? -11.188 4.571 -6.257 1.00 84.75 341 ARG A CA 1
ATOM 2438 C C . ARG A 1 341 ? -12.130 4.338 -5.069 1.00 84.75 341 ARG A C 1
ATOM 2440 O O . ARG A 1 341 ? -12.525 5.280 -4.388 1.00 84.75 341 ARG A O 1
ATOM 2447 N N . ALA A 1 342 ? -12.502 3.078 -4.849 1.00 90.56 342 ALA A N 1
ATOM 2448 C CA . ALA A 1 342 ? -13.285 2.675 -3.681 1.00 90.56 342 ALA A CA 1
ATOM 2449 C C . ALA A 1 342 ? -12.461 2.803 -2.389 1.00 90.56 342 ALA A C 1
ATOM 2451 O O . ALA A 1 342 ? -11.237 2.683 -2.431 1.00 90.56 342 ALA A O 1
ATOM 2452 N N . GLY A 1 343 ? -13.142 2.983 -1.256 1.00 95.69 343 GLY A N 1
ATOM 2453 C CA . GLY A 1 343 ? -12.564 2.875 0.082 1.00 95.69 343 GLY A CA 1
ATOM 2454 C C . GLY A 1 343 ? -13.376 1.919 0.948 1.00 95.69 343 GLY A C 1
ATOM 2455 O O . GLY A 1 343 ? -14.605 1.850 0.842 1.00 95.69 343 GLY A O 1
ATOM 2456 N N . LYS A 1 344 ? -12.675 1.161 1.787 1.00 97.94 344 LYS A N 1
ATOM 2457 C CA . LYS A 1 344 ? -13.227 0.218 2.755 1.00 97.94 344 LYS A CA 1
ATOM 2458 C C . LYS A 1 344 ? -12.536 0.404 4.096 1.00 97.94 344 LYS A C 1
ATOM 2460 O O . LYS A 1 344 ? -11.310 0.501 4.141 1.00 97.94 344 LYS A O 1
ATOM 2465 N N . LEU A 1 345 ? -13.345 0.428 5.149 1.00 98.38 345 LEU A N 1
ATOM 2466 C CA . LEU A 1 345 ? -12.918 0.552 6.535 1.00 98.38 345 LEU A CA 1
ATOM 2467 C C . LEU A 1 345 ? -13.047 -0.795 7.249 1.00 98.38 345 LEU A C 1
ATOM 2469 O O . LEU A 1 345 ? -14.108 -1.426 7.251 1.00 98.38 345 LEU A O 1
ATOM 2473 N N . ASP A 1 346 ? -11.961 -1.204 7.886 1.00 98.25 346 ASP A N 1
ATOM 2474 C CA . ASP A 1 346 ? -11.891 -2.348 8.787 1.00 98.25 346 ASP A CA 1
ATOM 2475 C C . ASP A 1 346 ? -11.434 -1.857 10.160 1.00 98.25 346 ASP A C 1
ATOM 2477 O O . ASP A 1 346 ? -10.485 -1.082 10.240 1.00 98.25 346 ASP A O 1
ATOM 2481 N N . ALA A 1 347 ? -12.113 -2.269 11.233 1.00 97.75 347 ALA A N 1
ATOM 2482 C CA . ALA A 1 347 ? -11.861 -1.721 12.564 1.00 97.75 347 ALA A CA 1
ATOM 2483 C C . ALA A 1 347 ? -12.048 -2.751 13.685 1.00 97.75 347 ALA A C 1
ATOM 2485 O O . ALA A 1 347 ? -12.974 -3.572 13.637 1.00 97.75 347 ALA A O 1
ATOM 2486 N N . TRP A 1 348 ? -11.187 -2.667 14.700 1.00 97.81 348 TRP A N 1
ATOM 2487 C CA . TRP A 1 348 ? -11.130 -3.541 15.874 1.00 97.81 348 TRP A CA 1
ATOM 2488 C C . TRP A 1 348 ? -10.975 -2.737 17.171 1.00 97.81 348 TRP A C 1
ATOM 2490 O O . TRP A 1 348 ? -10.399 -1.649 17.160 1.00 97.81 348 TRP A O 1
ATOM 2500 N N . VAL A 1 349 ? -11.462 -3.302 18.278 1.00 97.00 349 VAL A N 1
ATOM 2501 C CA . VAL A 1 349 ? -11.303 -2.797 19.650 1.00 97.00 349 VAL A CA 1
ATOM 2502 C C . VAL A 1 349 ? -11.080 -3.989 20.588 1.00 97.00 349 VAL A C 1
ATOM 2504 O O . VAL A 1 349 ? -11.981 -4.816 20.696 1.00 97.00 349 VAL A O 1
ATOM 2507 N N . ASP A 1 350 ? -9.924 -4.089 21.258 1.00 94.38 350 ASP A N 1
ATOM 2508 C CA . ASP A 1 350 ? -9.664 -5.140 22.263 1.00 94.38 350 ASP A CA 1
ATOM 2509 C C . ASP A 1 350 ? -10.578 -4.905 23.475 1.00 94.38 350 ASP A C 1
ATOM 2511 O O . ASP A 1 350 ? -10.387 -3.973 24.266 1.00 94.38 350 ASP A O 1
ATOM 2515 N N . TRP A 1 351 ? -11.607 -5.742 23.608 1.00 91.88 351 TRP A N 1
ATOM 2516 C CA . TRP A 1 351 ? -12.592 -5.612 24.676 1.00 91.88 351 TRP A CA 1
ATOM 2517 C C . TRP A 1 351 ? -12.189 -6.285 25.992 1.00 91.88 351 TRP A C 1
ATOM 2519 O O . TRP A 1 351 ? -12.805 -5.968 27.017 1.00 91.88 351 TRP A O 1
ATOM 2529 N N . ASP A 1 352 ? -11.234 -7.223 26.001 1.00 88.44 352 ASP A N 1
ATOM 2530 C CA . ASP A 1 352 ? -10.932 -8.055 27.175 1.00 88.44 352 ASP A CA 1
ATOM 2531 C C . ASP A 1 352 ? -9.505 -7.948 27.749 1.00 88.44 352 ASP A C 1
ATOM 2533 O O . ASP A 1 352 ? -9.245 -8.539 28.809 1.00 88.44 352 ASP A O 1
ATOM 2537 N N . ASP A 1 353 ? -8.677 -7.046 27.201 1.00 87.81 353 ASP A N 1
ATOM 2538 C CA . ASP A 1 353 ? -7.355 -6.637 27.718 1.00 87.81 353 ASP A CA 1
ATOM 2539 C C . ASP A 1 353 ? -6.346 -7.799 27.711 1.00 87.81 353 ASP A C 1
ATOM 2541 O O . ASP A 1 353 ? -5.544 -7.959 28.643 1.00 87.81 353 ASP A O 1
ATOM 2545 N N . ASP A 1 354 ? -6.436 -8.672 26.703 1.00 90.31 354 ASP A N 1
ATOM 2546 C CA . ASP A 1 354 ? -5.591 -9.865 26.574 1.00 90.31 354 ASP A CA 1
ATOM 2547 C C . ASP A 1 354 ? -4.337 -9.631 25.706 1.00 90.31 354 ASP A C 1
ATOM 2549 O O . ASP A 1 354 ? -3.338 -10.353 25.855 1.00 90.31 354 ASP A O 1
ATOM 2553 N N . GLY A 1 355 ? -4.323 -8.543 24.921 1.00 91.38 355 GLY A N 1
ATOM 2554 C CA . GLY A 1 355 ? -3.221 -8.172 24.033 1.00 91.38 355 GLY A CA 1
ATOM 2555 C C . GLY A 1 355 ? -3.330 -8.751 22.619 1.00 91.38 355 GLY A C 1
ATOM 2556 O O . GLY A 1 355 ? -2.323 -8.747 21.899 1.00 91.38 355 GLY A O 1
ATOM 2557 N N . GLY A 1 356 ? -4.495 -9.292 22.261 1.00 92.25 356 GLY A N 1
ATOM 2558 C CA . GLY A 1 356 ? -4.812 -9.965 21.007 1.00 92.25 356 GLY A CA 1
ATOM 2559 C C . GLY A 1 356 ? -5.712 -9.173 20.053 1.00 92.25 356 GLY A C 1
ATOM 2560 O O . GLY A 1 356 ? -5.869 -7.961 20.145 1.00 92.25 356 GLY A O 1
ATOM 2561 N N . TRP A 1 357 ? -6.244 -9.889 19.065 1.00 93.50 357 TRP A N 1
ATOM 2562 C CA . TRP A 1 357 ? -7.278 -9.398 18.157 1.00 93.50 357 TRP A CA 1
ATOM 2563 C C . TRP A 1 357 ? -8.146 -10.586 17.732 1.00 93.50 357 TRP A C 1
ATOM 2565 O O . TRP A 1 357 ? -7.821 -11.350 16.810 1.00 93.50 357 TRP A O 1
ATOM 2575 N N . GLU A 1 358 ? -9.278 -10.731 18.394 1.00 91.38 358 GLU A N 1
ATOM 2576 C CA . GLU A 1 358 ? -10.155 -11.880 18.321 1.00 91.38 358 GLU A CA 1
ATOM 2577 C C . GLU A 1 358 ? -11.334 -11.603 17.375 1.00 91.38 358 GLU A C 1
ATOM 2579 O O . GLU A 1 358 ? -11.616 -10.486 16.935 1.00 91.38 358 GLU A O 1
ATOM 2584 N N . SER A 1 359 ? -12.116 -12.642 17.065 1.00 87.25 359 SER A N 1
ATOM 2585 C CA . SER A 1 359 ? -13.354 -12.465 16.290 1.00 87.25 359 SER A CA 1
ATOM 2586 C C . SER A 1 359 ? -14.435 -11.649 17.019 1.00 87.25 359 SER A C 1
ATOM 2588 O O . SER A 1 359 ? -15.457 -11.349 16.409 1.00 87.25 359 SER A O 1
ATOM 2590 N N . GLY A 1 360 ? -14.258 -11.371 18.317 1.00 88.88 360 GLY A N 1
ATOM 2591 C CA . GLY A 1 360 ? -15.167 -10.553 19.128 1.00 88.88 360 GLY A CA 1
ATOM 2592 C C . GLY A 1 360 ? -14.905 -9.047 19.035 1.00 88.88 360 GLY A C 1
ATOM 2593 O O . GLY A 1 360 ? -15.813 -8.267 19.307 1.00 88.88 360 GLY A O 1
ATOM 2594 N N . ASP A 1 361 ? -13.708 -8.654 18.601 1.00 95.06 361 ASP A N 1
ATOM 2595 C CA . ASP A 1 361 ? -13.212 -7.272 18.686 1.00 95.06 361 ASP A CA 1
ATOM 2596 C C . ASP A 1 361 ? -13.540 -6.442 17.451 1.00 95.06 361 ASP A C 1
ATOM 2598 O O . ASP A 1 361 ? -13.510 -5.213 17.470 1.00 95.06 361 ASP A O 1
ATOM 2602 N N . ARG A 1 362 ? -13.850 -7.118 16.343 1.00 95.81 362 ARG A N 1
ATOM 2603 C CA . ARG A 1 362 ? -14.057 -6.487 15.043 1.00 95.81 362 ARG A CA 1
ATOM 2604 C C . ARG A 1 362 ? -15.407 -5.774 14.985 1.00 95.81 362 ARG A C 1
ATOM 2606 O O . ARG A 1 362 ? -16.452 -6.419 14.907 1.00 95.81 362 ARG A O 1
ATOM 2613 N N . ILE A 1 363 ? -15.368 -4.444 14.955 1.00 96.44 363 ILE A N 1
ATOM 2614 C CA . ILE A 1 363 ? -16.544 -3.570 14.835 1.00 96.44 363 ILE A CA 1
ATOM 2615 C C . ILE A 1 363 ? -16.869 -3.195 13.378 1.00 96.44 363 ILE A C 1
ATOM 2617 O O . ILE A 1 363 ? -18.009 -2.834 13.090 1.00 96.44 363 ILE A O 1
ATOM 2621 N N . ALA A 1 364 ? -15.915 -3.330 12.445 1.00 96.88 364 ALA A N 1
ATOM 2622 C CA . ALA A 1 364 ? -16.144 -3.126 11.009 1.00 96.88 364 ALA A CA 1
ATOM 2623 C C . ALA A 1 364 ? -15.466 -4.202 10.138 1.00 96.88 364 ALA A C 1
ATOM 2625 O O . ALA A 1 364 ? -14.317 -4.578 10.375 1.00 96.88 364 ALA A O 1
ATOM 2626 N N . ASP A 1 365 ? -16.189 -4.680 9.118 1.00 96.19 365 ASP A N 1
ATOM 2627 C CA . ASP A 1 365 ? -15.745 -5.693 8.148 1.00 96.19 365 ASP A CA 1
ATOM 2628 C C . ASP A 1 365 ? -15.921 -5.177 6.715 1.00 96.19 365 ASP A C 1
ATOM 2630 O O . ASP A 1 365 ? -17.018 -5.241 6.154 1.00 96.19 365 ASP A O 1
ATOM 2634 N N . GLY A 1 366 ? -14.849 -4.623 6.144 1.00 96.06 366 GLY A N 1
ATOM 2635 C CA . GLY A 1 366 ? -14.808 -4.083 4.788 1.00 96.06 366 GLY A CA 1
ATOM 2636 C C . GLY A 1 366 ? -15.899 -3.048 4.500 1.00 96.06 366 GLY A C 1
ATOM 2637 O O . GLY A 1 366 ? -16.423 -3.031 3.377 1.00 96.06 366 GLY A O 1
ATOM 2638 N N . PHE A 1 367 ? -16.263 -2.243 5.509 1.00 97.06 367 PHE A N 1
ATOM 2639 C CA . PHE A 1 367 ? -17.370 -1.287 5.477 1.00 97.06 367 PHE A CA 1
ATOM 2640 C C . PHE A 1 367 ? -17.128 -0.262 4.371 1.00 97.06 367 PHE A C 1
ATOM 2642 O O . PHE A 1 367 ? -16.127 0.451 4.377 1.00 97.06 367 PHE A O 1
ATOM 2649 N N . GLU A 1 368 ? -18.006 -0.243 3.371 1.00 96.75 368 GLU A N 1
ATOM 2650 C CA . GLU A 1 368 ? -17.792 0.535 2.152 1.00 96.75 368 GLU A CA 1
ATOM 2651 C C . GLU A 1 368 ? -18.068 2.018 2.401 1.00 96.75 368 GLU A C 1
ATOM 2653 O O . GLU A 1 368 ? -19.139 2.381 2.890 1.00 96.75 368 GLU A O 1
ATOM 2658 N N . VAL A 1 369 ? -17.116 2.869 2.021 1.00 97.12 369 VAL A N 1
ATOM 2659 C CA . VAL A 1 369 ? -17.252 4.326 2.076 1.00 97.12 369 VAL A CA 1
ATOM 2660 C C . VAL A 1 369 ? -18.133 4.764 0.901 1.00 97.12 369 VAL A C 1
ATOM 2662 O O . VAL A 1 369 ? -17.666 4.911 -0.228 1.00 97.12 369 VAL A O 1
ATOM 2665 N N . GLN A 1 370 ? -19.441 4.863 1.151 1.00 93.50 370 GLN A N 1
ATOM 2666 C CA . GLN A 1 370 ? -20.464 5.232 0.166 1.00 93.50 370 GLN A CA 1
ATOM 2667 C C . GLN A 1 370 ? -21.723 5.791 0.845 1.00 93.50 370 GLN A C 1
ATOM 2669 O O . GLN A 1 370 ? -21.988 5.510 2.012 1.00 93.50 370 GLN A O 1
ATOM 2674 N N . VAL A 1 371 ? -22.562 6.513 0.096 1.00 88.62 371 VAL A N 1
ATOM 2675 C CA . VAL A 1 371 ? -23.866 6.975 0.600 1.00 88.62 371 VAL A CA 1
ATOM 2676 C C . VAL A 1 371 ? -24.840 5.800 0.732 1.00 88.62 371 VAL A C 1
ATOM 2678 O O . VAL A 1 371 ? -25.224 5.174 -0.260 1.00 88.62 371 VAL A O 1
ATOM 2681 N N . TYR A 1 372 ? -25.312 5.547 1.951 1.00 84.94 372 TYR A N 1
ATOM 2682 C CA . TYR A 1 372 ? -26.294 4.504 2.245 1.00 84.94 372 TYR A CA 1
ATOM 2683 C C . TYR A 1 372 ? -27.739 5.049 2.200 1.00 84.94 372 TYR A C 1
ATOM 2685 O O . TYR A 1 372 ? -28.049 6.078 2.807 1.00 84.94 372 TYR A O 1
ATOM 2693 N N . PRO A 1 373 ? -28.673 4.389 1.488 1.00 80.88 373 PRO A N 1
ATOM 2694 C CA . PRO A 1 373 ? -30.011 4.930 1.271 1.00 80.88 373 PRO A CA 1
ATOM 2695 C C . PRO A 1 373 ? -30.903 4.834 2.516 1.00 80.88 373 PRO A C 1
ATOM 2697 O O . PRO A 1 373 ? -31.166 3.747 3.028 1.00 80.88 373 PRO A O 1
ATOM 2700 N N . GLY A 1 374 ? -31.484 5.968 2.916 1.00 78.44 374 GLY A N 1
ATOM 2701 C CA . GLY A 1 374 ? -32.501 6.037 3.972 1.00 78.44 374 GLY A CA 1
ATOM 2702 C C . GLY A 1 374 ? -31.961 6.224 5.391 1.00 78.44 374 GLY A C 1
ATOM 2703 O O . GLY A 1 374 ? -32.726 6.039 6.335 1.00 78.44 374 GLY A O 1
ATOM 2704 N N . GLN A 1 375 ? -30.687 6.588 5.531 1.00 83.44 375 GLN A N 1
ATOM 2705 C CA . GLN A 1 375 ? -30.063 6.922 6.811 1.00 83.44 375 GLN A CA 1
ATOM 2706 C C . GLN A 1 375 ? -30.019 8.434 7.051 1.00 83.44 375 GLN A C 1
ATOM 2708 O O . GLN A 1 375 ? -30.195 9.228 6.127 1.00 83.44 375 GLN A O 1
ATOM 2713 N N . ASP A 1 376 ? -29.826 8.807 8.313 1.00 87.69 376 ASP A N 1
ATOM 2714 C CA . ASP A 1 376 ? -29.751 10.183 8.796 1.00 87.69 376 ASP A CA 1
ATOM 2715 C C . ASP A 1 376 ? -28.354 10.390 9.393 1.00 87.69 376 ASP A C 1
ATOM 2717 O O . ASP A 1 376 ? -28.025 9.761 10.398 1.00 87.69 376 ASP A O 1
ATOM 2721 N N . SER A 1 377 ? -27.532 11.248 8.783 1.00 88.88 377 SER A N 1
ATOM 2722 C CA . SER A 1 377 ? -26.169 11.536 9.254 1.00 88.88 377 SER A CA 1
ATOM 2723 C C . SER A 1 377 ? -26.125 12.324 10.572 1.00 88.88 377 SER A C 1
ATOM 2725 O O . SER A 1 377 ? -25.056 12.587 11.116 1.00 88.88 377 SER A O 1
ATOM 2727 N N . THR A 1 378 ? -27.282 12.670 11.146 1.00 90.12 378 THR A N 1
ATOM 2728 C CA . THR A 1 378 ? -27.380 13.194 12.515 1.00 90.12 378 THR A CA 1
ATOM 2729 C C . THR A 1 378 ? -27.669 12.114 13.565 1.00 90.12 378 THR A C 1
ATOM 2731 O O . THR A 1 378 ? -27.562 12.391 14.762 1.00 90.12 378 THR A O 1
ATOM 2734 N N . ASP A 1 379 ? -27.992 10.881 13.155 1.00 92.81 379 ASP A N 1
ATOM 2735 C CA . ASP A 1 379 ? -28.227 9.749 14.055 1.00 92.81 379 ASP A CA 1
ATOM 2736 C C . ASP A 1 379 ? -26.960 8.895 14.211 1.00 92.81 379 ASP A C 1
ATOM 2738 O O . ASP A 1 379 ? -26.646 8.033 13.389 1.00 92.81 379 ASP A O 1
ATOM 2742 N N . LEU A 1 380 ? -26.229 9.120 15.305 1.00 92.00 380 LEU A N 1
ATOM 2743 C CA . LEU A 1 380 ? -25.014 8.363 15.627 1.00 92.00 380 LEU A CA 1
ATOM 2744 C C . LEU A 1 380 ? -25.284 6.905 16.044 1.00 92.00 380 LEU A C 1
ATOM 2746 O O . LEU A 1 380 ? -24.336 6.129 16.134 1.00 92.00 380 LEU A O 1
ATOM 2750 N N . THR A 1 381 ? -26.545 6.506 16.266 1.00 91.44 381 THR A N 1
ATOM 2751 C CA . THR A 1 381 ? -26.909 5.115 16.613 1.00 91.44 381 THR A CA 1
ATOM 2752 C C . THR A 1 381 ? -26.993 4.186 15.396 1.00 91.44 381 THR A C 1
ATOM 2754 O O . THR A 1 381 ? -27.236 2.987 15.539 1.00 91.44 381 THR A O 1
ATOM 2757 N N . GLN A 1 382 ? -26.771 4.716 14.189 1.00 92.94 382 GLN A N 1
ATOM 2758 C CA . GLN A 1 382 ? -26.743 3.969 12.933 1.00 92.94 382 GLN A CA 1
ATOM 2759 C C . GLN A 1 382 ? -25.412 4.204 12.213 1.00 92.94 382 GLN A C 1
ATOM 2761 O O . GLN A 1 382 ? -24.935 5.334 12.159 1.00 92.94 382 GLN A O 1
ATOM 2766 N N . SER A 1 383 ? -24.816 3.168 11.619 1.00 95.06 383 SER A N 1
ATOM 2767 C CA . SER A 1 383 ? -23.614 3.333 10.787 1.00 95.06 383 SER A CA 1
ATOM 2768 C C . SER A 1 383 ? -23.974 3.930 9.425 1.00 95.06 383 SER A C 1
ATOM 2770 O O . SER A 1 383 ? -24.857 3.377 8.777 1.00 95.06 383 SER A O 1
ATOM 2772 N N . TRP A 1 384 ? -23.302 4.992 8.978 1.00 95.75 384 TRP A N 1
ATOM 2773 C CA . TRP A 1 384 ? -23.556 5.722 7.722 1.00 95.75 384 TRP A CA 1
ATOM 2774 C C . TRP A 1 384 ? -22.258 6.339 7.172 1.00 95.75 384 TRP A C 1
ATOM 2776 O O . TRP A 1 384 ? -21.274 6.422 7.897 1.00 95.75 384 TRP A O 1
ATOM 2786 N N . CYS A 1 385 ? -22.251 6.817 5.922 1.00 96.50 385 CYS A N 1
ATOM 2787 C CA . CYS A 1 385 ? -21.219 7.734 5.413 1.00 96.50 385 CYS A CA 1
ATOM 2788 C C . CYS A 1 385 ? -21.855 8.879 4.611 1.00 96.50 385 CYS A C 1
ATOM 2790 O O . CYS A 1 385 ? -22.841 8.667 3.899 1.00 96.50 385 CYS A O 1
ATOM 2792 N N . GLU A 1 386 ? -21.258 10.068 4.693 1.00 94.81 386 GLU A N 1
ATOM 2793 C CA . GLU A 1 386 ? -21.611 11.263 3.918 1.00 94.81 386 GLU A CA 1
ATOM 2794 C C . GLU A 1 386 ? -20.339 11.891 3.317 1.00 94.81 386 GLU A C 1
ATOM 2796 O O . GLU A 1 386 ? -19.301 11.929 3.973 1.00 94.81 386 GLU A O 1
ATOM 2801 N N . GLU A 1 387 ? -20.412 12.346 2.062 1.00 94.00 387 GLU A N 1
ATOM 2802 C CA . GLU A 1 387 ? -19.326 13.062 1.368 1.00 94.00 387 GLU A CA 1
ATOM 2803 C C . GLU A 1 387 ? -19.438 14.571 1.642 1.00 94.00 387 GLU A C 1
ATOM 2805 O O . GLU A 1 387 ? -20.537 15.137 1.536 1.00 94.00 387 GLU A O 1
ATOM 2810 N N . ASP A 1 388 ? -18.326 15.249 1.947 1.00 90.19 388 ASP A N 1
ATOM 2811 C CA . ASP A 1 388 ? -18.330 16.706 2.105 1.00 90.19 388 ASP A CA 1
ATOM 2812 C C . ASP A 1 388 ? -18.665 17.376 0.764 1.00 90.19 388 ASP A C 1
ATOM 2814 O O . ASP A 1 388 ? -17.995 17.214 -0.257 1.00 90.19 388 ASP A O 1
ATOM 2818 N N . GLN A 1 389 ? -19.721 18.185 0.775 1.00 86.38 389 GLN A N 1
ATOM 2819 C CA . GLN A 1 389 ? -20.242 18.867 -0.408 1.00 86.38 389 GLN A CA 1
ATOM 2820 C C . GLN A 1 389 ? -19.282 19.928 -0.987 1.00 86.38 389 GLN A C 1
ATOM 2822 O O . GLN A 1 389 ? -19.512 20.422 -2.093 1.00 86.38 389 GLN A O 1
ATOM 2827 N N . ASN A 1 390 ? -18.235 20.306 -0.250 1.00 87.19 390 ASN A N 1
ATOM 2828 C CA . ASN A 1 390 ? -17.223 21.290 -0.638 1.00 87.19 390 ASN A CA 1
ATOM 2829 C C . ASN A 1 390 ? -15.877 20.640 -1.002 1.00 87.19 390 ASN A C 1
ATOM 2831 O O . ASN A 1 390 ? -15.097 21.240 -1.745 1.00 87.19 390 ASN A O 1
ATOM 2835 N N . GLU A 1 391 ? -15.610 19.431 -0.504 1.00 89.25 391 GLU A N 1
ATOM 2836 C CA . GLU A 1 391 ? -14.321 18.738 -0.590 1.00 89.25 391 GLU A CA 1
ATOM 2837 C C . GLU A 1 391 ? -14.530 17.356 -1.227 1.00 89.25 391 GLU A C 1
ATOM 2839 O O . GLU A 1 391 ? -14.589 16.330 -0.563 1.00 89.25 391 GLU A O 1
ATOM 2844 N N . LEU A 1 392 ? -14.679 17.344 -2.561 1.00 86.38 392 LEU A N 1
ATOM 2845 C CA . LEU A 1 392 ? -14.949 16.125 -3.339 1.00 86.38 392 LEU A CA 1
ATOM 2846 C C . LEU A 1 392 ? -13.973 14.998 -2.992 1.00 86.38 392 LEU A C 1
ATOM 2848 O O . LEU A 1 392 ? -12.763 15.152 -3.161 1.00 86.38 392 LEU A O 1
ATOM 2852 N N . GLY A 1 393 ? -14.512 13.840 -2.633 1.00 88.25 393 GLY A N 1
ATOM 2853 C CA . GLY A 1 393 ? -13.775 12.658 -2.215 1.00 88.25 393 GLY A CA 1
ATOM 2854 C C . GLY A 1 393 ? -13.365 12.608 -0.745 1.00 88.25 393 GLY A C 1
ATOM 2855 O O . GLY A 1 393 ? -12.748 11.612 -0.370 1.00 88.25 393 GLY A O 1
ATOM 2856 N N . ARG A 1 394 ? -13.718 13.616 0.059 1.00 95.12 394 ARG A N 1
ATOM 2857 C CA . ARG A 1 394 ? -13.629 13.586 1.520 1.00 95.12 394 ARG A CA 1
ATOM 2858 C C . ARG A 1 394 ? -14.944 13.094 2.107 1.00 95.12 394 ARG A C 1
ATOM 2860 O O . ARG A 1 394 ? -16.014 13.573 1.732 1.00 95.12 394 ARG A O 1
ATOM 2867 N N . TRP A 1 395 ? -14.873 12.152 3.034 1.00 97.12 395 TRP A N 1
ATOM 2868 C CA . TRP A 1 395 ? -16.033 11.504 3.636 1.00 97.12 395 TRP A CA 1
ATOM 2869 C C . TRP A 1 395 ? -15.938 11.515 5.153 1.00 97.12 395 TRP A C 1
ATOM 2871 O O . TRP A 1 395 ? -14.862 11.340 5.717 1.00 97.12 395 TRP A O 1
ATOM 2881 N N . THR A 1 396 ? -17.086 11.624 5.813 1.00 96.94 396 THR A N 1
ATOM 2882 C CA . THR A 1 396 ? -17.238 11.254 7.221 1.00 96.94 396 THR A CA 1
ATOM 2883 C C . THR A 1 396 ? -18.100 10.003 7.292 1.00 96.94 396 THR A C 1
ATOM 2885 O O . THR A 1 396 ? -19.229 9.989 6.798 1.00 96.94 396 THR A O 1
ATOM 2888 N N . CYS A 1 397 ? -17.575 8.952 7.912 1.00 97.81 397 CYS A N 1
ATOM 2889 C CA . CYS A 1 397 ? -18.279 7.708 8.177 1.00 97.81 397 CYS A CA 1
ATOM 2890 C C . CYS A 1 397 ? -18.510 7.541 9.678 1.00 97.81 397 CYS A C 1
ATOM 2892 O O . CYS A 1 397 ? -17.571 7.589 10.465 1.00 97.81 397 CYS A O 1
ATOM 2894 N N . ASN A 1 398 ? -19.753 7.289 10.072 1.00 97.50 398 ASN A N 1
ATOM 2895 C CA . ASN A 1 398 ? -20.088 6.808 11.403 1.00 97.50 398 ASN A CA 1
ATOM 2896 C C . ASN A 1 398 ? -20.191 5.283 11.384 1.00 97.50 398 ASN A C 1
ATOM 2898 O O . ASN A 1 398 ? -20.869 4.721 10.522 1.00 97.50 398 ASN A O 1
ATOM 2902 N N . ILE A 1 399 ? -19.597 4.610 12.364 1.00 97.50 399 ILE A N 1
ATOM 2903 C CA . ILE A 1 399 ? -19.798 3.178 12.601 1.00 97.50 399 ILE A CA 1
ATOM 2904 C C . ILE A 1 399 ? -20.343 3.011 14.017 1.00 97.50 399 ILE A C 1
ATOM 2906 O O . ILE A 1 399 ? -19.634 3.242 14.993 1.00 97.50 399 ILE A O 1
ATOM 2910 N N . ALA A 1 400 ? -21.619 2.640 14.123 1.00 96.56 400 ALA A N 1
ATOM 2911 C CA . ALA A 1 400 ? -22.312 2.413 15.386 1.00 96.56 400 ALA A CA 1
ATOM 2912 C C . ALA A 1 400 ? -22.155 0.956 15.851 1.00 96.56 400 ALA A C 1
ATOM 2914 O O . ALA A 1 400 ? -22.260 0.023 15.051 1.00 96.56 400 ALA A O 1
ATOM 2915 N N . PHE A 1 401 ? -21.937 0.758 17.151 1.00 95.94 401 PHE A N 1
ATOM 2916 C CA . PHE A 1 401 ? -21.760 -0.556 17.776 1.00 95.94 401 PHE A CA 1
ATOM 2917 C C . PHE A 1 401 ? -22.185 -0.527 19.253 1.00 95.94 401 PHE A C 1
ATOM 2919 O O . PHE A 1 401 ? -22.263 0.531 19.871 1.00 95.94 401 PHE A O 1
ATOM 2926 N N . THR A 1 402 ? -22.425 -1.694 19.853 1.00 94.19 402 THR A N 1
ATOM 2927 C CA . THR A 1 402 ? -22.695 -1.815 21.296 1.00 94.19 402 THR A CA 1
ATOM 2928 C C . THR A 1 402 ? -21.439 -2.299 22.013 1.00 94.19 402 THR A C 1
ATOM 2930 O O . THR A 1 402 ? -20.898 -3.346 21.659 1.00 94.19 402 THR A O 1
ATOM 2933 N N . VAL A 1 403 ? -20.985 -1.579 23.042 1.00 93.50 403 VAL A N 1
ATOM 2934 C CA . VAL A 1 403 ? -19.850 -2.006 23.876 1.00 93.50 403 VAL A CA 1
ATOM 2935 C C . VAL A 1 403 ? -20.258 -3.251 24.683 1.00 93.50 403 VAL A C 1
ATOM 2937 O O . VAL A 1 403 ? -21.246 -3.183 25.425 1.00 93.50 403 VAL A O 1
ATOM 2940 N N . PRO A 1 404 ? -19.529 -4.383 24.605 1.00 92.19 404 PRO A N 1
ATOM 2941 C CA . PRO A 1 404 ? -19.946 -5.632 25.243 1.00 92.19 404 PRO A CA 1
ATOM 2942 C C . PRO A 1 404 ? -20.177 -5.514 26.760 1.00 92.19 404 PRO A C 1
ATOM 2944 O O . PRO A 1 404 ? -19.295 -5.112 27.514 1.00 92.19 404 PRO A O 1
ATOM 2947 N N . GLY A 1 405 ? -21.358 -5.926 27.236 1.00 86.88 405 GLY A N 1
ATOM 2948 C CA . GLY A 1 405 ? -21.707 -5.913 28.669 1.00 86.88 405 GLY A CA 1
ATOM 2949 C C . GLY A 1 405 ? -20.927 -6.916 29.533 1.00 86.88 405 GLY A C 1
ATOM 2950 O O . GLY A 1 405 ? -20.869 -6.784 30.754 1.00 86.88 405 GLY A O 1
ATOM 2951 N N . SER A 1 406 ? -20.283 -7.902 28.900 1.00 81.75 406 SER A N 1
ATOM 2952 C CA . SER A 1 406 ? -19.464 -8.930 29.553 1.00 81.75 406 SER A CA 1
ATOM 2953 C C . SER A 1 406 ? -18.094 -8.441 30.035 1.00 81.75 406 SER A C 1
ATOM 2955 O O . SER A 1 406 ? -17.419 -9.180 30.755 1.00 81.75 406 SER A O 1
ATOM 2957 N N . ILE A 1 407 ? -17.674 -7.231 29.650 1.00 84.19 407 ILE A N 1
ATOM 2958 C CA . ILE A 1 407 ? -16.415 -6.624 30.097 1.00 84.19 407 ILE A CA 1
ATOM 2959 C C . ILE A 1 407 ? -16.509 -6.389 31.605 1.00 84.19 407 ILE A C 1
ATOM 2961 O O . ILE A 1 407 ? -17.283 -5.554 32.065 1.00 84.19 407 ILE A O 1
ATOM 2965 N N . VAL A 1 408 ? -15.713 -7.117 32.393 1.00 70.12 408 VAL A N 1
ATOM 2966 C CA . VAL A 1 408 ? -15.670 -6.946 33.853 1.00 70.12 408 VAL A CA 1
ATOM 2967 C C . VAL A 1 408 ? -14.884 -5.670 34.165 1.00 70.12 408 VAL A C 1
ATOM 2969 O O . VAL A 1 408 ? -13.657 -5.690 34.028 1.00 70.12 408 VAL A O 1
ATOM 2972 N N . PRO A 1 409 ? -15.516 -4.565 34.611 1.00 56.31 409 PRO A N 1
ATOM 2973 C CA . PRO A 1 409 ? -14.821 -3.290 34.675 1.00 56.31 409 PRO A CA 1
ATOM 2974 C C . PRO A 1 409 ? -13.792 -3.297 35.807 1.00 56.31 409 PRO A C 1
ATOM 2976 O O . PRO A 1 409 ? -14.131 -3.228 36.993 1.00 56.31 409 PRO A O 1
ATOM 2979 N N . ARG A 1 410 ? -12.511 -3.341 35.437 1.00 62.69 410 ARG A N 1
ATOM 2980 C CA . ARG A 1 410 ? -11.425 -2.893 36.313 1.00 62.69 410 ARG A CA 1
ATOM 2981 C C . ARG A 1 410 ? -11.547 -1.368 36.452 1.00 62.69 410 ARG A C 1
ATOM 2983 O O . ARG A 1 410 ? -12.134 -0.703 35.599 1.00 62.69 410 ARG A O 1
ATOM 2990 N N . ALA A 1 411 ? -11.063 -0.801 37.555 1.00 56.84 411 ALA A N 1
ATOM 2991 C CA . ALA A 1 411 ? -11.117 0.648 37.733 1.00 56.84 411 ALA A CA 1
ATOM 2992 C C . ALA A 1 411 ? -10.186 1.325 36.714 1.00 56.84 411 ALA A C 1
ATOM 2994 O O . ALA A 1 411 ? -8.981 1.116 36.804 1.00 56.84 411 ALA A O 1
ATOM 2995 N N . GLU A 1 412 ? -10.766 2.113 35.800 1.00 62.41 412 GLU A N 1
ATOM 2996 C CA . GLU A 1 412 ? -10.079 2.804 34.692 1.00 62.41 412 GLU A CA 1
ATOM 2997 C C . GLU A 1 412 ? -9.325 1.823 33.766 1.00 62.41 412 GLU A C 1
ATOM 2999 O O . GLU A 1 412 ? -8.115 1.642 33.864 1.00 62.41 412 GLU A O 1
ATOM 3004 N N . PHE A 1 413 ? -10.082 1.169 32.876 1.00 81.44 413 PHE A N 1
ATOM 3005 C CA . PHE A 1 413 ? -9.576 0.384 31.743 1.00 81.44 413 PHE A CA 1
ATOM 3006 C C . PHE A 1 413 ? -9.617 1.241 30.465 1.00 81.44 413 PHE A C 1
ATOM 3008 O O . PHE A 1 413 ? -10.527 2.059 30.318 1.00 81.44 413 PHE A O 1
ATOM 3015 N N . SER A 1 414 ? -8.670 1.033 29.553 1.00 89.69 414 SER A N 1
ATOM 3016 C CA . SER A 1 414 ? -8.680 1.586 28.196 1.00 89.69 414 SER A CA 1
ATOM 3017 C C . SER A 1 414 ? -8.455 0.454 27.199 1.00 89.69 414 SER A C 1
ATOM 3019 O O . SER A 1 414 ? -7.564 -0.363 27.412 1.00 89.69 414 SER A O 1
ATOM 3021 N N . ALA A 1 415 ? -9.251 0.418 26.136 1.00 93.00 415 ALA A N 1
ATOM 3022 C CA . ALA A 1 415 ? -9.160 -0.581 25.077 1.00 93.00 415 ALA A CA 1
ATOM 3023 C C . ALA A 1 415 ? -8.235 -0.089 23.962 1.00 93.00 415 ALA A C 1
ATOM 3025 O O . ALA A 1 415 ? -8.296 1.085 23.594 1.00 93.00 415 ALA A O 1
ATOM 3026 N N . TYR A 1 416 ? -7.416 -0.976 23.397 1.00 96.31 416 TYR A N 1
ATOM 3027 C CA . TYR A 1 416 ? -6.672 -0.640 22.184 1.00 96.31 416 TYR A CA 1
ATOM 3028 C C . TYR A 1 416 ? -7.570 -0.768 20.962 1.00 96.31 416 TYR A C 1
ATOM 3030 O O . TYR A 1 416 ? -8.370 -1.699 20.857 1.00 96.31 416 TYR A O 1
ATOM 3038 N N . THR A 1 417 ? -7.426 0.168 20.035 1.00 97.12 417 THR A N 1
ATOM 3039 C CA . THR A 1 417 ? -8.202 0.234 18.800 1.00 97.12 417 THR A CA 1
ATOM 3040 C C . THR A 1 417 ? -7.275 0.178 17.597 1.00 97.12 417 THR A C 1
ATOM 3042 O O . THR A 1 417 ? -6.122 0.586 17.690 1.00 97.12 417 THR A O 1
ATOM 3045 N N . ARG A 1 418 ? -7.783 -0.326 16.473 1.00 97.88 418 ARG A N 1
ATOM 3046 C CA . ARG A 1 418 ? -7.103 -0.284 15.174 1.00 97.88 418 ARG A CA 1
ATOM 3047 C C . ARG A 1 418 ? -8.128 -0.053 14.083 1.00 97.88 418 ARG A C 1
ATOM 3049 O O . ARG A 1 418 ? -9.076 -0.832 13.974 1.00 97.88 418 ARG A O 1
ATOM 3056 N N . VAL A 1 419 ? -7.922 0.960 13.254 1.00 98.25 419 VAL A N 1
ATOM 3057 C CA . VAL A 1 419 ? -8.708 1.264 12.055 1.00 98.25 419 VAL A CA 1
ATOM 3058 C C . VAL A 1 419 ? -7.796 1.149 10.841 1.00 98.25 419 VAL A C 1
ATOM 3060 O O . VAL A 1 419 ? -6.617 1.474 10.889 1.00 98.25 419 VAL A O 1
ATOM 3063 N N . ARG A 1 420 ? -8.318 0.604 9.743 1.00 98.00 420 ARG A N 1
ATOM 3064 C CA . ARG A 1 420 ? -7.564 0.374 8.511 1.00 98.00 420 ARG A CA 1
ATOM 3065 C C . ARG A 1 420 ? -8.388 0.810 7.308 1.00 98.00 420 ARG A C 1
ATOM 3067 O O . ARG A 1 420 ? -9.430 0.211 7.033 1.00 98.00 420 ARG A O 1
ATOM 3074 N N . LEU A 1 421 ? -7.893 1.794 6.564 1.00 98.38 421 LEU A N 1
ATOM 3075 C CA . LEU A 1 421 ? -8.440 2.198 5.267 1.00 98.38 421 LEU A CA 1
ATOM 3076 C C . LEU A 1 421 ? -7.733 1.436 4.151 1.00 98.38 421 LEU A C 1
ATOM 3078 O O . LEU A 1 421 ? -6.516 1.419 4.114 1.00 98.38 421 LEU A O 1
ATOM 3082 N N . SER A 1 422 ? -8.457 0.851 3.200 1.00 97.38 422 SER A N 1
ATOM 3083 C CA . SER A 1 422 ? -7.854 0.357 1.946 1.00 97.38 422 SER A CA 1
ATOM 3084 C C . SER A 1 422 ? -8.882 0.308 0.818 1.00 97.38 422 SER A C 1
ATOM 3086 O O . SER A 1 422 ? -10.085 0.367 1.073 1.00 97.38 422 SER A O 1
ATOM 3088 N N . SER A 1 423 ? -8.461 0.169 -0.441 1.00 94.19 423 SER A N 1
ATOM 3089 C CA . SER A 1 423 ? -9.414 0.053 -1.559 1.00 94.19 423 SER A CA 1
ATOM 3090 C C . SER A 1 423 ? -10.077 -1.327 -1.648 1.00 94.19 423 SER A C 1
ATOM 3092 O O . SER A 1 423 ? -11.204 -1.461 -2.133 1.00 94.19 423 SER A O 1
ATOM 3094 N N . GLY A 1 424 ? -9.386 -2.366 -1.163 1.00 90.62 424 GLY A N 1
ATOM 3095 C CA . GLY A 1 424 ? -9.836 -3.761 -1.201 1.00 90.62 424 GLY A CA 1
ATOM 3096 C C . GLY A 1 424 ? -10.544 -4.259 0.064 1.00 90.62 424 GLY A C 1
ATOM 3097 O O . GLY A 1 424 ? -11.295 -5.234 -0.018 1.00 90.62 424 GLY A O 1
ATOM 3098 N N . GLY A 1 425 ? -10.341 -3.595 1.206 1.00 93.50 425 GLY A N 1
ATOM 3099 C CA . GLY A 1 425 ? -10.660 -4.132 2.531 1.00 93.50 425 GLY A CA 1
ATOM 3100 C C . GLY A 1 425 ? -9.627 -5.168 2.997 1.00 93.50 425 GLY A C 1
ATOM 3101 O O . GLY A 1 425 ? -8.945 -5.811 2.192 1.00 93.50 425 GLY A O 1
ATOM 3102 N N . VAL A 1 426 ? -9.510 -5.348 4.311 1.00 93.94 426 VAL A N 1
ATOM 3103 C CA . VAL A 1 426 ? -8.519 -6.218 4.955 1.00 93.94 426 VAL A CA 1
ATOM 3104 C C . VAL A 1 426 ? -9.174 -7.153 5.976 1.00 93.94 426 VAL A C 1
ATOM 3106 O O . VAL A 1 426 ? -9.549 -6.771 7.076 1.00 93.94 426 VAL A O 1
ATOM 3109 N N . GLY A 1 427 ? -9.236 -8.448 5.655 1.00 88.69 427 GLY A N 1
ATOM 3110 C CA . GLY A 1 427 ? -9.801 -9.476 6.547 1.00 88.69 427 GLY A CA 1
ATOM 3111 C C . GLY A 1 427 ? -8.920 -9.861 7.748 1.00 88.69 427 GLY A C 1
ATOM 3112 O O . GLY A 1 427 ? -9.047 -10.975 8.250 1.00 88.69 427 GLY A O 1
ATOM 3113 N N . SER A 1 428 ? -7.973 -9.007 8.149 1.00 93.31 428 SER A N 1
ATOM 3114 C CA . SER A 1 428 ? -6.978 -9.268 9.195 1.00 93.31 428 SER A CA 1
ATOM 3115 C C . SER A 1 428 ? -6.526 -7.957 9.861 1.00 93.31 428 SER A C 1
ATOM 3117 O O . SER A 1 428 ? -6.217 -7.000 9.144 1.00 93.31 428 SER A O 1
ATOM 3119 N N . PRO A 1 429 ? -6.388 -7.918 11.199 1.00 95.62 429 PRO A N 1
ATOM 3120 C CA . PRO A 1 429 ? -5.875 -6.759 11.940 1.00 95.62 429 PRO A CA 1
ATOM 3121 C C . PRO A 1 429 ? -4.360 -6.561 11.769 1.00 95.62 429 PRO A C 1
ATOM 3123 O O . PRO A 1 429 ? -3.816 -5.545 12.183 1.00 95.62 429 PRO A O 1
ATOM 3126 N N . THR A 1 430 ? -3.666 -7.525 11.155 1.00 96.00 430 THR A N 1
ATOM 3127 C CA . THR A 1 430 ? -2.225 -7.484 10.857 1.00 96.00 430 THR A CA 1
ATOM 3128 C C . THR A 1 430 ? -1.960 -7.747 9.369 1.00 96.00 430 THR A C 1
ATOM 3130 O O . THR A 1 430 ? -2.839 -8.217 8.636 1.00 96.00 430 THR A O 1
ATOM 3133 N N . GLY A 1 431 ? -0.743 -7.469 8.906 1.00 94.50 431 GLY A N 1
ATOM 3134 C CA . GLY A 1 431 ? -0.262 -7.758 7.556 1.00 94.50 431 GLY A CA 1
ATOM 3135 C C . GLY A 1 431 ? -0.339 -6.586 6.578 1.00 94.50 431 GLY A C 1
ATOM 3136 O O . GLY A 1 431 ? -1.164 -5.679 6.701 1.00 94.50 431 GLY A O 1
ATOM 3137 N N . ASN A 1 432 ? 0.527 -6.637 5.564 1.00 92.38 432 ASN A N 1
ATOM 3138 C CA . ASN A 1 432 ? 0.657 -5.586 4.556 1.00 92.38 432 ASN A CA 1
ATOM 3139 C C . ASN A 1 432 ? -0.503 -5.579 3.545 1.00 92.38 432 ASN A C 1
ATOM 3141 O O . ASN A 1 432 ? -0.904 -6.641 3.070 1.00 92.38 432 ASN A O 1
ATOM 3145 N N . THR A 1 433 ? -0.935 -4.390 3.115 1.00 92.25 433 THR A N 1
ATOM 3146 C CA . THR A 1 433 ? -1.835 -4.210 1.955 1.00 92.25 433 THR A CA 1
ATOM 3147 C C . THR A 1 433 ? -1.225 -3.292 0.877 1.00 92.25 433 THR A C 1
ATOM 3149 O O . THR A 1 433 ? -0.037 -2.946 0.942 1.00 92.25 433 THR A O 1
ATOM 3152 N N . VAL A 1 434 ? -1.984 -2.984 -0.177 1.00 87.12 434 VAL A N 1
ATOM 3153 C CA . VAL A 1 434 ? -1.520 -2.301 -1.400 1.00 87.12 434 VAL A CA 1
ATOM 3154 C C . VAL A 1 434 ? -1.785 -0.796 -1.446 1.00 87.12 434 VAL A C 1
ATOM 3156 O O . VAL A 1 434 ? -1.163 -0.135 -2.272 1.00 87.12 434 VAL A O 1
ATOM 3159 N N . ASP A 1 435 ? -2.658 -0.271 -0.588 1.00 90.81 435 ASP A N 1
ATOM 3160 C CA . ASP A 1 435 ? -3.030 1.145 -0.497 1.00 90.81 435 ASP A CA 1
ATOM 3161 C C . ASP A 1 435 ? -3.670 1.480 0.860 1.00 90.81 435 ASP A C 1
ATOM 3163 O O . ASP A 1 435 ? -4.163 0.570 1.524 1.00 90.81 435 ASP A O 1
ATOM 3167 N N . GLY A 1 436 ? -3.676 2.766 1.231 1.00 93.75 436 GLY A N 1
ATOM 3168 C CA . GLY A 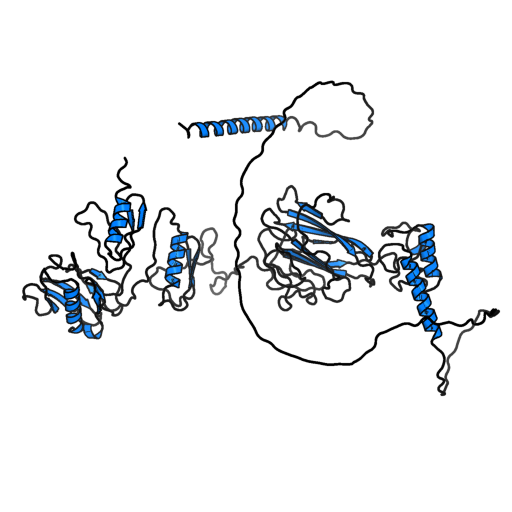1 436 ? -4.374 3.301 2.407 1.00 93.75 436 GLY A CA 1
ATOM 3169 C C . GLY A 1 436 ? -3.479 3.512 3.629 1.00 93.75 436 GLY A C 1
ATOM 3170 O O . GLY A 1 436 ? -2.313 3.874 3.453 1.00 93.75 436 GLY A O 1
ATOM 3171 N N . GLU A 1 437 ? -4.034 3.277 4.825 1.00 96.38 437 GLU A N 1
ATOM 3172 C CA . GLU A 1 437 ? -3.467 3.678 6.128 1.00 96.38 437 GLU A CA 1
ATOM 3173 C C . GLU A 1 437 ? -3.954 2.816 7.323 1.00 96.38 437 GLU A C 1
ATOM 3175 O O . GLU A 1 437 ? -4.997 2.145 7.236 1.00 96.38 437 GLU A O 1
ATOM 3180 N N . VAL A 1 438 ? -3.202 2.818 8.433 1.00 96.81 438 VAL A N 1
ATOM 3181 C CA . VAL A 1 438 ? -3.569 2.350 9.780 1.00 96.81 438 VAL A CA 1
ATOM 3182 C C . VAL A 1 438 ? -3.628 3.550 10.726 1.00 96.81 438 VAL A C 1
ATOM 3184 O O . VAL A 1 438 ? -2.638 4.247 10.848 1.00 96.81 438 VAL A O 1
ATOM 3187 N N . GLU A 1 439 ? -4.717 3.705 11.473 1.00 96.81 439 GLU A N 1
ATOM 3188 C CA . GLU A 1 439 ? -4.705 4.494 12.716 1.00 96.81 439 GLU A CA 1
ATOM 3189 C C . GLU A 1 439 ? -4.909 3.527 13.886 1.00 96.81 439 GLU A C 1
ATOM 3191 O O . GLU A 1 439 ? -5.818 2.684 13.852 1.00 96.81 439 GLU A O 1
ATOM 3196 N N . ASP A 1 440 ? -4.062 3.617 14.906 1.00 97.19 440 ASP A N 1
ATOM 3197 C CA . ASP A 1 440 ? -4.202 2.863 16.154 1.00 97.19 440 ASP A CA 1
ATOM 3198 C C . ASP A 1 440 ? -4.721 3.805 17.266 1.00 97.19 440 ASP A C 1
ATOM 3200 O O . ASP A 1 440 ? -4.895 5.002 17.078 1.00 97.19 440 ASP A O 1
ATOM 3204 N N . GLY A 1 441 ? -5.093 3.276 18.434 1.00 94.94 441 GLY A N 1
ATOM 3205 C CA . GLY A 1 441 ? -5.604 4.131 19.513 1.00 94.94 441 GLY A CA 1
ATOM 3206 C C . GLY A 1 441 ? -5.739 3.431 20.858 1.00 94.94 441 GLY A C 1
ATOM 3207 O O . GLY A 1 441 ? -5.597 2.209 20.956 1.00 94.94 441 GLY A O 1
ATOM 3208 N N . TYR A 1 442 ? -6.010 4.207 21.912 1.00 94.56 442 TYR A N 1
ATOM 3209 C CA . TYR A 1 442 ? -6.111 3.712 23.291 1.00 94.56 442 TYR A CA 1
ATOM 3210 C C . TYR A 1 442 ? -7.220 4.421 24.085 1.00 94.56 442 TYR A C 1
ATOM 3212 O O . TYR A 1 442 ? -7.010 5.403 24.804 1.00 94.56 442 TYR A O 1
ATOM 3220 N N . GLU A 1 443 ? -8.434 3.898 23.957 1.00 94.38 443 GLU A N 1
ATOM 3221 C CA . GLU A 1 443 ? -9.670 4.598 24.300 1.00 94.38 443 GLU A CA 1
ATOM 3222 C C . GLU A 1 443 ? -10.199 4.247 25.702 1.00 94.38 443 GLU A C 1
ATOM 3224 O O . GLU A 1 443 ? -10.369 3.066 26.019 1.00 94.38 443 GLU A O 1
ATOM 3229 N N . PRO A 1 444 ? -10.516 5.231 26.568 1.00 92.69 444 PRO A N 1
ATOM 3230 C CA . PRO A 1 444 ? -10.950 4.978 27.940 1.00 92.69 444 PRO A CA 1
ATOM 3231 C C . PRO A 1 444 ? -12.351 4.356 28.010 1.00 92.69 444 PRO A C 1
ATOM 3233 O O . PRO A 1 444 ? -13.368 4.995 27.725 1.00 92.69 444 PRO A O 1
ATOM 3236 N N . VAL A 1 445 ? -12.421 3.120 28.508 1.00 91.25 445 VAL A N 1
ATOM 3237 C CA . VAL A 1 445 ? -13.664 2.363 28.684 1.00 91.25 445 VAL A CA 1
ATOM 3238 C C . VAL A 1 445 ? -14.224 2.588 30.085 1.00 91.25 445 VAL A C 1
ATOM 3240 O O . VAL A 1 445 ? -13.694 2.146 31.109 1.00 91.25 445 VAL A O 1
ATOM 3243 N N . SER A 1 446 ? -15.365 3.268 30.146 1.00 90.00 446 SER A N 1
ATOM 3244 C CA . SER A 1 446 ? -16.046 3.554 31.404 1.00 90.00 446 SER A CA 1
ATOM 3245 C C . SER A 1 446 ? -16.953 2.402 31.859 1.00 90.00 446 SER A C 1
ATOM 3247 O O . SER A 1 446 ? -17.648 1.759 31.072 1.00 90.00 446 SER A O 1
ATOM 3249 N N . SER A 1 447 ? -16.976 2.143 33.169 1.00 88.62 447 SER A N 1
ATOM 3250 C CA . SER A 1 447 ? -17.831 1.099 33.752 1.00 88.62 447 SER A CA 1
ATOM 3251 C C . SER A 1 447 ? -19.331 1.382 33.571 1.00 88.62 447 SER A C 1
ATOM 3253 O O . SER A 1 447 ? -19.772 2.538 33.509 1.00 88.62 447 SER A O 1
ATOM 3255 N N . ASN A 1 448 ? -20.129 0.312 33.533 1.00 89.94 448 ASN A N 1
ATOM 3256 C CA . ASN A 1 448 ? -21.585 0.399 33.569 1.00 89.94 448 ASN A CA 1
ATOM 3257 C C . ASN A 1 448 ? -22.035 0.941 34.947 1.00 89.94 448 ASN A C 1
ATOM 3259 O O . ASN A 1 448 ? -21.806 0.279 35.965 1.00 89.94 448 ASN A O 1
ATOM 3263 N N . PRO A 1 449 ? -22.691 2.117 35.031 1.00 91.19 449 PRO A N 1
ATOM 3264 C CA . PRO A 1 449 ? -23.079 2.697 36.315 1.00 91.19 449 PRO A CA 1
ATOM 3265 C C . PRO A 1 449 ? -24.133 1.858 37.051 1.00 91.19 449 PRO A C 1
ATOM 3267 O O . PRO A 1 449 ? -24.243 1.979 38.272 1.00 91.19 449 PRO A O 1
ATOM 3270 N N . TRP A 1 450 ? -24.876 1.004 36.340 1.00 93.69 450 TRP A N 1
ATOM 3271 C CA . TRP A 1 450 ? -25.928 0.137 36.871 1.00 93.69 450 TRP A CA 1
ATOM 3272 C C . TRP A 1 450 ? -25.459 -1.274 37.236 1.00 93.69 450 TRP A C 1
ATOM 3274 O O . TRP A 1 450 ? -26.272 -2.034 37.752 1.00 93.69 450 TRP A O 1
ATOM 3284 N N . GLN A 1 451 ? -24.173 -1.598 37.084 1.00 91.12 451 GLN A N 1
ATOM 3285 C CA . GLN A 1 451 ? -23.594 -2.884 37.482 1.00 91.12 451 GLN A CA 1
ATOM 3286 C C . GLN A 1 451 ? -22.683 -2.728 38.717 1.00 91.12 451 GLN A C 1
ATOM 3288 O O . GLN A 1 451 ? -22.019 -1.705 38.906 1.00 91.12 451 GLN A O 1
ATOM 3293 N N . ASN A 1 452 ? -22.656 -3.720 39.615 1.00 90.44 452 ASN A N 1
ATOM 3294 C CA . ASN A 1 452 ? -21.773 -3.686 40.787 1.00 90.44 452 ASN A CA 1
ATOM 3295 C C . ASN A 1 452 ? -20.392 -4.266 40.447 1.00 90.44 452 ASN A C 1
ATOM 3297 O O . ASN A 1 452 ? -20.205 -5.482 40.468 1.00 90.44 452 ASN A O 1
ATOM 3301 N N . GLY A 1 453 ? -19.407 -3.392 40.218 1.00 86.19 453 GLY A N 1
ATOM 3302 C CA . GLY A 1 453 ? -18.034 -3.784 39.872 1.00 86.19 453 GLY A CA 1
ATOM 3303 C C . GLY A 1 453 ? -17.283 -4.625 40.919 1.00 86.19 453 GLY A C 1
ATOM 3304 O O . GLY A 1 453 ? -16.304 -5.275 40.573 1.00 86.19 453 GLY A O 1
ATOM 3305 N N . ASN A 1 454 ? -17.724 -4.676 42.185 1.00 88.75 454 ASN A N 1
ATOM 3306 C CA . ASN A 1 454 ? -17.133 -5.595 43.174 1.00 88.75 454 ASN A CA 1
ATOM 3307 C C . ASN A 1 454 ? -17.706 -7.016 43.067 1.00 88.75 454 ASN A C 1
ATOM 3309 O O . ASN A 1 454 ? -17.016 -7.994 43.355 1.00 88.75 454 ASN A O 1
ATOM 3313 N N . ASN A 1 455 ? -18.998 -7.123 42.749 1.00 90.62 455 ASN A N 1
ATOM 3314 C CA . ASN A 1 455 ? -19.744 -8.373 42.678 1.00 90.62 455 ASN A CA 1
ATOM 3315 C C . ASN A 1 455 ? -21.099 -8.114 42.008 1.00 90.62 455 ASN A C 1
ATOM 3317 O O . ASN A 1 455 ? -22.033 -7.663 42.670 1.00 90.62 455 ASN A O 1
ATOM 3321 N N . VAL A 1 456 ? -21.216 -8.459 40.726 1.00 92.12 456 VAL A N 1
ATOM 3322 C CA . VAL A 1 456 ? -22.408 -8.213 39.889 1.00 92.12 456 VAL A CA 1
ATOM 3323 C C . VAL A 1 456 ? -23.717 -8.752 40.489 1.00 92.12 456 VAL A C 1
ATOM 3325 O O . VAL A 1 456 ? -24.785 -8.214 40.229 1.00 92.12 456 VAL A O 1
ATOM 3328 N N . TYR A 1 457 ? -23.646 -9.776 41.348 1.00 95.56 457 TYR A N 1
ATOM 3329 C CA . TYR A 1 457 ? -24.813 -10.388 41.990 1.00 95.56 457 TYR A CA 1
ATOM 3330 C C . TYR A 1 457 ? -25.261 -9.695 43.294 1.00 95.56 457 TYR A C 1
ATOM 3332 O O . TYR A 1 457 ? -26.340 -9.997 43.803 1.00 95.56 457 TYR A O 1
ATOM 3340 N N . ASP A 1 458 ? -24.447 -8.800 43.863 1.00 95.00 458 ASP A N 1
ATOM 3341 C CA . ASP A 1 458 ? -24.788 -7.950 45.018 1.00 95.00 458 ASP A CA 1
ATOM 3342 C C . ASP A 1 458 ? -25.382 -6.627 44.509 1.00 95.00 458 ASP A C 1
ATOM 3344 O O . ASP A 1 458 ? -24.788 -5.550 44.606 1.00 95.00 458 ASP A O 1
ATOM 3348 N N . VAL A 1 459 ? -26.563 -6.737 43.901 1.00 95.31 459 VAL A N 1
ATOM 3349 C CA . VAL A 1 459 ? -27.339 -5.639 43.305 1.00 95.31 459 VAL A CA 1
ATOM 3350 C C . VAL A 1 459 ? -27.539 -4.482 44.285 1.00 95.31 459 VAL A C 1
ATOM 3352 O O . VAL A 1 459 ? -27.469 -3.318 43.897 1.00 95.31 459 VAL A O 1
ATOM 3355 N N . ASN A 1 460 ? -27.781 -4.761 45.568 1.00 92.81 460 ASN A N 1
ATOM 3356 C CA . ASN A 1 460 ? -27.982 -3.703 46.563 1.00 92.81 460 ASN A CA 1
ATOM 3357 C C . ASN A 1 460 ? -26.676 -3.200 47.221 1.00 92.81 460 ASN A C 1
ATOM 3359 O O . ASN A 1 460 ? -26.725 -2.279 48.037 1.00 92.81 460 ASN A O 1
ATOM 3363 N N . ASN A 1 461 ? -25.522 -3.743 46.813 1.00 92.75 461 ASN A N 1
ATOM 3364 C CA . ASN A 1 461 ? -24.169 -3.352 47.217 1.00 92.75 461 ASN A CA 1
ATOM 3365 C C . ASN A 1 461 ? -23.963 -3.325 48.746 1.00 92.75 461 ASN A C 1
ATOM 3367 O O . ASN A 1 461 ? -23.394 -2.378 49.298 1.00 92.75 461 ASN A O 1
ATOM 3371 N N . ASN A 1 462 ? -24.455 -4.355 49.446 1.00 93.56 462 ASN A N 1
ATOM 3372 C CA . ASN A 1 462 ? -24.315 -4.482 50.905 1.00 93.56 462 ASN A CA 1
ATOM 3373 C C . ASN A 1 462 ? -23.121 -5.351 51.349 1.00 93.56 462 ASN A C 1
ATOM 3375 O O . ASN A 1 462 ? -22.860 -5.468 52.550 1.00 93.56 462 ASN A O 1
ATOM 3379 N N . GLY A 1 463 ? -22.405 -5.952 50.398 1.00 93.94 463 GLY A N 1
ATOM 3380 C CA . GLY A 1 463 ? -21.308 -6.893 50.605 1.00 93.94 463 GLY A CA 1
ATOM 3381 C C . GLY A 1 463 ? -21.722 -8.370 50.607 1.00 93.94 463 GLY A C 1
ATOM 3382 O O . GLY A 1 463 ? -20.863 -9.226 50.830 1.00 93.94 463 GLY A O 1
ATOM 3383 N N . THR A 1 464 ? -23.001 -8.708 50.396 1.00 94.38 464 THR A N 1
ATOM 3384 C CA . THR A 1 464 ? -23.504 -10.094 50.426 1.00 94.38 464 THR A CA 1
ATOM 3385 C C . THR A 1 464 ? -24.586 -10.365 49.379 1.00 94.38 464 THR A C 1
ATOM 3387 O O . THR A 1 464 ? -25.615 -9.700 49.348 1.00 94.38 464 THR A O 1
ATOM 3390 N N . VAL A 1 465 ? -24.398 -11.422 48.578 1.00 95.88 465 VAL A N 1
ATOM 3391 C CA . VAL A 1 465 ? -25.428 -11.910 47.643 1.00 95.88 465 VAL A CA 1
ATOM 3392 C C . VAL A 1 465 ? -26.555 -12.566 48.433 1.00 95.88 465 VAL A C 1
ATOM 3394 O O . VAL A 1 465 ? -26.338 -13.533 49.168 1.00 95.88 465 VAL A O 1
ATOM 3397 N N . SER A 1 466 ? -27.767 -12.046 48.282 1.00 95.12 466 SER A N 1
ATOM 3398 C CA . SER A 1 466 ? -28.918 -12.387 49.114 1.00 95.12 466 SER A CA 1
ATOM 3399 C C . SER A 1 466 ? -30.234 -12.354 48.319 1.00 95.12 466 SER A C 1
ATOM 3401 O O . SER A 1 466 ? -30.306 -11.752 47.250 1.00 95.12 466 SER A O 1
ATOM 3403 N N . PRO A 1 467 ? -31.341 -12.932 48.824 1.00 96.56 467 PRO A N 1
ATOM 3404 C CA . PRO A 1 467 ? -32.644 -12.799 48.166 1.00 96.56 467 PRO A CA 1
ATOM 3405 C C . PRO A 1 467 ? -33.149 -11.351 48.015 1.00 96.56 467 PRO A C 1
ATOM 3407 O O . PRO A 1 467 ? -34.045 -11.116 47.205 1.00 96.56 467 PRO A O 1
ATOM 3410 N N . SER A 1 468 ? -32.603 -10.379 48.762 1.00 95.38 468 SER A N 1
ATOM 3411 C CA . SER A 1 468 ? -32.925 -8.958 48.559 1.00 95.38 468 SER A CA 1
ATOM 3412 C C . SER A 1 468 ? -32.340 -8.375 47.271 1.00 95.38 468 SER A C 1
ATOM 3414 O O . SER A 1 468 ? -32.905 -7.414 46.762 1.00 95.38 468 SER A O 1
ATOM 3416 N N . ASP A 1 469 ? -31.292 -8.976 46.706 1.00 97.44 469 ASP A N 1
ATOM 3417 C CA . ASP A 1 469 ? -30.696 -8.554 45.435 1.00 97.44 469 ASP A CA 1
ATOM 3418 C C . ASP A 1 469 ? -31.626 -8.863 44.260 1.00 97.44 469 ASP A C 1
ATOM 3420 O O . ASP A 1 469 ? -32.021 -7.968 43.516 1.00 97.44 469 ASP A O 1
ATOM 3424 N N . ALA A 1 470 ? -32.113 -10.105 44.177 1.00 97.12 470 ALA A N 1
ATOM 3425 C CA . ALA A 1 470 ? -33.122 -10.491 43.192 1.00 97.12 470 ALA A CA 1
ATOM 3426 C C . ALA A 1 470 ? -34.427 -9.691 43.371 1.00 97.12 470 ALA A C 1
ATOM 3428 O O . ALA A 1 470 ? -35.077 -9.318 42.394 1.00 97.12 470 ALA A O 1
ATOM 3429 N N . LEU A 1 471 ? -34.807 -9.389 44.619 1.00 96.00 471 LEU A N 1
ATOM 3430 C CA . LEU A 1 471 ? -35.972 -8.554 44.911 1.00 96.00 471 LEU A CA 1
ATOM 3431 C C . LEU A 1 471 ? -35.774 -7.092 44.474 1.00 96.00 471 LEU A C 1
ATOM 3433 O O . LEU A 1 471 ? -36.749 -6.472 44.061 1.00 96.00 471 LEU A O 1
ATOM 3437 N N . ALA A 1 472 ? -34.558 -6.539 44.536 1.00 95.31 472 ALA A N 1
ATOM 3438 C CA . ALA A 1 472 ? -34.272 -5.185 44.061 1.00 95.31 472 ALA A CA 1
ATOM 3439 C C . ALA A 1 472 ? -34.511 -5.070 42.547 1.00 95.31 472 ALA A C 1
ATOM 3441 O O . ALA A 1 472 ? -35.286 -4.209 42.127 1.00 95.31 472 ALA A O 1
ATOM 3442 N N . VAL A 1 473 ? -33.981 -6.013 41.756 1.00 96.94 473 VAL A N 1
ATOM 3443 C CA . VAL A 1 473 ? -34.255 -6.101 40.309 1.00 96.94 473 VAL A CA 1
ATOM 3444 C C . VAL A 1 473 ? -35.756 -6.252 40.043 1.00 96.94 473 VAL A C 1
ATOM 3446 O O . VAL A 1 473 ? -36.346 -5.452 39.322 1.00 96.94 473 VAL A O 1
ATOM 3449 N N . ILE A 1 474 ? -36.425 -7.224 40.676 1.00 96.38 474 ILE A N 1
ATOM 3450 C CA . ILE A 1 474 ? -37.869 -7.457 40.484 1.00 96.38 474 ILE A CA 1
ATOM 3451 C C . ILE A 1 474 ? -38.690 -6.211 40.853 1.00 96.38 474 ILE A C 1
ATOM 3453 O O . ILE A 1 474 ? -39.683 -5.904 40.191 1.00 96.38 474 ILE A O 1
ATOM 3457 N N . ASN A 1 475 ? -38.295 -5.471 41.888 1.00 94.88 475 ASN A N 1
ATOM 3458 C CA . ASN A 1 475 ? -38.954 -4.224 42.262 1.00 94.88 475 ASN A CA 1
ATOM 3459 C C . ASN A 1 475 ? -38.699 -3.112 41.234 1.00 94.88 475 ASN A C 1
ATOM 3461 O O . ASN A 1 475 ? -39.625 -2.352 40.963 1.00 94.88 475 ASN A O 1
ATOM 3465 N N . TYR A 1 476 ? -37.506 -3.011 40.642 1.00 95.31 476 TYR A N 1
ATOM 3466 C CA . TYR A 1 476 ? -37.241 -2.072 39.549 1.00 95.31 476 TYR A CA 1
ATOM 3467 C C . TYR A 1 476 ? -38.160 -2.346 38.352 1.00 95.31 476 TYR A C 1
ATOM 3469 O O . TYR A 1 476 ? -38.923 -1.473 37.940 1.00 95.31 476 TYR A O 1
ATOM 3477 N N . LEU A 1 477 ? -38.182 -3.596 37.879 1.00 95.62 477 LEU A N 1
ATOM 3478 C CA . LEU A 1 477 ? -38.985 -4.026 36.730 1.00 95.62 477 LEU A CA 1
ATOM 3479 C C . LEU A 1 477 ? -40.490 -3.782 36.914 1.00 95.62 477 LEU A C 1
ATOM 3481 O O . LEU A 1 477 ? -41.187 -3.457 35.957 1.00 95.62 477 LEU A O 1
ATOM 3485 N N . ASN A 1 478 ? -41.003 -3.941 38.139 1.00 95.00 478 ASN A N 1
ATOM 3486 C CA . ASN A 1 478 ? -42.423 -3.732 38.439 1.00 95.00 478 ASN A CA 1
ATOM 3487 C C . ASN A 1 478 ? -42.807 -2.260 38.675 1.00 95.00 478 ASN A C 1
ATOM 3489 O O . ASN A 1 478 ? -43.980 -1.924 38.515 1.00 95.00 478 ASN A O 1
ATOM 3493 N N . ASN A 1 479 ? -41.870 -1.402 39.098 1.00 92.06 479 ASN A N 1
ATOM 3494 C CA . ASN A 1 479 ? -42.162 -0.004 39.450 1.00 92.06 479 ASN A CA 1
ATOM 3495 C C . ASN A 1 479 ? -41.769 1.002 38.357 1.00 92.06 479 ASN A C 1
ATOM 3497 O O . ASN A 1 479 ? -42.425 2.035 38.242 1.00 92.06 479 ASN A O 1
ATOM 3501 N N . ILE A 1 480 ? -40.712 0.717 37.591 1.00 89.19 480 ILE A N 1
ATOM 3502 C CA . ILE A 1 480 ? -40.183 1.579 36.523 1.00 89.19 480 ILE A CA 1
ATOM 3503 C C . ILE A 1 480 ? -40.470 0.937 35.165 1.00 89.19 480 ILE A C 1
ATOM 3505 O O . ILE A 1 480 ? -41.188 1.522 34.355 1.00 89.19 480 ILE A O 1
ATOM 3509 N N . GLY A 1 481 ? -39.993 -0.292 34.947 1.00 88.50 481 GLY A N 1
ATOM 3510 C CA . GLY A 1 481 ? -40.288 -1.067 33.743 1.00 88.50 481 GLY A CA 1
ATOM 3511 C C . GLY A 1 481 ? -39.103 -1.869 33.211 1.00 88.50 481 GLY A C 1
ATOM 3512 O O . GLY A 1 481 ? -38.078 -2.018 33.871 1.00 88.50 481 GLY A O 1
ATOM 3513 N N . LEU A 1 482 ? -39.292 -2.391 31.999 1.00 91.75 482 LEU A N 1
ATOM 3514 C CA . LEU A 1 482 ? -38.278 -3.041 31.166 1.00 91.75 482 LEU A CA 1
ATOM 3515 C C . LEU A 1 482 ? -37.722 -2.021 30.166 1.00 91.75 482 LEU A C 1
ATOM 3517 O O . LEU A 1 482 ? -38.507 -1.245 29.617 1.00 91.75 482 LEU A O 1
ATOM 3521 N N . GLY A 1 483 ? -36.425 -2.077 29.866 1.00 90.69 483 GLY A N 1
ATOM 3522 C CA . GLY A 1 483 ? -35.801 -1.252 28.824 1.00 90.69 483 GLY A CA 1
ATOM 3523 C C . GLY A 1 483 ? -34.430 -0.706 29.214 1.00 90.69 483 GLY A C 1
ATOM 3524 O O . GLY A 1 483 ? -33.871 -1.106 30.233 1.00 90.69 483 GLY A O 1
ATOM 3525 N N . SER A 1 484 ? -33.906 0.200 28.389 1.00 91.25 484 SER A N 1
ATOM 3526 C CA . SER A 1 484 ? -32.585 0.810 28.556 1.00 91.25 484 SER A CA 1
ATOM 3527 C C . SER A 1 484 ? -32.463 1.602 29.855 1.00 91.25 484 SER A C 1
ATOM 3529 O O . SER A 1 484 ? -33.357 2.366 30.228 1.00 91.25 484 SER A O 1
ATOM 3531 N N . LEU A 1 485 ? -31.332 1.427 30.527 1.00 93.00 485 LEU A N 1
ATOM 3532 C CA . LEU A 1 485 ? -30.994 2.100 31.769 1.00 93.00 485 LEU A CA 1
ATOM 3533 C C . LEU A 1 485 ? -30.340 3.456 31.477 1.00 93.00 485 LEU A C 1
ATOM 3535 O O . LEU A 1 485 ? -29.479 3.547 30.610 1.00 93.00 485 LEU A O 1
ATOM 3539 N N . PRO A 1 486 ? -30.734 4.551 32.146 1.00 90.75 486 PRO A N 1
ATOM 3540 C CA . PRO A 1 486 ? -30.191 5.865 31.822 1.00 90.75 486 PRO A CA 1
ATOM 3541 C C . PRO A 1 486 ? -28.754 6.012 32.341 1.00 90.75 486 PRO A C 1
ATOM 3543 O O . PRO A 1 486 ? -28.499 5.795 33.527 1.00 90.75 486 PRO A O 1
ATOM 3546 N N . VAL A 1 487 ? -27.825 6.432 31.475 1.00 86.81 487 VAL A N 1
ATOM 3547 C CA . VAL A 1 487 ? -26.446 6.780 31.875 1.00 86.81 487 VAL A CA 1
ATOM 3548 C C . VAL A 1 487 ? -26.405 8.037 32.747 1.00 86.81 487 VAL A C 1
ATOM 3550 O O . VAL A 1 487 ? -25.695 8.060 33.750 1.00 86.81 487 VAL A O 1
ATOM 3553 N N . ASP A 1 488 ? -27.230 9.032 32.411 1.00 86.69 488 ASP A N 1
ATOM 3554 C CA . ASP A 1 488 ? -27.408 10.272 33.165 1.00 86.69 488 ASP A CA 1
ATOM 3555 C C . ASP A 1 488 ? -28.696 10.216 33.990 1.00 86.69 488 ASP A C 1
ATOM 3557 O O . ASP A 1 488 ? -29.799 10.074 33.458 1.00 86.69 488 ASP A O 1
ATOM 3561 N N . PHE A 1 489 ? -28.574 10.370 35.308 1.00 88.12 489 PHE A N 1
ATOM 3562 C CA . PHE A 1 489 ? -29.695 10.283 36.245 1.00 88.12 489 PHE A CA 1
ATOM 3563 C C . PHE A 1 489 ? -29.696 11.434 37.254 1.00 88.12 489 PHE A C 1
ATOM 3565 O O . PHE A 1 489 ? -28.657 11.933 37.688 1.00 88.12 489 PHE A O 1
ATOM 3572 N N . SER A 1 490 ? -30.896 11.843 37.671 1.00 85.75 490 SER A N 1
ATOM 3573 C CA . SER A 1 490 ? -31.063 12.794 38.772 1.00 85.75 490 SER A CA 1
ATOM 3574 C C . SER A 1 490 ? -30.806 12.128 40.128 1.00 85.75 490 SER A C 1
ATOM 3576 O O . SER A 1 490 ? -30.910 10.910 40.289 1.00 85.75 490 SER A O 1
ATOM 3578 N N . VAL A 1 491 ? -30.485 12.941 41.141 1.00 76.75 491 VAL A N 1
ATOM 3579 C CA . VAL A 1 491 ? -30.290 12.464 42.520 1.00 76.75 491 VAL A CA 1
ATOM 3580 C C . VAL A 1 491 ? -31.586 11.826 43.030 1.00 76.75 491 VAL A C 1
ATOM 3582 O O . VAL A 1 491 ? -32.566 12.528 43.273 1.00 76.75 491 VAL A O 1
ATOM 3585 N N . GLY A 1 492 ? -31.562 10.507 43.226 1.00 81.00 492 GLY A N 1
ATOM 3586 C CA . GLY A 1 492 ? -32.718 9.706 43.645 1.00 81.00 492 GLY A CA 1
ATOM 3587 C C . GLY A 1 492 ? -33.239 8.731 42.583 1.00 81.00 492 GLY A C 1
ATOM 3588 O O . GLY A 1 492 ? -33.860 7.745 42.957 1.00 81.00 492 GLY A O 1
ATOM 3589 N N . ASP A 1 493 ? -32.928 8.950 41.303 1.00 84.44 493 ASP A N 1
ATOM 3590 C CA . ASP A 1 493 ? -33.382 8.096 40.188 1.00 84.44 493 ASP A CA 1
ATOM 3591 C C . ASP A 1 493 ? -32.279 7.145 39.684 1.00 84.44 493 ASP A C 1
ATOM 3593 O O . ASP A 1 493 ? -32.491 6.328 38.791 1.00 84.44 493 ASP A O 1
ATOM 3597 N N . GLY A 1 494 ? -31.077 7.260 40.253 1.00 89.56 494 GLY A N 1
ATOM 3598 C CA . GLY A 1 494 ? -29.907 6.468 39.889 1.00 89.56 494 GLY A CA 1
ATOM 3599 C C . GLY A 1 494 ? -29.744 5.149 40.661 1.00 89.56 494 GLY A C 1
ATOM 3600 O O . GLY A 1 494 ? -30.478 4.849 41.615 1.00 89.56 494 GLY A O 1
ATOM 3601 N N . PRO A 1 495 ? -28.691 4.387 40.329 1.00 91.06 495 PRO A N 1
ATOM 3602 C CA . PRO A 1 495 ? -28.418 3.071 40.902 1.00 91.06 495 PRO A CA 1
ATOM 3603 C C . PRO A 1 495 ? -28.037 3.101 42.394 1.00 91.06 495 PRO A C 1
ATOM 3605 O O . PRO A 1 495 ? -27.991 2.060 43.045 1.00 91.06 495 PRO A O 1
ATOM 3608 N N . GLU A 1 496 ? -27.773 4.275 42.977 1.00 87.62 496 GLU A N 1
ATOM 3609 C CA . GLU A 1 496 ? -27.638 4.444 44.435 1.00 87.62 496 GLU A CA 1
ATOM 3610 C C . GLU A 1 496 ? -28.964 4.268 45.190 1.00 87.62 496 GLU A C 1
ATOM 3612 O O . GLU A 1 496 ? -28.959 3.893 46.360 1.00 87.62 496 GLU A O 1
ATOM 3617 N N . THR A 1 497 ? -30.099 4.544 44.538 1.00 89.31 497 THR A N 1
ATOM 3618 C CA . THR A 1 497 ? -31.438 4.436 45.146 1.00 89.31 497 THR A CA 1
ATOM 3619 C C . THR A 1 497 ? -32.140 3.145 44.741 1.00 89.31 497 THR A C 1
ATOM 3621 O O . THR A 1 497 ? -32.852 2.541 45.543 1.00 89.31 497 THR A O 1
ATOM 3624 N N . HIS A 1 498 ? -31.913 2.700 43.507 1.00 88.31 498 HIS A N 1
ATOM 3625 C CA . HIS A 1 498 ? -32.564 1.525 42.932 1.00 88.31 498 HIS A CA 1
ATOM 3626 C C . HIS A 1 498 ? -31.760 0.225 43.044 1.00 88.31 498 HIS A C 1
ATOM 3628 O O . HIS A 1 498 ? -32.328 -0.855 42.885 1.00 88.31 498 HIS A O 1
ATOM 3634 N N . GLY A 1 499 ? -30.467 0.324 43.354 1.00 91.44 499 GLY A N 1
ATOM 3635 C CA . GLY A 1 499 ? -29.517 -0.775 43.237 1.00 91.44 499 GLY A CA 1
ATOM 3636 C C . GLY A 1 499 ? -28.842 -0.810 41.866 1.00 91.44 499 GLY A C 1
ATOM 3637 O O . GLY A 1 499 ? -29.292 -0.205 40.892 1.00 91.44 499 GLY A O 1
ATOM 3638 N N . ARG A 1 500 ? -27.734 -1.542 41.813 1.00 93.75 500 ARG A N 1
ATOM 3639 C CA . ARG A 1 500 ? -27.008 -1.930 40.609 1.00 93.75 500 ARG A CA 1
ATOM 3640 C C . ARG A 1 500 ? -27.721 -3.118 39.953 1.00 93.75 500 ARG A C 1
ATOM 3642 O O . ARG A 1 500 ? -27.319 -4.259 40.147 1.00 93.75 500 ARG A O 1
ATOM 3649 N N . ILE A 1 501 ? -28.863 -2.850 39.318 1.00 95.31 501 ILE A N 1
ATOM 3650 C CA . ILE A 1 501 ? -29.797 -3.894 38.865 1.00 95.31 501 ILE A CA 1
ATOM 3651 C C . ILE A 1 501 ? -29.416 -4.595 37.557 1.00 95.31 501 ILE A C 1
ATOM 3653 O O . ILE A 1 501 ? -30.066 -5.581 37.224 1.00 95.31 501 ILE A O 1
ATOM 3657 N N . ASP A 1 502 ? -28.413 -4.092 36.841 1.00 94.38 502 ASP A N 1
ATOM 3658 C CA . ASP A 1 502 ? -27.906 -4.671 35.597 1.00 94.38 502 ASP A CA 1
ATOM 3659 C C . ASP A 1 502 ? -26.822 -5.700 35.942 1.00 94.38 502 ASP A C 1
ATOM 3661 O O . ASP A 1 502 ? -25.768 -5.343 36.476 1.00 94.38 502 ASP A O 1
ATOM 3665 N N . VAL A 1 503 ? -27.118 -6.985 35.745 1.00 93.56 503 VAL A N 1
ATOM 3666 C CA . VAL A 1 503 ? -26.293 -8.093 36.249 1.00 93.56 503 VAL A CA 1
ATOM 3667 C C . VAL A 1 503 ? -25.458 -8.706 35.133 1.00 93.56 503 VAL A C 1
ATOM 3669 O O . VAL A 1 503 ? -24.276 -8.963 35.366 1.00 93.56 503 VAL A O 1
ATOM 3672 N N . ASP A 1 504 ? -26.017 -8.886 33.928 1.00 91.38 504 ASP A N 1
ATOM 3673 C CA . ASP A 1 504 ? -25.203 -9.237 32.747 1.00 91.38 504 ASP A CA 1
ATOM 3674 C C . ASP A 1 504 ? -24.486 -8.029 32.117 1.00 91.38 504 ASP A C 1
ATOM 3676 O O . ASP A 1 504 ? -23.612 -8.225 31.274 1.00 91.38 504 ASP A O 1
ATOM 3680 N N . GLY A 1 505 ? -24.770 -6.809 32.581 1.00 91.56 505 GLY A N 1
ATOM 3681 C CA . GLY A 1 505 ? -24.044 -5.596 32.218 1.00 91.56 505 GLY A CA 1
ATOM 3682 C C . GLY A 1 505 ? -24.458 -5.007 30.876 1.00 91.56 505 GLY A C 1
ATOM 3683 O O . GLY A 1 505 ? -23.723 -4.167 30.368 1.00 91.56 505 GLY A O 1
ATOM 3684 N N . ASN A 1 506 ? -25.576 -5.444 30.285 1.00 91.75 506 ASN A N 1
ATOM 3685 C CA . ASN A 1 506 ? -25.969 -5.145 28.902 1.00 91.75 506 ASN A CA 1
ATOM 3686 C C . ASN A 1 506 ? -26.673 -3.787 28.690 1.00 91.75 506 ASN A C 1
ATOM 3688 O O . ASN A 1 506 ? -27.204 -3.546 27.607 1.00 91.75 506 ASN A O 1
ATOM 3692 N N . GLY A 1 507 ? -26.735 -2.935 29.718 1.00 93.00 507 GLY A N 1
ATOM 3693 C CA . GLY A 1 507 ? -27.370 -1.617 29.668 1.00 93.00 507 GLY A CA 1
ATOM 3694 C C . GLY A 1 507 ? -28.899 -1.640 29.766 1.00 93.00 507 GLY A C 1
ATOM 3695 O O . GLY A 1 507 ? -29.529 -0.582 29.679 1.00 93.00 507 GLY A O 1
ATOM 3696 N N . LEU A 1 508 ? -29.530 -2.804 29.956 1.00 94.19 508 LEU A N 1
ATOM 3697 C CA . LEU A 1 508 ? -30.984 -2.973 30.005 1.00 94.19 508 LEU A CA 1
ATOM 3698 C C . LEU A 1 508 ? -31.448 -3.553 31.347 1.00 94.19 508 LEU A C 1
ATOM 3700 O O . LEU A 1 508 ? -30.864 -4.474 31.902 1.00 94.19 508 LEU A O 1
ATOM 3704 N N . ALA A 1 509 ? -32.599 -3.090 31.829 1.00 95.31 509 ALA A N 1
ATOM 3705 C CA . ALA A 1 509 ? -33.310 -3.734 32.925 1.00 95.31 509 ALA A CA 1
ATOM 3706 C C . ALA A 1 509 ? -34.163 -4.895 32.390 1.00 95.31 509 ALA A C 1
ATOM 3708 O O . ALA A 1 509 ? -35.173 -4.657 31.713 1.00 95.31 509 ALA A O 1
ATOM 3709 N N . THR A 1 510 ? -33.815 -6.147 32.715 1.00 96.00 510 THR A N 1
ATOM 3710 C CA . THR A 1 510 ? -34.536 -7.335 32.223 1.00 96.00 510 THR A CA 1
ATOM 3711 C C . THR A 1 510 ? -34.874 -8.356 33.326 1.00 96.00 510 THR A C 1
ATOM 3713 O O . THR A 1 510 ? -34.329 -8.324 34.429 1.00 96.00 510 THR A O 1
ATOM 3716 N N . PRO A 1 511 ? -35.761 -9.343 33.068 1.00 97.06 511 PRO A N 1
ATOM 3717 C CA . PRO A 1 511 ? -35.973 -10.457 33.991 1.00 97.06 511 PRO A CA 1
ATOM 3718 C C . PRO A 1 511 ? -34.773 -11.419 34.050 1.00 97.06 511 PRO A C 1
ATOM 3720 O O . PRO A 1 511 ? -34.732 -12.259 34.952 1.00 97.06 511 PRO A O 1
ATOM 3723 N N . ASN A 1 512 ? -33.827 -11.329 33.103 1.00 96.25 512 ASN A N 1
ATOM 3724 C CA . ASN A 1 512 ? -32.616 -12.147 33.093 1.00 96.25 512 ASN A CA 1
ATOM 3725 C C . ASN A 1 512 ? -31.701 -11.782 34.267 1.00 96.25 512 ASN A C 1
ATOM 3727 O O . ASN A 1 512 ? -31.166 -12.668 34.925 1.00 96.25 512 ASN A O 1
ATOM 3731 N N . ASP A 1 513 ? -31.617 -10.499 34.608 1.00 96.50 513 ASP A N 1
ATOM 3732 C CA . ASP A 1 513 ? -30.843 -9.990 35.742 1.00 96.50 513 ASP A CA 1
ATOM 3733 C C . ASP A 1 513 ? -31.296 -10.611 37.069 1.00 96.50 513 ASP A C 1
ATOM 3735 O O . ASP A 1 513 ? -30.510 -11.176 37.836 1.00 96.50 513 ASP A O 1
ATOM 3739 N N . ALA A 1 514 ? -32.612 -10.628 37.299 1.00 97.31 514 ALA A N 1
ATOM 3740 C CA . ALA A 1 514 ? -33.201 -11.279 38.464 1.00 97.31 514 ALA A CA 1
ATOM 3741 C C . ALA A 1 514 ? -32.945 -12.798 38.460 1.00 97.31 514 ALA A C 1
ATOM 3743 O O . ALA A 1 514 ? -32.676 -13.385 39.512 1.00 97.31 514 ALA A O 1
ATOM 3744 N N . LEU A 1 515 ? -33.014 -13.440 37.288 1.00 97.88 515 LEU A N 1
ATOM 3745 C CA . LEU A 1 515 ? -32.757 -14.872 37.129 1.00 97.88 515 LEU A CA 1
ATOM 3746 C C . LEU A 1 515 ? -31.298 -15.236 37.443 1.00 97.88 515 LEU A C 1
ATOM 3748 O O . LEU A 1 515 ? -31.062 -16.237 38.120 1.00 97.88 515 LEU A O 1
ATOM 3752 N N . GLN A 1 516 ? -30.331 -14.423 37.017 1.00 97.31 516 GLN A N 1
ATOM 3753 C CA . GLN A 1 516 ? -28.911 -14.621 37.310 1.00 97.31 516 GLN A CA 1
ATOM 3754 C C . GLN A 1 516 ? -28.628 -14.584 38.815 1.00 97.31 516 GLN A C 1
ATOM 3756 O O . GLN A 1 516 ? -27.999 -15.504 39.343 1.00 97.31 516 GLN A O 1
ATOM 3761 N N . VAL A 1 517 ? -29.174 -13.601 39.539 1.00 97.56 517 VAL A N 1
ATOM 3762 C CA . VAL A 1 517 ? -29.053 -13.544 41.008 1.00 97.56 517 VAL A CA 1
ATOM 3763 C C . VAL A 1 517 ? -29.700 -14.768 41.674 1.00 97.56 517 VAL A C 1
ATOM 3765 O O . VAL A 1 517 ? -29.114 -15.364 42.579 1.00 97.56 517 VAL A O 1
ATOM 3768 N N . ILE A 1 518 ? -30.880 -15.202 41.216 1.00 97.75 518 ILE A N 1
ATOM 3769 C CA . ILE A 1 518 ? -31.559 -16.407 41.731 1.00 97.75 518 ILE A CA 1
ATOM 3770 C C . ILE A 1 518 ? -30.714 -17.669 41.497 1.00 97.75 518 ILE A C 1
ATOM 3772 O O . ILE A 1 518 ? -30.570 -18.488 42.408 1.00 97.75 518 ILE A O 1
ATOM 3776 N N . ASN A 1 519 ? -30.125 -17.825 40.311 1.00 97.25 519 ASN A N 1
ATOM 3777 C CA . ASN A 1 519 ? -29.235 -18.943 40.001 1.00 97.25 519 ASN A CA 1
ATOM 3778 C C . ASN A 1 519 ? -27.999 -18.927 40.906 1.00 97.25 519 ASN A C 1
ATOM 3780 O O . ASN A 1 519 ? -27.694 -19.945 41.533 1.00 97.25 519 ASN A O 1
ATOM 3784 N N . ARG A 1 520 ? -27.372 -17.760 41.088 1.00 96.25 520 ARG A N 1
ATOM 3785 C CA . ARG A 1 520 ? -26.228 -17.593 41.991 1.00 96.25 520 ARG A CA 1
ATOM 3786 C C . ARG A 1 520 ? -26.554 -17.960 43.441 1.00 96.25 520 ARG A C 1
ATOM 3788 O O . ARG A 1 520 ? -25.754 -18.607 44.114 1.00 96.25 520 ARG A O 1
ATOM 3795 N N . LEU A 1 521 ? -27.740 -17.601 43.931 1.00 95.75 521 LEU A N 1
ATOM 3796 C CA . LEU A 1 521 ? -28.200 -17.990 45.269 1.00 95.75 521 LEU A CA 1
ATOM 3797 C C . LEU A 1 521 ? -28.355 -19.511 45.407 1.00 95.75 521 LEU A C 1
ATOM 3799 O O . LEU A 1 521 ? -27.945 -20.081 46.420 1.00 95.75 521 LEU A O 1
ATOM 3803 N N . ASN A 1 522 ? -28.898 -20.181 44.387 1.00 95.31 522 ASN A N 1
ATOM 3804 C CA . ASN A 1 522 ? -29.035 -21.639 44.376 1.00 95.31 522 ASN A CA 1
ATOM 3805 C C . ASN A 1 522 ? -27.665 -22.346 44.390 1.00 95.31 522 ASN A C 1
ATOM 3807 O O . ASN A 1 522 ? -27.496 -23.335 45.104 1.00 95.31 522 ASN A O 1
ATOM 3811 N N . GLU A 1 523 ? -26.669 -21.828 43.664 1.00 95.19 523 GLU A N 1
ATOM 3812 C CA . GLU A 1 523 ? -25.285 -22.326 43.717 1.00 95.19 523 GLU A CA 1
ATOM 3813 C C . GLU A 1 523 ? -24.693 -22.234 45.126 1.00 95.19 523 GLU A C 1
ATOM 3815 O O . GLU A 1 523 ? -24.166 -23.223 45.639 1.00 95.19 523 GLU A O 1
ATOM 3820 N N . LEU A 1 524 ? -24.810 -21.068 45.773 1.00 92.12 524 LEU A N 1
ATOM 3821 C CA . LEU A 1 524 ? -24.267 -20.832 47.113 1.00 92.12 524 LEU A CA 1
ATOM 3822 C C . LEU A 1 524 ? -24.910 -21.752 48.163 1.00 92.12 524 LEU A C 1
ATOM 3824 O O . LEU A 1 524 ? -24.212 -22.275 49.033 1.00 92.12 524 LEU A O 1
ATOM 3828 N N . ILE A 1 525 ? -26.218 -22.016 48.056 1.00 87.75 525 ILE A N 1
ATOM 3829 C CA . ILE A 1 525 ? -26.928 -22.978 48.916 1.00 87.75 525 ILE A CA 1
ATOM 3830 C C . ILE A 1 525 ? -26.387 -24.402 48.715 1.00 87.75 525 ILE A C 1
ATOM 3832 O O . ILE A 1 525 ? -26.124 -25.102 49.694 1.00 87.75 525 ILE A O 1
ATOM 3836 N N . ASN A 1 526 ? -26.177 -24.827 47.466 1.00 83.88 526 ASN A N 1
ATOM 3837 C CA . ASN A 1 526 ? -25.649 -26.159 47.159 1.00 83.88 526 ASN A CA 1
ATOM 3838 C C . ASN A 1 526 ? -24.196 -26.336 47.632 1.00 83.88 526 ASN A C 1
ATOM 3840 O O . ASN A 1 526 ? -23.842 -27.399 48.140 1.00 83.88 526 ASN A O 1
ATOM 3844 N N . GLN A 1 527 ? -23.369 -25.291 47.535 1.00 78.81 527 GLN A N 1
ATOM 3845 C CA . GLN A 1 527 ? -21.995 -25.298 48.050 1.00 78.81 527 GLN A CA 1
ATOM 3846 C C . GLN A 1 527 ? -21.962 -25.328 49.587 1.00 78.81 527 GLN A C 1
ATOM 3848 O O . GLN A 1 527 ? -21.204 -26.102 50.171 1.00 78.81 527 GLN A O 1
ATOM 3853 N N . ALA A 1 528 ? -22.837 -24.569 50.257 1.00 65.00 528 ALA A N 1
ATOM 3854 C CA . ALA A 1 528 ? -22.981 -24.608 51.715 1.00 65.00 528 ALA A CA 1
ATOM 3855 C C . ALA A 1 528 ? -23.516 -25.960 52.240 1.00 65.00 528 ALA A C 1
ATOM 3857 O O . ALA A 1 528 ? -23.250 -26.322 53.385 1.00 65.00 528 ALA A O 1
ATOM 3858 N N . GLY A 1 529 ? -24.244 -26.718 51.412 1.00 56.25 529 GLY A N 1
ATOM 3859 C CA . GLY A 1 529 ? -24.772 -28.046 51.742 1.00 56.25 529 GLY A CA 1
ATOM 3860 C C . GLY A 1 529 ? -23.791 -29.217 51.572 1.00 56.25 529 GLY A C 1
ATOM 3861 O O . GLY A 1 529 ? -24.136 -30.336 51.943 1.00 56.25 529 GLY A O 1
ATOM 3862 N N . GLY A 1 530 ? -22.592 -28.998 51.019 1.00 52.97 530 GLY A N 1
ATOM 3863 C CA . GLY A 1 530 ? -21.638 -30.069 50.682 1.00 52.97 530 GLY A CA 1
ATOM 3864 C C . GLY A 1 530 ? -20.657 -30.485 51.790 1.00 52.97 530 GLY A C 1
ATOM 3865 O O . GLY A 1 530 ? -19.843 -31.380 51.575 1.00 52.97 530 GLY A O 1
ATOM 3866 N N . GLY A 1 531 ? -20.684 -29.830 52.954 1.00 53.56 531 GLY A N 1
ATOM 3867 C CA . GLY A 1 531 ? -19.636 -29.933 53.976 1.00 53.56 531 GLY A CA 1
ATOM 3868 C C . GLY A 1 531 ? -19.963 -30.802 55.194 1.00 53.56 531 GLY A C 1
ATOM 3869 O O . GLY A 1 531 ? -19.989 -30.269 56.301 1.00 53.56 531 GLY A O 1
ATOM 3870 N N . GLU A 1 532 ? -20.135 -32.122 55.041 1.00 54.38 532 GLU A N 1
ATOM 3871 C CA . GLU A 1 532 ? -20.199 -33.050 56.190 1.00 54.38 532 GLU A CA 1
ATOM 3872 C C . GLU A 1 532 ? -19.155 -34.186 56.137 1.00 54.38 532 GLU A C 1
ATOM 3874 O O . GLU A 1 532 ? -19.372 -35.241 55.551 1.00 54.38 532 GLU A O 1
ATOM 3879 N N . GLY A 1 533 ? -18.053 -33.982 56.871 1.00 52.28 533 GLY A N 1
ATOM 3880 C CA . GLY A 1 533 ? -17.487 -34.999 57.769 1.00 52.28 533 GLY A CA 1
ATOM 3881 C C . GLY A 1 533 ? -16.542 -36.080 57.225 1.00 52.28 533 GLY A C 1
ATOM 3882 O O . GLY A 1 533 ? -16.957 -37.218 57.038 1.00 52.28 533 GLY A O 1
ATOM 3883 N N . GLU A 1 534 ? -15.231 -35.813 57.271 1.00 43.62 534 GLU A N 1
ATOM 3884 C CA . GLU A 1 534 ? -14.267 -36.823 57.745 1.00 43.62 534 GLU A CA 1
ATOM 3885 C C . GLU A 1 534 ? -13.574 -36.326 59.021 1.00 43.62 534 GLU A C 1
ATOM 3887 O O . GLU A 1 534 ? -12.890 -35.302 59.034 1.00 43.62 534 GLU A O 1
ATOM 3892 N N . GLY A 1 535 ? -13.782 -37.047 60.125 1.00 43.56 535 GLY A N 1
ATOM 3893 C CA . GLY A 1 535 ? -13.130 -36.771 61.400 1.00 43.56 535 GLY A CA 1
ATOM 3894 C C . GLY A 1 535 ? -11.801 -37.513 61.517 1.00 43.56 535 GLY A C 1
ATOM 3895 O O . GLY A 1 535 ? -11.796 -38.730 61.688 1.00 43.56 535 GLY A O 1
ATOM 3896 N N . GLY A 1 536 ? -10.690 -36.775 61.495 1.00 33.41 536 GLY A N 1
ATOM 3897 C CA . GLY A 1 536 ? -9.370 -37.243 61.925 1.00 33.41 536 GLY A CA 1
ATOM 3898 C C . GLY A 1 536 ? -8.973 -36.568 63.240 1.00 33.41 536 GLY A C 1
ATOM 3899 O O . GLY A 1 536 ? -8.979 -35.344 63.331 1.00 33.41 536 GLY A O 1
ATOM 3900 N N . GLU A 1 537 ? -8.672 -37.353 64.276 1.00 38.62 537 GLU A N 1
ATOM 3901 C CA . GLU A 1 537 ? -8.335 -36.845 65.614 1.00 38.62 537 GLU A CA 1
ATOM 3902 C C . GLU A 1 537 ? -6.967 -36.134 65.661 1.00 38.62 537 GLU A C 1
ATOM 3904 O O . GLU A 1 537 ? -6.016 -36.596 65.032 1.00 38.62 537 GLU A O 1
ATOM 3909 N N . GLY A 1 538 ? -6.817 -35.103 66.508 1.00 35.12 538 GLY A N 1
ATOM 3910 C CA . GLY A 1 538 ? -5.486 -34.692 66.987 1.00 35.12 538 GLY A CA 1
ATOM 3911 C C . GLY A 1 538 ? -5.294 -33.220 67.375 1.00 35.12 538 GLY A C 1
ATOM 3912 O O . GLY A 1 538 ? -5.183 -32.360 66.518 1.00 35.12 538 GLY A O 1
ATOM 3913 N N . GLU A 1 539 ? -5.126 -32.984 68.680 1.00 33.66 539 GLU A N 1
ATOM 3914 C CA . GLU A 1 539 ? -4.380 -31.864 69.297 1.00 33.66 539 GLU A CA 1
ATOM 3915 C C . GLU A 1 539 ? -4.851 -30.396 69.117 1.00 33.66 539 GLU A C 1
ATOM 3917 O O . GLU A 1 539 ? -4.547 -29.687 68.164 1.00 33.66 539 GLU A O 1
ATOM 3922 N N . ALA A 1 540 ? -5.439 -29.879 70.200 1.00 33.22 540 ALA A N 1
ATOM 3923 C CA . ALA A 1 540 ? -5.287 -28.493 70.670 1.00 33.22 540 ALA A CA 1
ATOM 3924 C C . ALA A 1 540 ? -4.349 -28.510 71.918 1.00 33.22 540 ALA A C 1
ATOM 3926 O O . ALA A 1 540 ? -4.125 -29.614 72.428 1.00 33.22 540 ALA A O 1
ATOM 3927 N N . PRO A 1 541 ? -3.856 -27.381 72.504 1.00 50.50 541 PRO A N 1
ATOM 3928 C CA . PRO A 1 541 ? -4.325 -25.993 72.331 1.00 50.50 541 PRO A CA 1
ATOM 3929 C C . PRO A 1 541 ? -3.263 -24.853 72.387 1.00 50.50 541 PRO A C 1
ATOM 3931 O O . PRO A 1 541 ? -2.140 -25.047 72.851 1.00 50.50 541 PRO A O 1
ATOM 3934 N N . ARG A 1 542 ? -3.695 -23.619 72.054 1.00 32.88 542 ARG A N 1
ATOM 3935 C CA . ARG A 1 542 ? -3.516 -22.339 72.811 1.00 32.88 542 ARG A CA 1
ATOM 3936 C C . ARG A 1 542 ? -4.030 -21.166 71.956 1.00 32.88 542 ARG A C 1
ATOM 3938 O O . ARG A 1 542 ? -3.555 -20.973 70.849 1.00 32.88 542 ARG A O 1
ATOM 3945 N N . GLU A 1 543 ? -5.135 -20.510 72.308 1.00 34.03 543 GLU A N 1
ATOM 3946 C CA . GLU A 1 543 ? -5.314 -19.516 73.391 1.00 34.03 543 GLU A CA 1
ATOM 3947 C C . GLU A 1 543 ? -4.927 -18.082 72.975 1.00 34.03 543 GLU A C 1
ATOM 3949 O O . GLU A 1 543 ? -3.760 -17.708 73.026 1.00 34.03 543 GLU A O 1
ATOM 3954 N N . LEU A 1 544 ? -5.941 -17.266 72.653 1.00 30.48 544 LEU A N 1
ATOM 3955 C CA . LEU A 1 544 ? -6.076 -15.854 73.049 1.00 30.48 544 LEU A CA 1
ATOM 3956 C C . LEU A 1 544 ? -7.521 -15.390 72.774 1.00 30.48 544 LEU A C 1
ATOM 3958 O O . LEU A 1 544 ? -8.166 -15.890 71.856 1.00 30.48 544 LEU A O 1
ATOM 3962 N N . ALA A 1 545 ? -8.064 -14.511 73.621 1.00 32.66 545 ALA A N 1
ATOM 3963 C CA . ALA A 1 545 ? -9.512 -14.318 73.765 1.00 32.66 545 ALA A CA 1
ATOM 3964 C C . ALA A 1 545 ? -9.975 -12.847 73.713 1.00 32.66 545 ALA A C 1
ATOM 3966 O O . ALA A 1 545 ? -9.172 -11.922 73.819 1.00 32.66 545 ALA A O 1
ATOM 3967 N N . SER A 1 546 ? -11.309 -12.693 73.703 1.00 31.09 546 SER A N 1
ATOM 3968 C CA . SER A 1 546 ? -12.156 -11.486 73.841 1.00 31.09 546 SER A CA 1
ATOM 3969 C C . SER A 1 546 ? -12.741 -10.946 72.517 1.00 31.09 546 SER A C 1
ATOM 3971 O O . SER A 1 546 ? -12.067 -10.970 71.498 1.00 31.09 546 SER A O 1
ATOM 3973 N N . SER A 1 547 ? -14.003 -10.488 72.454 1.00 30.58 547 SER A N 1
ATOM 3974 C CA . SER A 1 547 ? -14.937 -10.123 73.544 1.00 30.58 547 SER A CA 1
ATOM 3975 C C . SER A 1 547 ? -16.430 -10.404 73.243 1.00 30.58 547 SER A C 1
ATOM 3977 O O . SER A 1 547 ? -16.798 -10.808 72.148 1.00 30.58 547 SER A O 1
ATOM 3979 N N . ASP A 1 548 ? -17.266 -10.218 74.272 1.00 35.53 548 ASP A N 1
ATOM 3980 C CA . ASP A 1 548 ? -18.645 -10.706 74.491 1.00 35.53 548 ASP A CA 1
ATOM 3981 C C . ASP A 1 548 ? -19.551 -9.452 74.711 1.00 35.53 548 ASP A C 1
ATOM 3983 O O . ASP A 1 548 ? -19.099 -8.548 75.415 1.00 35.53 548 ASP A O 1
ATOM 3987 N N . LYS A 1 549 ? -20.788 -9.223 74.217 1.00 38.31 549 LYS A N 1
ATOM 3988 C CA . LYS A 1 549 ? -21.961 -10.019 73.739 1.00 38.31 549 LYS A CA 1
ATOM 3989 C C . LYS A 1 549 ? -22.736 -9.174 72.668 1.00 38.31 549 LYS A C 1
ATOM 3991 O O . LYS A 1 549 ? -22.192 -8.166 72.239 1.00 38.31 549 LYS A O 1
ATOM 3996 N N . SER A 1 550 ? -23.983 -9.393 72.200 1.00 29.73 550 SER A N 1
ATOM 3997 C CA . SER A 1 550 ? -25.106 -10.309 72.521 1.00 29.73 550 SER A CA 1
ATOM 3998 C C . SER A 1 550 ? -26.134 -10.400 71.371 1.00 29.73 550 SER A C 1
ATOM 4000 O O . SER A 1 550 ? -26.533 -9.360 70.855 1.00 29.73 550 SER A O 1
ATOM 4002 N N . ALA A 1 551 ? -26.713 -11.580 71.115 1.00 32.78 551 ALA A N 1
ATOM 4003 C CA . ALA A 1 551 ? -28.065 -11.729 70.548 1.00 32.78 551 ALA A CA 1
ATOM 4004 C C . ALA A 1 551 ? -28.681 -13.069 71.005 1.00 32.78 551 ALA A C 1
ATOM 4006 O O . ALA A 1 551 ? -27.971 -14.063 71.148 1.00 32.78 551 ALA A O 1
ATOM 4007 N N . GLY A 1 552 ? -29.978 -13.087 71.326 1.00 29.91 552 GLY A N 1
ATOM 4008 C CA . GLY A 1 552 ? -30.629 -14.221 71.998 1.00 29.91 552 GLY A CA 1
ATOM 4009 C C . GLY A 1 552 ? -31.196 -15.280 71.050 1.00 29.91 552 GLY A C 1
ATOM 4010 O O . GLY A 1 552 ? -31.791 -14.951 70.029 1.00 29.91 552 GLY A O 1
ATOM 4011 N N . SER A 1 553 ? -31.089 -16.558 71.431 1.00 31.70 553 SER A N 1
ATOM 4012 C CA . SER A 1 553 ? -31.744 -17.660 70.715 1.00 31.70 553 SER A CA 1
ATOM 4013 C C . SER A 1 553 ? -33.247 -17.701 71.014 1.00 31.70 553 SER A C 1
ATOM 4015 O O . SER A 1 553 ? -33.615 -17.752 72.191 1.00 31.70 553 SER A O 1
ATOM 4017 N N . LEU A 1 554 ? -34.091 -17.843 69.989 1.00 35.56 554 LEU A N 1
ATOM 4018 C CA . LEU A 1 554 ? -35.415 -18.457 70.125 1.00 35.56 554 LEU A CA 1
ATOM 4019 C C . LEU A 1 554 ? -35.792 -19.284 68.885 1.00 35.56 554 LEU A C 1
ATOM 4021 O O . LEU A 1 554 ? -35.898 -18.760 67.786 1.00 35.56 554 LEU A O 1
ATOM 4025 N N . GLY A 1 555 ? -36.116 -20.558 69.125 1.00 27.47 555 GLY A N 1
ATOM 4026 C CA . GLY A 1 555 ? -37.291 -21.192 68.514 1.00 27.47 555 GLY A CA 1
ATOM 4027 C C . GLY A 1 555 ? -37.180 -21.727 67.084 1.00 27.47 555 GLY A C 1
ATOM 4028 O O . GLY A 1 555 ? -37.730 -21.144 66.158 1.00 27.47 555 GLY A O 1
ATOM 4029 N N . ARG A 1 556 ? -36.633 -22.941 66.929 1.00 35.16 556 ARG A N 1
ATOM 4030 C CA . ARG A 1 556 ? -36.941 -23.801 65.771 1.00 35.16 556 ARG A CA 1
ATOM 4031 C C . ARG A 1 556 ? -38.448 -24.088 65.690 1.00 35.16 556 ARG A C 1
ATOM 4033 O O . ARG A 1 556 ? -39.029 -24.534 66.677 1.00 35.16 556 ARG A O 1
ATOM 4040 N N . ALA A 1 557 ? -39.015 -24.007 64.489 1.00 27.86 557 ALA A N 1
ATOM 4041 C CA . ALA A 1 557 ? -40.262 -24.679 64.127 1.00 27.86 557 ALA A CA 1
ATOM 4042 C C . ALA A 1 557 ? -40.124 -25.316 62.733 1.00 27.86 557 ALA A C 1
ATOM 4044 O O . ALA A 1 557 ? -40.577 -24.773 61.732 1.00 27.86 557 ALA A O 1
ATOM 4045 N N . PHE A 1 558 ? -39.478 -26.485 62.672 1.00 30.67 558 PHE A N 1
ATOM 4046 C CA . PHE A 1 558 ? -39.600 -27.369 61.510 1.00 30.67 558 PHE A CA 1
ATOM 4047 C C . PHE A 1 558 ? -41.028 -27.926 61.467 1.00 30.67 558 PHE A C 1
ATOM 4049 O O . PHE A 1 558 ? -41.528 -28.418 62.484 1.00 30.67 558 PHE A O 1
ATOM 4056 N N . HIS A 1 559 ? -41.659 -27.920 60.295 1.00 31.97 559 HIS A N 1
ATOM 4057 C CA . HIS A 1 559 ? -42.772 -28.817 59.997 1.00 31.97 559 HIS A CA 1
ATOM 4058 C C . HIS A 1 559 ? -42.390 -29.711 58.825 1.00 31.97 559 HIS A C 1
ATOM 4060 O O . HIS A 1 559 ? -41.979 -29.244 57.768 1.00 31.97 559 HIS A O 1
ATOM 4066 N N . SER A 1 560 ? -42.477 -31.012 59.087 1.00 32.09 560 SER A N 1
ATOM 4067 C CA . SER A 1 560 ? -42.226 -32.076 58.126 1.00 32.09 560 SER A CA 1
ATOM 4068 C C . SER A 1 560 ? -43.291 -32.065 57.035 1.00 32.09 560 SER A C 1
ATOM 4070 O O . SER A 1 560 ? -44.482 -32.004 57.345 1.00 32.09 560 SER A O 1
ATOM 4072 N N . PHE A 1 561 ? -42.856 -32.236 55.789 1.00 32.34 561 PHE A N 1
ATOM 4073 C CA . PHE A 1 561 ? -43.586 -33.083 54.858 1.00 32.34 561 PHE A CA 1
ATOM 4074 C C . PHE A 1 561 ? -42.656 -34.184 54.369 1.00 32.34 561 PHE A C 1
ATOM 4076 O O . PHE A 1 561 ? -41.508 -33.936 54.006 1.00 32.34 561 PHE A O 1
ATOM 4083 N N . ASP A 1 562 ? -43.163 -35.408 54.459 1.00 31.86 562 ASP A N 1
ATOM 4084 C CA . ASP A 1 562 ? -42.411 -36.626 54.204 1.00 31.86 562 ASP A CA 1
ATOM 4085 C C . ASP A 1 562 ? -42.350 -36.947 52.704 1.00 31.86 562 ASP A C 1
ATOM 4087 O O . ASP A 1 562 ? -43.123 -36.446 51.883 1.00 31.86 562 ASP A O 1
ATOM 4091 N N . THR A 1 563 ? -41.401 -37.807 52.374 1.00 35.91 563 THR A N 1
ATOM 4092 C CA . THR A 1 563 ? -41.029 -38.259 51.038 1.00 35.91 563 THR A CA 1
ATOM 4093 C C . THR A 1 563 ? -42.188 -38.827 50.207 1.00 35.91 563 THR A C 1
ATOM 4095 O O . THR A 1 563 ? -42.962 -39.670 50.662 1.00 35.91 563 THR A O 1
ATOM 4098 N N . LEU A 1 564 ? -42.233 -38.463 48.919 1.00 29.89 564 LEU A N 1
ATOM 4099 C CA . LEU A 1 564 ? -42.884 -39.274 47.888 1.00 29.89 564 LEU A CA 1
ATOM 4100 C C . LEU A 1 564 ? -41.934 -39.532 46.716 1.00 29.89 564 LEU A C 1
ATOM 4102 O O . LEU A 1 564 ? -41.364 -38.623 46.123 1.00 29.89 564 LEU A O 1
ATOM 4106 N N . SER A 1 565 ? -41.786 -40.825 46.434 1.00 32.53 565 SER A N 1
ATOM 4107 C CA . SER A 1 565 ? -40.894 -41.451 45.461 1.00 32.53 565 SER A CA 1
ATOM 4108 C C . SER A 1 565 ? -40.813 -40.747 44.106 1.00 32.53 565 SER A C 1
ATOM 4110 O O . SER A 1 565 ? -41.816 -40.598 43.407 1.00 32.53 565 SER A O 1
ATOM 4112 N N . LEU A 1 566 ? -39.579 -40.496 43.663 1.00 30.47 566 LEU A N 1
ATOM 4113 C CA . LEU A 1 566 ? -39.258 -40.363 42.245 1.00 30.47 566 LEU A CA 1
ATOM 4114 C C . LEU A 1 566 ? -39.687 -41.654 41.516 1.00 30.47 566 LEU A C 1
ATOM 4116 O O . LEU A 1 566 ? -39.497 -42.754 42.041 1.00 30.47 566 LEU A O 1
ATOM 4120 N N . SER A 1 567 ? -40.259 -41.539 40.319 1.00 31.89 567 SER A N 1
ATOM 4121 C CA . SER A 1 567 ? -40.461 -42.676 39.411 1.00 31.89 567 SER A CA 1
ATOM 4122 C C . SER A 1 567 ? -39.919 -42.314 38.031 1.00 31.89 567 SER A C 1
ATOM 4124 O O . SER A 1 567 ? -39.971 -41.158 37.618 1.00 31.89 567 SER A O 1
ATOM 4126 N N . ALA A 1 568 ? -39.270 -43.284 37.392 1.00 30.25 568 ALA A N 1
ATOM 4127 C CA . ALA A 1 568 ? -38.281 -43.025 36.354 1.00 30.25 568 ALA A CA 1
ATOM 4128 C C . ALA A 1 568 ? -38.878 -42.655 34.989 1.00 30.25 568 ALA A C 1
ATOM 4130 O O . ALA A 1 568 ? -39.856 -43.253 34.542 1.00 30.25 568 ALA A O 1
ATOM 4131 N N . VAL A 1 569 ? -38.158 -41.793 34.267 1.00 29.66 569 VAL A N 1
ATOM 4132 C CA . VAL A 1 569 ? -38.108 -41.802 32.799 1.00 29.66 569 VAL A CA 1
ATOM 4133 C C . VAL A 1 569 ? -36.620 -41.767 32.417 1.00 29.66 569 VAL A C 1
ATOM 4135 O O . VAL A 1 569 ? -35.924 -40.863 32.879 1.00 29.66 569 VAL A O 1
ATOM 4138 N N . PRO A 1 570 ? -36.079 -42.767 31.696 1.00 32.53 570 PRO A N 1
ATOM 4139 C CA . PRO A 1 570 ? -34.635 -42.900 31.534 1.00 32.53 570 PRO A CA 1
ATOM 4140 C C . PRO A 1 570 ? -34.071 -42.002 30.428 1.00 32.53 570 PRO A C 1
ATOM 4142 O O . PRO A 1 570 ? -34.591 -41.931 29.316 1.00 32.53 570 PRO A O 1
ATOM 4145 N N . PHE A 1 571 ? -32.947 -41.380 30.764 1.00 28.88 571 PHE A N 1
ATOM 4146 C CA . PHE A 1 571 ? -31.985 -40.753 29.864 1.00 28.88 571 PHE A CA 1
ATOM 4147 C C . PHE A 1 571 ? -31.313 -41.821 28.980 1.00 28.88 571 PHE A C 1
ATOM 4149 O O . PHE A 1 571 ? -31.011 -42.914 29.464 1.00 28.88 571 PHE A O 1
ATOM 4156 N N . LEU A 1 572 ? -31.074 -41.515 27.702 1.00 27.14 572 LEU A N 1
ATOM 4157 C CA . LEU A 1 572 ? -30.325 -42.368 26.773 1.00 27.14 572 LEU A CA 1
ATOM 4158 C C . LEU A 1 572 ? -29.149 -41.582 26.192 1.00 27.14 572 LEU A C 1
ATOM 4160 O O . LEU A 1 572 ? -29.330 -40.747 25.308 1.00 27.14 572 LEU A O 1
ATOM 4164 N N . THR A 1 573 ? -27.949 -41.886 26.676 1.00 29.80 573 THR A N 1
ATOM 4165 C CA . THR A 1 573 ? -26.687 -41.601 25.985 1.00 29.80 573 THR A CA 1
ATOM 4166 C C . THR A 1 573 ? -26.284 -42.771 25.094 1.00 29.80 573 THR A C 1
ATOM 4168 O O . THR A 1 573 ? -26.764 -43.895 25.253 1.00 29.80 573 THR A O 1
ATOM 4171 N N . SER A 1 574 ? -25.399 -42.480 24.145 1.00 34.25 574 SER A N 1
ATOM 4172 C CA . SER A 1 574 ? -24.699 -43.448 23.303 1.00 34.25 574 SER A CA 1
ATOM 4173 C C . SER A 1 574 ? -23.968 -44.525 24.109 1.00 34.25 574 SER A C 1
ATOM 4175 O O . SER A 1 574 ? -23.450 -44.225 25.181 1.00 34.25 574 SER A O 1
ATOM 4177 N N . ASP A 1 575 ? -23.862 -45.732 23.541 1.00 30.86 575 ASP A N 1
ATOM 4178 C CA . ASP A 1 575 ? -22.547 -46.339 23.289 1.00 30.86 575 ASP A CA 1
ATOM 4179 C C . ASP A 1 575 ? -22.602 -47.559 22.343 1.00 30.86 575 ASP A C 1
ATOM 4181 O O . ASP A 1 575 ? -23.487 -48.408 22.415 1.00 30.86 575 ASP A O 1
ATOM 4185 N N . ASP A 1 576 ? -21.616 -47.576 21.447 1.00 30.20 576 ASP A N 1
ATOM 4186 C CA . ASP A 1 576 ? -20.807 -48.696 20.949 1.00 30.20 576 ASP A CA 1
ATOM 4187 C C . ASP A 1 576 ? -21.359 -50.034 20.373 1.00 30.20 576 ASP A C 1
ATOM 4189 O O . ASP A 1 576 ? -21.983 -50.869 21.023 1.00 30.20 576 ASP A O 1
ATOM 4193 N N . ALA A 1 577 ? -20.828 -50.305 19.166 1.00 29.47 577 ALA A N 1
ATOM 4194 C CA . ALA A 1 577 ? -20.016 -51.487 18.816 1.00 29.47 577 ALA A CA 1
ATOM 4195 C C . ALA A 1 577 ? -20.614 -52.752 18.129 1.00 29.47 577 ALA A C 1
ATOM 4197 O O . ALA A 1 577 ? -21.107 -53.684 18.756 1.00 29.47 577 ALA A O 1
ATOM 4198 N N . LEU A 1 578 ? -20.232 -52.860 16.840 1.00 29.64 578 LEU A N 1
ATOM 4199 C CA . LEU A 1 578 ? -19.629 -54.029 16.149 1.00 29.64 578 LEU A CA 1
ATOM 4200 C C . LEU A 1 578 ? -20.496 -55.163 15.546 1.00 29.64 578 LEU A C 1
ATOM 4202 O O . LEU A 1 578 ? -21.342 -55.774 16.188 1.00 29.64 578 LEU A O 1
ATOM 4206 N N . GLY A 1 579 ? -20.132 -55.539 14.303 1.00 26.59 579 GLY A N 1
ATOM 4207 C CA . GLY A 1 579 ? -20.622 -56.722 13.568 1.00 26.59 579 GLY A CA 1
ATOM 4208 C C . GLY A 1 579 ? -20.915 -56.452 12.078 1.00 26.59 579 GLY A C 1
ATOM 4209 O O . GLY A 1 579 ? -22.069 -56.492 11.684 1.00 26.59 579 GLY A O 1
ATOM 4210 N N . ASN A 1 580 ? -19.967 -55.955 11.273 1.00 28.14 580 ASN A N 1
ATOM 4211 C CA . ASN A 1 580 ? -18.898 -56.702 10.572 1.00 28.14 580 ASN A CA 1
ATOM 4212 C C . ASN A 1 580 ? -19.346 -57.428 9.271 1.00 28.14 580 ASN A C 1
ATOM 4214 O O . ASN A 1 580 ? -20.398 -58.051 9.229 1.00 28.14 580 ASN A O 1
ATOM 4218 N N . GLU A 1 581 ? -18.433 -57.426 8.287 1.00 31.69 581 GLU A N 1
ATOM 4219 C CA . GLU A 1 581 ? -18.399 -58.152 6.997 1.00 31.69 581 GLU A CA 1
ATOM 4220 C C . GLU A 1 581 ? -19.083 -57.521 5.756 1.00 31.69 581 GLU A C 1
ATOM 4222 O O . GLU A 1 581 ? -20.231 -57.103 5.822 1.00 31.69 581 GLU A O 1
ATOM 4227 N N . ARG A 1 582 ? -18.459 -57.475 4.556 1.00 30.56 582 ARG A N 1
ATOM 4228 C CA . ARG A 1 582 ? -17.047 -57.712 4.133 1.00 30.56 582 ARG A CA 1
ATOM 4229 C C . ARG A 1 582 ? -16.836 -57.295 2.648 1.00 30.56 582 ARG A C 1
ATOM 4231 O O . ARG A 1 582 ? -17.636 -57.707 1.822 1.00 30.56 582 ARG A O 1
ATOM 4238 N N . PHE A 1 583 ? -15.676 -56.689 2.330 1.00 28.34 583 PHE A N 1
ATOM 4239 C CA . PHE A 1 583 ? -14.992 -56.604 1.003 1.00 28.34 583 PHE A CA 1
ATOM 4240 C C . PHE A 1 583 ? -15.720 -55.872 -0.163 1.00 28.34 583 PHE A C 1
ATOM 4242 O O . PHE A 1 583 ? -16.936 -55.901 -0.264 1.00 28.34 583 PHE A O 1
ATOM 4249 N N . GLY A 1 584 ? -15.024 -55.207 -1.100 1.00 27.45 584 GLY A N 1
ATOM 4250 C CA . GLY A 1 584 ? -13.570 -55.126 -1.334 1.00 27.45 584 GLY A CA 1
ATOM 4251 C C . GLY A 1 584 ? -13.133 -53.878 -2.128 1.00 27.45 584 GLY A C 1
ATOM 4252 O O . GLY A 1 584 ? -13.953 -53.026 -2.451 1.00 27.45 584 GLY A O 1
ATOM 4253 N N . GLN A 1 585 ? -11.823 -53.766 -2.367 1.00 30.58 585 GLN A N 1
ATOM 4254 C CA . GLN A 1 585 ? -11.120 -52.595 -2.924 1.00 30.58 585 GLN A CA 1
ATOM 4255 C C . GLN A 1 585 ? -11.028 -52.605 -4.462 1.00 30.58 585 GLN A C 1
ATOM 4257 O O . GLN A 1 585 ? -11.128 -53.675 -5.051 1.00 30.58 585 GLN A O 1
ATOM 4262 N N . GLU A 1 586 ? -10.736 -51.422 -5.027 1.00 28.50 586 GLU A N 1
ATOM 4263 C CA . GLU A 1 586 ? -9.985 -51.059 -6.264 1.00 28.50 586 GLU A CA 1
ATOM 4264 C C . GLU A 1 586 ? -10.684 -49.832 -6.907 1.00 28.50 586 GLU A C 1
ATOM 4266 O O . GLU A 1 586 ? -11.899 -49.857 -7.061 1.00 28.50 586 GLU A O 1
ATOM 4271 N N . ALA A 1 587 ? -10.096 -48.641 -7.103 1.00 30.17 587 ALA A N 1
ATOM 4272 C CA . ALA A 1 587 ? -8.789 -48.178 -7.615 1.00 30.17 587 ALA A CA 1
ATOM 4273 C C . ALA A 1 587 ? -8.832 -47.754 -9.108 1.00 30.17 587 ALA A C 1
ATOM 4275 O O . ALA A 1 587 ? -9.609 -48.294 -9.886 1.00 30.17 587 ALA A O 1
ATOM 4276 N N . SER A 1 588 ? -7.954 -46.797 -9.457 1.00 30.80 588 SER A N 1
ATOM 4277 C CA . SER A 1 588 ? -7.600 -46.238 -10.786 1.00 30.80 588 SER A CA 1
ATOM 4278 C C . SER A 1 588 ? -8.616 -45.389 -11.585 1.00 30.80 588 SER A C 1
ATOM 4280 O O . SER A 1 588 ? -9.622 -45.887 -12.075 1.00 30.80 588 SER A O 1
ATOM 4282 N N . ASP A 1 589 ? -8.224 -44.118 -11.748 1.00 30.42 589 ASP A N 1
ATOM 4283 C CA . ASP A 1 589 ? -7.997 -43.363 -12.998 1.00 30.42 589 ASP A CA 1
ATOM 4284 C C . ASP A 1 589 ? -9.100 -43.048 -14.043 1.00 30.42 589 ASP A C 1
ATOM 4286 O O . ASP A 1 589 ? -9.739 -43.913 -14.636 1.00 30.42 589 ASP A O 1
ATOM 4290 N N . ASP A 1 590 ? -9.107 -41.749 -14.386 1.00 29.94 590 ASP A N 1
ATOM 4291 C CA . ASP A 1 590 ? -8.850 -41.167 -15.724 1.00 29.94 590 ASP A CA 1
ATOM 4292 C C . ASP A 1 590 ? -9.955 -40.400 -16.491 1.00 29.94 590 ASP A C 1
ATOM 4294 O O . ASP A 1 590 ? -11.143 -40.714 -16.478 1.00 29.94 590 ASP A O 1
ATOM 4298 N N . SER A 1 591 ? -9.459 -39.452 -17.299 1.00 30.91 591 SER A N 1
ATOM 4299 C CA . SER A 1 591 ? -10.050 -38.819 -18.495 1.00 30.91 591 SER A CA 1
ATOM 4300 C C . SER A 1 591 ? -11.120 -37.706 -18.376 1.00 30.91 591 SER A C 1
ATOM 4302 O O . SER A 1 591 ? -12.317 -37.927 -18.249 1.00 30.91 591 SER A O 1
ATOM 4304 N N . GLN A 1 592 ? -10.618 -36.472 -18.516 1.00 30.53 592 GLN A N 1
ATOM 4305 C CA . GLN A 1 592 ? -10.949 -35.436 -19.521 1.00 30.53 592 GLN A CA 1
ATOM 4306 C C . GLN A 1 592 ? -12.348 -35.300 -20.182 1.00 30.53 592 GLN A C 1
ATOM 4308 O O . GLN A 1 592 ? -12.916 -36.249 -20.708 1.00 30.53 592 GLN A O 1
ATOM 4313 N N . ALA A 1 593 ? -12.679 -34.013 -20.400 1.00 30.62 593 ALA A N 1
ATOM 4314 C CA . ALA A 1 593 ? -13.437 -33.411 -21.515 1.00 30.62 593 ALA A CA 1
ATOM 4315 C C . ALA A 1 593 ? -14.972 -33.578 -21.589 1.00 30.62 593 ALA A C 1
ATOM 4317 O O . ALA A 1 593 ? -15.499 -34.681 -21.658 1.00 30.62 593 ALA A O 1
ATOM 4318 N N . ASP A 1 594 ? -15.679 -32.447 -21.750 1.00 32.03 594 ASP A N 1
ATOM 4319 C CA . ASP A 1 594 ? -16.193 -32.044 -23.076 1.00 32.03 594 ASP A CA 1
ATOM 4320 C C . ASP A 1 594 ? -16.532 -30.533 -23.105 1.00 32.03 594 ASP A C 1
ATOM 4322 O O . ASP A 1 594 ? -17.247 -30.029 -22.238 1.00 32.03 594 ASP A O 1
ATOM 4326 N N . GLU A 1 595 ? -16.038 -29.798 -24.105 1.00 34.38 595 GLU A N 1
ATOM 4327 C CA . GLU A 1 595 ? -16.456 -28.414 -24.380 1.00 34.38 595 GLU A CA 1
ATOM 4328 C C . GLU A 1 595 ? -17.771 -28.427 -25.169 1.00 34.38 595 GLU A C 1
ATOM 4330 O O . GLU A 1 595 ? -17.820 -29.059 -26.225 1.00 34.38 595 GLU A O 1
ATOM 4335 N N . ARG A 1 596 ? -18.807 -27.657 -24.791 1.00 33.00 596 ARG A N 1
ATOM 4336 C CA . ARG A 1 596 ? -19.916 -27.360 -25.730 1.00 33.00 596 ARG A CA 1
ATOM 4337 C C . ARG A 1 596 ? -20.395 -25.911 -25.704 1.00 33.00 596 ARG A C 1
ATOM 4339 O O . ARG A 1 596 ? -21.062 -25.459 -24.781 1.00 33.00 596 ARG A O 1
ATOM 4346 N N . ARG A 1 597 ? -20.108 -25.237 -26.823 1.00 32.22 597 ARG A N 1
ATOM 4347 C CA . ARG A 1 597 ? -20.716 -23.983 -27.297 1.00 32.22 597 ARG A CA 1
ATOM 4348 C C . ARG A 1 597 ? -22.248 -24.004 -27.239 1.00 32.22 597 ARG A C 1
ATOM 4350 O O . ARG A 1 597 ? -22.858 -25.020 -27.572 1.00 32.22 597 ARG A O 1
ATOM 4357 N N . SER A 1 598 ? -22.849 -22.826 -27.062 1.00 30.73 598 SER A N 1
ATOM 4358 C CA . SER A 1 598 ? -24.184 -22.530 -27.598 1.00 30.73 598 SER A CA 1
ATOM 4359 C C . SER A 1 598 ? -24.354 -21.042 -27.934 1.00 30.73 598 SER A C 1
ATOM 4361 O O . SER A 1 598 ? -24.969 -20.292 -27.182 1.00 30.73 598 SER A O 1
ATOM 4363 N N . GLU A 1 599 ? -23.867 -20.628 -29.105 1.00 33.59 599 GLU A N 1
ATOM 4364 C CA . GLU A 1 599 ? -24.377 -19.427 -29.781 1.00 33.59 599 GLU A CA 1
ATOM 4365 C C . GLU A 1 599 ? -25.663 -19.761 -30.557 1.00 33.59 599 GLU A C 1
ATOM 4367 O O . GLU A 1 599 ? -25.686 -20.699 -31.363 1.00 33.59 599 GLU A O 1
ATOM 4372 N N . ARG A 1 600 ? -26.708 -18.958 -30.330 1.00 30.33 600 ARG A N 1
ATOM 4373 C CA . ARG A 1 600 ? -27.812 -18.594 -31.245 1.00 30.33 600 ARG A CA 1
ATOM 4374 C C . ARG A 1 600 ? -28.678 -17.574 -30.492 1.00 30.33 600 ARG A C 1
ATOM 4376 O O . ARG A 1 600 ? -29.088 -17.850 -29.374 1.00 30.33 600 ARG A O 1
ATOM 4383 N N . GLN A 1 601 ? -28.755 -16.316 -30.927 1.00 31.50 601 GLN A N 1
ATOM 4384 C CA . GLN A 1 601 ? -29.633 -15.834 -32.005 1.00 31.50 601 GLN A CA 1
ATOM 4385 C C . GLN A 1 601 ? -31.083 -16.313 -31.870 1.00 31.50 601 GLN A C 1
ATOM 4387 O O . GLN A 1 601 ? -31.364 -17.471 -32.155 1.00 31.50 601 GLN A O 1
ATOM 4392 N N . ASP A 1 602 ? -31.973 -15.371 -31.558 1.00 31.75 602 ASP A N 1
ATOM 4393 C CA . ASP A 1 602 ? -33.261 -15.214 -32.239 1.00 31.75 602 ASP A CA 1
ATOM 4394 C C . ASP A 1 602 ? -33.659 -13.727 -32.217 1.00 31.75 602 ASP A C 1
ATOM 4396 O O . ASP A 1 602 ? -33.413 -13.011 -31.244 1.00 31.75 602 ASP A O 1
ATOM 4400 N N . GLU A 1 603 ? -34.232 -13.249 -33.321 1.00 33.75 603 GLU A N 1
ATOM 4401 C CA . GLU A 1 603 ? -34.681 -11.866 -33.502 1.00 33.75 603 GLU A CA 1
ATOM 4402 C C . GLU A 1 603 ? -36.211 -11.726 -33.327 1.00 33.75 603 GLU A C 1
ATOM 4404 O O . GLU A 1 603 ? -36.974 -12.641 -33.625 1.00 33.75 603 GLU A O 1
ATOM 44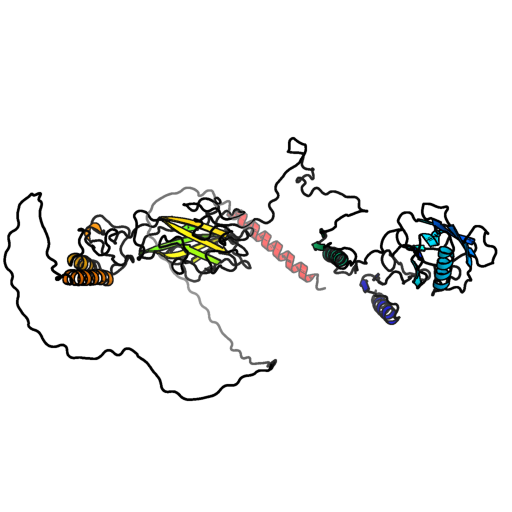09 N N . ASN A 1 604 ? -36.634 -10.478 -33.084 1.00 31.62 604 ASN A N 1
ATOM 4410 C CA . ASN A 1 604 ? -37.747 -9.793 -33.770 1.00 31.62 604 ASN A CA 1
ATOM 4411 C C . ASN A 1 604 ? -39.217 -9.796 -33.246 1.00 31.62 604 ASN A C 1
ATOM 4413 O O . ASN A 1 604 ? -39.894 -10.811 -33.137 1.00 31.62 604 ASN A O 1
ATOM 4417 N N . VAL A 1 605 ? -39.726 -8.549 -33.157 1.00 30.11 605 VAL A N 1
ATOM 4418 C CA . VAL A 1 605 ? -41.107 -8.025 -33.355 1.00 30.11 605 VAL A CA 1
ATOM 4419 C C . VAL A 1 605 ? -42.249 -8.372 -32.373 1.00 30.11 605 VAL A C 1
ATOM 4421 O O . VAL A 1 605 ? -42.838 -9.444 -32.431 1.00 30.11 605 VAL A O 1
ATOM 4424 N N . SER A 1 606 ? -42.750 -7.333 -31.676 1.00 30.81 606 SER A N 1
ATOM 4425 C CA . SER A 1 606 ? -44.141 -6.836 -31.846 1.00 30.81 606 SER A CA 1
ATOM 4426 C C . SER A 1 606 ? -44.321 -5.393 -31.338 1.00 30.81 606 SER A C 1
ATOM 4428 O O . SER A 1 606 ? -43.844 -5.054 -30.259 1.00 30.81 606 SER A O 1
ATOM 4430 N N . GLN A 1 607 ? -45.041 -4.560 -32.099 1.00 34.47 607 GLN A N 1
ATOM 4431 C CA . GLN A 1 607 ? -45.575 -3.249 -31.678 1.00 34.47 607 GLN A CA 1
ATOM 4432 C C . GLN A 1 607 ? -47.066 -3.356 -31.294 1.00 34.47 607 GLN A C 1
ATOM 4434 O O . GLN A 1 607 ? -47.681 -4.380 -31.586 1.00 34.47 607 GLN A O 1
ATOM 4439 N N . ASP A 1 608 ? -47.583 -2.304 -30.635 1.00 33.53 608 ASP A N 1
ATOM 4440 C CA . ASP A 1 608 ? -48.949 -1.709 -30.680 1.00 33.53 608 ASP A CA 1
ATOM 4441 C C . ASP A 1 608 ? -49.193 -0.996 -29.326 1.00 33.53 608 ASP A C 1
ATOM 4443 O O . ASP A 1 608 ? -49.369 -1.637 -28.294 1.00 33.53 608 ASP A O 1
ATOM 4447 N N . ASP A 1 609 ? -48.931 0.306 -29.168 1.00 34.38 609 ASP A N 1
ATOM 4448 C CA . ASP A 1 609 ? -49.673 1.500 -29.638 1.00 34.38 609 ASP A CA 1
ATOM 4449 C C . ASP A 1 609 ? -51.098 1.656 -29.059 1.00 34.38 609 ASP A C 1
ATOM 4451 O O . ASP A 1 609 ? -52.031 0.946 -29.428 1.00 34.38 609 ASP A O 1
ATOM 4455 N N . TYR A 1 610 ? -51.287 2.665 -28.192 1.00 28.77 610 TYR A N 1
ATOM 4456 C CA . TYR A 1 610 ? -52.601 3.271 -27.944 1.00 28.77 610 TYR A CA 1
ATOM 4457 C C . TYR A 1 610 ? -52.486 4.747 -27.518 1.00 28.77 610 TYR A C 1
ATOM 4459 O O . TYR A 1 610 ? -51.817 5.106 -26.548 1.00 28.77 610 TYR A O 1
ATOM 4467 N N . ARG A 1 611 ? -53.177 5.634 -28.245 1.00 31.44 611 ARG A N 1
ATOM 4468 C CA . ARG A 1 611 ? -53.106 7.102 -28.103 1.00 31.44 611 ARG A CA 1
ATOM 4469 C C . ARG A 1 611 ? -54.224 7.693 -27.223 1.00 31.44 611 ARG A C 1
ATOM 4471 O O . ARG A 1 611 ? -55.374 7.483 -27.578 1.00 31.44 611 ARG A O 1
ATOM 4478 N N . ARG A 1 612 ? -53.850 8.586 -26.275 1.00 31.67 612 ARG A N 1
ATOM 4479 C CA . ARG A 1 612 ? -54.413 9.948 -25.947 1.00 31.67 612 ARG A CA 1
ATOM 4480 C C . ARG A 1 612 ? -55.965 10.112 -25.743 1.00 31.67 612 ARG A C 1
ATOM 4482 O O . ARG A 1 612 ? -56.688 9.153 -25.962 1.00 31.67 612 ARG A O 1
ATOM 4489 N N . PRO A 1 613 ? -56.550 11.293 -25.368 1.00 42.84 613 PRO A N 1
ATOM 4490 C CA . PRO A 1 613 ? -55.988 12.611 -24.993 1.00 42.84 613 PRO A CA 1
ATOM 4491 C C . PRO A 1 613 ? -56.545 13.315 -23.709 1.00 42.84 613 PRO A C 1
ATOM 4493 O O . PRO A 1 613 ? -57.679 13.122 -23.295 1.00 42.84 613 PRO A O 1
ATOM 4496 N N . VAL A 1 614 ? -55.735 14.244 -23.178 1.00 31.98 614 VAL A N 1
ATOM 4497 C CA . VAL A 1 614 ? -56.018 15.637 -22.714 1.00 31.98 614 VAL A CA 1
ATOM 4498 C C . VAL A 1 614 ? -57.463 16.103 -22.392 1.00 31.98 614 VAL A C 1
ATOM 4500 O O . VAL A 1 614 ? -58.283 16.195 -23.300 1.00 31.98 614 VAL A O 1
ATOM 4503 N N . THR A 1 615 ? -57.656 16.698 -21.197 1.00 33.16 615 THR A N 1
ATOM 4504 C CA . THR A 1 615 ? -58.408 17.972 -20.986 1.00 33.16 615 THR A CA 1
ATOM 4505 C C . THR A 1 615 ? -57.846 18.784 -19.807 1.00 33.16 615 THR A C 1
ATOM 4507 O O . THR A 1 615 ? -57.389 18.211 -18.823 1.00 33.16 615 THR A O 1
ATOM 4510 N N . SER A 1 616 ? -57.916 20.116 -19.893 1.00 31.38 616 SER A N 1
ATOM 4511 C CA . SER A 1 616 ? -57.445 21.107 -18.910 1.00 31.38 616 SER A CA 1
ATOM 4512 C C . SER A 1 616 ? -58.595 21.812 -18.169 1.00 31.38 616 SER A C 1
ATOM 4514 O O . SER A 1 616 ? -59.661 21.969 -18.756 1.00 31.38 616 SER A O 1
ATOM 4516 N N . SER A 1 617 ? -58.355 22.337 -16.952 1.00 28.11 617 SER A N 1
ATOM 4517 C CA . SER A 1 617 ? -58.777 23.706 -16.558 1.00 28.11 617 SER A CA 1
ATOM 4518 C C . SER A 1 617 ? -58.388 24.119 -15.125 1.00 28.11 617 SER A C 1
ATOM 4520 O O . SER A 1 617 ? -58.649 23.416 -14.156 1.00 28.11 617 SER A O 1
ATOM 4522 N N . THR A 1 618 ? -57.858 25.335 -15.039 1.00 30.03 618 THR A N 1
ATOM 4523 C CA . THR A 1 618 ? -57.628 26.243 -13.900 1.00 30.03 618 THR A CA 1
ATOM 4524 C C . THR A 1 618 ? -58.760 26.434 -12.874 1.00 30.03 618 THR A C 1
ATOM 4526 O O . THR A 1 618 ? -59.916 26.578 -13.259 1.00 30.03 618 THR A O 1
ATOM 4529 N N . SER A 1 619 ? -58.386 26.726 -11.613 1.00 28.78 619 SER A N 1
ATOM 4530 C CA . SER A 1 619 ? -58.862 27.934 -10.891 1.00 28.78 619 SER A CA 1
ATOM 4531 C C . SER A 1 619 ? -58.028 28.277 -9.638 1.00 28.78 619 SER A C 1
ATOM 4533 O O . SER A 1 619 ? -57.904 27.454 -8.737 1.00 28.78 619 SER A O 1
ATOM 4535 N N . HIS A 1 620 ? -57.536 29.518 -9.530 1.00 27.70 620 HIS A N 1
ATOM 4536 C CA . HIS A 1 620 ? -57.185 30.141 -8.239 1.00 27.70 620 HIS A CA 1
ATOM 4537 C C . HIS A 1 620 ? -58.442 30.342 -7.372 1.00 27.70 620 HIS A C 1
ATOM 4539 O O . HIS A 1 620 ? -59.477 30.687 -7.949 1.00 27.70 620 HIS A O 1
ATOM 4545 N N . ARG A 1 621 ? -58.310 30.349 -6.029 1.00 29.86 621 ARG A N 1
ATOM 4546 C CA . ARG A 1 621 ? -58.506 31.587 -5.234 1.00 29.86 621 ARG A CA 1
ATOM 4547 C C . ARG A 1 621 ? -58.297 31.490 -3.712 1.00 29.86 6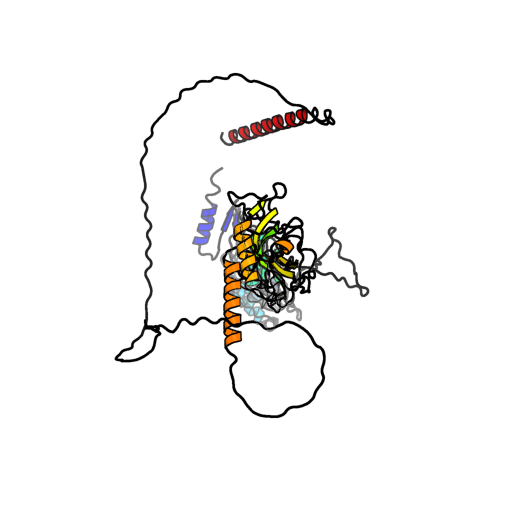21 ARG A C 1
ATOM 4549 O O . ARG A 1 621 ? -58.543 30.464 -3.096 1.00 29.86 621 ARG A O 1
ATOM 4556 N N . ASP A 1 622 ? -57.984 32.680 -3.196 1.00 30.06 622 ASP A N 1
ATOM 4557 C CA . ASP A 1 622 ? -58.219 33.250 -1.864 1.00 30.06 622 ASP A CA 1
ATOM 4558 C C . ASP A 1 622 ? -57.319 32.850 -0.678 1.00 30.06 622 ASP A C 1
ATOM 4560 O O . ASP A 1 622 ? -57.111 31.692 -0.334 1.00 30.06 622 ASP A O 1
ATOM 4564 N N . ALA A 1 623 ? -56.802 33.904 -0.039 1.00 30.03 623 ALA A N 1
ATOM 4565 C CA . ALA A 1 623 ? -55.887 33.902 1.093 1.00 30.03 623 ALA A CA 1
ATOM 4566 C C . ALA A 1 623 ? -56.526 34.600 2.303 1.00 30.03 623 ALA A C 1
ATOM 4568 O O . ALA A 1 623 ? -57.333 35.514 2.133 1.00 30.03 623 ALA A O 1
ATOM 4569 N N . GLN A 1 624 ? -56.102 34.221 3.509 1.00 30.27 624 GLN A N 1
ATOM 4570 C CA . GLN A 1 624 ? -56.293 34.930 4.782 1.00 30.27 624 GLN A CA 1
ATOM 4571 C C . GLN A 1 624 ? -55.348 34.287 5.818 1.00 30.27 624 GLN A C 1
ATOM 4573 O O . GLN A 1 624 ? -55.228 33.071 5.821 1.00 30.27 624 GLN A O 1
ATOM 4578 N N . ALA A 1 625 ? -54.735 34.938 6.803 1.00 29.17 625 ALA A N 1
ATOM 4579 C CA . ALA A 1 625 ? -54.191 36.279 7.017 1.00 29.17 625 ALA A CA 1
ATOM 4580 C C . ALA A 1 625 ? -53.870 36.365 8.528 1.00 29.17 625 ALA A C 1
ATOM 4582 O O . ALA A 1 625 ? -54.790 36.287 9.333 1.00 29.17 625 ALA A O 1
ATOM 4583 N N . ILE A 1 626 ? -52.601 36.620 8.875 1.00 27.16 626 ILE A N 1
ATOM 4584 C CA . ILE A 1 626 ? -52.148 37.323 10.099 1.00 27.16 626 ILE A CA 1
ATOM 4585 C C . ILE A 1 626 ? -52.403 36.649 11.471 1.00 27.16 626 ILE A C 1
ATOM 4587 O O . ILE A 1 626 ? -53.516 36.676 11.974 1.00 27.16 626 ILE A O 1
ATOM 4591 N N . THR A 1 627 ? -51.314 36.277 12.166 1.00 30.00 627 THR A N 1
ATOM 4592 C CA . THR A 1 627 ? -50.877 36.922 13.435 1.00 30.00 627 THR A CA 1
ATOM 4593 C C . THR A 1 627 ? -49.419 36.567 13.764 1.00 30.00 627 THR A C 1
ATOM 4595 O O . THR A 1 627 ? -49.112 35.393 13.942 1.00 30.00 627 THR A O 1
ATOM 4598 N N . SER A 1 628 ? -48.568 37.579 13.963 1.00 30.86 628 SER A N 1
ATOM 4599 C CA . SER A 1 628 ? -47.237 37.468 14.595 1.00 30.86 628 SER A CA 1
ATOM 4600 C C . SER A 1 628 ? -47.153 38.453 15.765 1.00 30.86 628 SER A C 1
ATOM 4602 O O . SER A 1 628 ? -47.807 39.501 15.706 1.00 30.86 628 SER A O 1
ATOM 4604 N N . PRO A 1 629 ? -46.358 38.168 16.813 1.00 44.81 629 PRO A N 1
ATOM 4605 C CA . PRO A 1 629 ? -45.609 39.259 17.456 1.00 44.81 629 PRO A CA 1
ATOM 4606 C C . PRO A 1 629 ? -44.197 38.901 18.004 1.00 44.81 629 PRO A C 1
ATOM 4608 O O . PRO A 1 629 ? -44.116 38.263 19.047 1.00 44.81 629 PRO A O 1
ATOM 4611 N N . TRP A 1 630 ? -43.150 39.495 17.392 1.00 31.70 630 TRP A N 1
ATOM 4612 C CA . TRP A 1 630 ? -41.837 39.931 17.964 1.00 31.70 630 TRP A CA 1
ATOM 4613 C C . TRP A 1 630 ? -40.881 38.845 18.551 1.00 31.70 630 TRP A C 1
ATOM 4615 O O . TRP A 1 630 ? -41.336 37.812 19.018 1.00 31.70 630 TRP A O 1
ATOM 4625 N N . TRP A 1 631 ? -39.540 38.978 18.568 1.00 30.98 631 TRP A N 1
ATOM 4626 C CA . TRP A 1 631 ? -38.648 40.155 18.696 1.00 30.98 631 TRP A CA 1
ATOM 4627 C C . TRP A 1 631 ? -37.283 40.000 17.961 1.00 30.98 631 TRP A C 1
ATOM 4629 O O . TRP A 1 631 ? -36.806 38.879 17.849 1.00 30.98 631 TRP A O 1
ATOM 4639 N N . LEU A 1 632 ? -36.625 41.146 17.663 1.00 30.77 632 LEU A N 1
ATOM 4640 C CA . LEU A 1 632 ? -35.174 41.367 17.370 1.00 30.77 632 LEU A CA 1
ATOM 4641 C C . LEU A 1 632 ? -34.596 40.792 16.049 1.00 30.77 632 LEU A C 1
ATOM 4643 O O . LEU A 1 632 ? -35.009 39.730 15.610 1.00 30.77 632 LEU A O 1
ATOM 4647 N N . ASP A 1 633 ? -33.631 41.422 15.361 1.00 32.34 633 ASP A N 1
ATOM 4648 C CA . ASP A 1 633 ? -33.086 42.801 15.402 1.00 32.34 633 ASP A CA 1
ATOM 4649 C C . ASP A 1 633 ? -32.624 43.204 13.978 1.00 32.34 633 ASP A C 1
ATOM 4651 O O . ASP A 1 633 ? -32.407 42.339 13.131 1.00 32.34 633 ASP A O 1
ATOM 4655 N N . ASN A 1 634 ? -32.500 44.501 13.682 1.00 33.03 634 ASN A N 1
ATOM 4656 C CA . ASN A 1 634 ? -32.378 45.022 12.318 1.00 33.03 634 ASN A CA 1
ATOM 4657 C C . ASN A 1 634 ? -30.998 45.663 12.060 1.00 33.03 634 ASN A C 1
ATOM 4659 O O . ASN A 1 634 ? -30.781 46.833 12.381 1.00 33.03 634 ASN A O 1
ATOM 4663 N N . SER A 1 635 ? -30.072 44.929 11.432 1.00 38.28 635 SER A N 1
ATOM 4664 C CA . SER A 1 635 ? -28.846 45.509 10.856 1.00 38.28 635 SER A CA 1
ATOM 4665 C C . SER A 1 635 ? -28.377 44.734 9.613 1.00 38.28 635 SER A C 1
ATOM 4667 O O . SER A 1 635 ? -28.300 43.511 9.663 1.00 38.28 635 SER A O 1
ATOM 4669 N N . ARG A 1 636 ? -28.035 45.476 8.538 1.00 38.38 636 ARG A N 1
ATOM 4670 C CA . ARG A 1 636 ? -27.662 45.059 7.154 1.00 38.38 636 ARG A CA 1
ATOM 4671 C C . ARG A 1 636 ? -28.806 44.964 6.130 1.00 38.38 636 ARG A C 1
ATOM 4673 O O . ARG A 1 636 ? -29.158 43.892 5.657 1.00 38.38 636 ARG A O 1
ATOM 4680 N N . LEU A 1 637 ? -29.314 46.129 5.720 1.00 37.84 637 LEU A N 1
ATOM 4681 C CA . LEU A 1 637 ? -30.131 46.303 4.506 1.00 37.84 637 LEU A CA 1
ATOM 4682 C C . LEU A 1 637 ? -29.532 47.368 3.562 1.00 37.84 637 LEU A C 1
ATOM 4684 O O . LEU A 1 637 ? -30.266 48.136 2.953 1.00 37.84 637 LEU A O 1
ATOM 4688 N N . ASP A 1 638 ? -28.200 47.391 3.444 1.00 45.19 638 ASP A N 1
ATOM 4689 C CA . ASP A 1 638 ? -27.459 48.224 2.475 1.00 45.19 638 ASP A CA 1
ATOM 4690 C C . ASP A 1 638 ? -26.584 47.389 1.499 1.00 45.19 638 ASP A C 1
ATOM 4692 O O . ASP A 1 638 ? -26.013 47.947 0.569 1.00 45.19 638 ASP A O 1
ATOM 4696 N N . ASP A 1 639 ? -26.510 46.057 1.661 1.00 47.09 639 ASP A N 1
ATOM 4697 C CA . ASP A 1 639 ? -25.616 45.164 0.885 1.00 47.09 639 ASP A CA 1
ATOM 4698 C C . ASP A 1 639 ? -26.336 44.369 -0.244 1.00 47.09 639 ASP A C 1
ATOM 4700 O O . ASP A 1 639 ? -25.729 43.509 -0.877 1.00 47.09 639 ASP A O 1
ATOM 4704 N N . LEU A 1 640 ? -27.632 44.613 -0.508 1.00 44.81 640 LEU A N 1
ATOM 4705 C CA . LEU A 1 640 ? -28.458 43.779 -1.414 1.00 44.81 640 LEU A CA 1
ATOM 4706 C C . LEU A 1 640 ? -28.725 44.355 -2.818 1.00 44.81 640 LEU A C 1
ATOM 4708 O O . LEU A 1 640 ? -29.097 43.594 -3.708 1.00 44.81 640 LEU A O 1
ATOM 4712 N N . ASP A 1 641 ? -28.478 45.648 -3.052 1.00 43.81 641 ASP A N 1
ATOM 4713 C CA . ASP A 1 641 ? -28.614 46.261 -4.389 1.00 43.81 641 ASP A CA 1
ATOM 4714 C C . ASP A 1 641 ? -27.368 46.047 -5.280 1.00 43.81 641 ASP A C 1
ATOM 4716 O O . ASP A 1 641 ? -27.408 46.343 -6.470 1.00 43.81 641 ASP A O 1
ATOM 4720 N N . GLY A 1 642 ? -26.263 45.515 -4.738 1.00 46.75 642 GLY A N 1
ATOM 4721 C CA . GLY A 1 642 ? -25.038 45.227 -5.504 1.00 46.75 642 GLY A CA 1
ATOM 4722 C C . GLY A 1 642 ? -25.011 43.856 -6.193 1.00 46.75 642 GLY A C 1
ATOM 4723 O O . GLY A 1 642 ? -24.362 43.702 -7.220 1.00 46.75 642 GLY A O 1
ATOM 4724 N N . ILE A 1 643 ? -25.731 42.866 -5.656 1.00 46.00 643 ILE A N 1
ATOM 4725 C CA . ILE A 1 643 ? -25.650 41.457 -6.096 1.00 46.00 643 ILE A CA 1
ATOM 4726 C C . ILE A 1 643 ? -26.572 41.168 -7.300 1.00 46.00 643 ILE A C 1
ATOM 4728 O O . ILE A 1 643 ? -26.363 40.209 -8.039 1.00 46.00 643 ILE A O 1
ATOM 4732 N N . LEU A 1 644 ? -27.586 42.008 -7.538 1.00 43.09 644 LEU A N 1
ATOM 4733 C CA . LEU A 1 644 ? -28.556 41.809 -8.624 1.00 43.09 644 LEU A CA 1
ATOM 4734 C C . LEU A 1 644 ? -28.095 42.332 -9.997 1.00 43.09 644 LEU A C 1
ATOM 4736 O O . LEU A 1 644 ? -28.615 41.855 -11.004 1.00 43.09 644 LEU A O 1
ATOM 4740 N N . ASP A 1 645 ? -27.119 43.245 -10.057 1.00 46.28 645 ASP A N 1
ATOM 4741 C CA . ASP A 1 645 ? -26.528 43.705 -11.328 1.00 46.28 645 ASP A CA 1
ATOM 4742 C C . ASP A 1 645 ? -25.467 42.718 -11.869 1.00 46.28 645 ASP A C 1
ATOM 4744 O O . ASP A 1 645 ? -25.303 42.601 -13.081 1.00 46.28 645 ASP A O 1
ATOM 4748 N N . GLU A 1 646 ? -24.785 41.962 -10.997 1.00 47.84 646 GLU A N 1
ATOM 4749 C CA . GLU A 1 646 ? -23.718 41.018 -11.385 1.00 47.84 646 GLU A CA 1
ATOM 4750 C C . GLU A 1 646 ? -24.293 39.706 -11.960 1.00 47.84 646 GLU A C 1
ATOM 4752 O O . GLU A 1 646 ? -23.893 39.256 -13.032 1.00 47.84 646 GLU A O 1
ATOM 4757 N N . ILE A 1 647 ? -25.356 39.167 -11.345 1.00 47.78 647 ILE A N 1
ATOM 4758 C CA . ILE A 1 647 ? -26.088 37.986 -11.854 1.00 47.78 647 ILE A CA 1
ATOM 4759 C C . ILE A 1 647 ? -26.748 38.266 -13.222 1.00 47.78 647 ILE A C 1
ATOM 4761 O O . ILE A 1 647 ? -26.978 37.345 -14.008 1.00 47.78 647 ILE A O 1
ATOM 4765 N N . GLY A 1 648 ? -27.040 39.533 -13.536 1.00 47.50 648 GLY A N 1
ATOM 4766 C CA . GLY A 1 648 ? -27.588 39.935 -14.831 1.00 47.50 648 GLY A CA 1
ATOM 4767 C C . GLY A 1 648 ? -26.588 39.827 -15.988 1.00 47.50 648 GLY A C 1
ATOM 4768 O O . GLY A 1 648 ? -26.987 39.453 -17.089 1.00 47.50 648 GLY A O 1
ATOM 4769 N N . SER A 1 649 ? -25.299 40.116 -15.762 1.00 48.06 649 SER A N 1
ATOM 4770 C CA . SER A 1 649 ? -24.305 40.140 -16.847 1.00 48.06 649 SER A CA 1
ATOM 4771 C C . SER A 1 649 ? -23.819 38.757 -17.283 1.00 48.06 649 SER A C 1
ATOM 4773 O O . SER A 1 649 ? -23.475 38.575 -18.453 1.00 48.06 649 SER A O 1
ATOM 4775 N N . ASP A 1 650 ? -23.823 37.778 -16.379 1.00 47.50 650 ASP A N 1
ATOM 4776 C CA . ASP A 1 650 ? -23.331 36.426 -16.674 1.00 47.50 650 ASP A CA 1
ATOM 4777 C C . ASP A 1 650 ? -24.332 35.599 -17.497 1.00 47.50 650 ASP A C 1
ATOM 4779 O O . ASP A 1 650 ? -23.937 34.773 -18.323 1.00 47.50 650 ASP A O 1
ATOM 4783 N N . VAL A 1 651 ? -25.636 35.857 -17.345 1.00 49.28 651 VAL A N 1
ATOM 4784 C CA . VAL A 1 651 ? -26.682 35.175 -18.129 1.00 49.28 651 VAL A CA 1
ATOM 4785 C C . VAL A 1 651 ? -26.637 35.585 -19.606 1.00 49.28 651 VAL A C 1
ATOM 4787 O O . VAL A 1 651 ? -26.800 34.723 -20.472 1.00 49.28 651 VAL A O 1
ATOM 4790 N N . ASP A 1 652 ? -26.353 36.855 -19.907 1.00 48.31 652 ASP A N 1
ATOM 4791 C CA . ASP A 1 652 ? -26.207 37.329 -21.290 1.00 48.31 652 ASP A CA 1
ATOM 4792 C C . ASP A 1 652 ? -24.911 36.792 -21.939 1.00 48.31 652 ASP A C 1
ATOM 4794 O O . ASP A 1 652 ? -24.940 36.351 -23.091 1.00 48.31 652 ASP A O 1
ATOM 4798 N N . GLN A 1 653 ? -23.789 36.710 -21.203 1.00 51.19 653 GLN A N 1
ATOM 4799 C CA . GLN A 1 653 ? -22.549 36.108 -21.733 1.00 51.19 653 GLN A CA 1
ATOM 4800 C C . GLN A 1 653 ? -22.691 34.610 -22.047 1.00 51.19 653 GLN A C 1
ATOM 4802 O O . GLN A 1 653 ? -22.139 34.132 -23.043 1.00 51.19 653 GLN A O 1
ATOM 4807 N N . LEU A 1 654 ? -23.446 33.860 -21.239 1.00 45.69 654 LEU A N 1
ATOM 4808 C CA . LEU A 1 654 ? -23.687 32.434 -21.481 1.00 45.69 654 LEU A CA 1
ATOM 4809 C C . LEU A 1 654 ? -24.628 32.178 -22.675 1.00 45.69 654 LEU A C 1
ATOM 4811 O O . LEU A 1 654 ? -24.509 31.137 -23.325 1.00 45.69 654 LEU A O 1
ATOM 4815 N N . GLN A 1 655 ? -25.516 33.120 -23.019 1.00 48.62 655 GLN A N 1
ATOM 4816 C CA . GLN A 1 655 ? -26.357 33.012 -24.219 1.00 48.62 655 GLN A CA 1
ATOM 4817 C C . GLN A 1 655 ? -25.587 33.325 -25.514 1.00 48.62 655 GLN A C 1
ATOM 4819 O O . GLN A 1 655 ? -25.741 32.590 -26.493 1.00 48.62 655 GLN A O 1
ATOM 4824 N N . ASP A 1 656 ? -24.695 34.321 -25.513 1.00 48.19 656 ASP A N 1
ATOM 4825 C CA . ASP A 1 656 ? -23.839 34.617 -26.675 1.00 48.19 656 ASP A CA 1
ATOM 4826 C C . ASP A 1 656 ? -22.829 33.484 -26.963 1.00 48.19 656 ASP A C 1
ATOM 4828 O O . ASP A 1 656 ? -22.562 33.159 -28.125 1.00 48.19 656 ASP A O 1
ATOM 4832 N N . GLN A 1 657 ? -22.309 32.803 -25.932 1.00 46.78 657 GLN A N 1
ATOM 4833 C CA . GLN A 1 657 ? -21.435 31.639 -26.137 1.00 46.78 657 GLN A CA 1
ATOM 4834 C C . GLN A 1 657 ? -22.174 30.428 -26.727 1.00 46.78 657 GLN A C 1
ATOM 4836 O O . GLN A 1 657 ? -21.603 29.727 -27.568 1.00 46.78 657 GLN A O 1
ATOM 4841 N N . ALA A 1 658 ? -23.441 30.202 -26.361 1.00 42.53 658 ALA A N 1
ATOM 4842 C CA . ALA A 1 658 ? -24.258 29.141 -26.952 1.00 42.53 658 ALA A CA 1
ATOM 4843 C C . ALA A 1 658 ? -24.523 29.382 -28.452 1.00 42.53 658 ALA A C 1
ATOM 4845 O O . ALA A 1 658 ? -24.374 28.459 -29.254 1.00 42.53 658 ALA A O 1
ATOM 4846 N N . ALA A 1 659 ? -24.814 30.627 -28.849 1.00 43.88 659 ALA A N 1
ATOM 4847 C CA . ALA A 1 659 ? -25.051 30.990 -30.249 1.00 43.88 659 ALA A CA 1
ATOM 4848 C C . ALA A 1 659 ? -23.829 30.744 -31.162 1.00 43.88 659 ALA A C 1
ATOM 4850 O O . ALA A 1 659 ? -23.990 30.424 -32.338 1.00 43.88 659 ALA A O 1
ATOM 4851 N N . SER A 1 660 ? -22.606 30.830 -30.624 1.00 47.38 660 SER A N 1
ATOM 4852 C CA . SER A 1 660 ? -21.367 30.618 -31.393 1.00 47.38 660 SER A CA 1
ATOM 4853 C C . SER A 1 660 ? -21.040 29.151 -31.720 1.00 47.38 660 SER A C 1
ATOM 4855 O O . SER A 1 660 ? -20.192 28.896 -32.576 1.00 47.38 660 SER A O 1
ATOM 4857 N N . ARG A 1 661 ? -21.687 28.174 -31.063 1.00 43.44 661 ARG A N 1
ATOM 4858 C CA . ARG A 1 661 ? -21.403 26.739 -31.272 1.00 43.44 661 ARG A CA 1
ATOM 4859 C C . ARG A 1 661 ? -22.269 26.096 -32.356 1.00 43.44 661 ARG A C 1
ATOM 4861 O O . ARG A 1 661 ? -21.803 25.151 -32.990 1.00 43.44 661 ARG A O 1
ATOM 4868 N N . ASP A 1 662 ? -23.462 26.630 -32.614 1.00 42.56 662 ASP A N 1
ATOM 4869 C CA . ASP A 1 662 ? -24.362 26.109 -33.653 1.00 42.56 662 ASP A CA 1
ATOM 4870 C C . ASP A 1 662 ? -23.947 26.543 -35.076 1.00 42.56 662 ASP A C 1
ATOM 4872 O O . ASP A 1 662 ? -24.110 25.767 -36.019 1.00 42.56 662 ASP A O 1
ATOM 4876 N N . ASP A 1 663 ? -23.320 27.717 -35.246 1.00 46.59 663 ASP A N 1
ATOM 4877 C CA . ASP A 1 663 ? -22.820 28.180 -36.558 1.00 46.59 663 ASP A CA 1
ATOM 4878 C C . ASP A 1 663 ? -21.609 27.360 -37.061 1.00 46.59 663 ASP A C 1
ATOM 4880 O O . ASP A 1 663 ? -21.427 27.180 -38.266 1.00 46.59 663 ASP A O 1
ATOM 4884 N N . ILE A 1 664 ? -20.802 26.786 -36.158 1.00 43.78 664 ILE A N 1
ATOM 4885 C CA . ILE A 1 664 ? -19.618 25.981 -36.523 1.00 43.78 664 ILE A CA 1
ATOM 4886 C C . ILE A 1 664 ? -20.015 24.611 -37.106 1.00 43.78 664 ILE A C 1
ATOM 4888 O O . ILE A 1 664 ? -19.281 24.045 -37.916 1.00 43.78 664 ILE A O 1
ATOM 4892 N N . PHE A 1 665 ? -21.194 24.082 -36.760 1.00 37.06 665 PHE A N 1
ATOM 4893 C CA . PHE A 1 665 ? -21.673 22.801 -37.296 1.00 37.06 665 PHE A CA 1
ATOM 4894 C C . PHE A 1 665 ? -22.299 22.923 -38.700 1.00 37.06 665 PHE A C 1
ATOM 4896 O O . PHE A 1 665 ? -22.458 21.916 -39.393 1.00 37.06 665 PHE A O 1
ATOM 4903 N N . ALA A 1 666 ? -22.633 24.142 -39.141 1.00 42.62 666 ALA A N 1
ATOM 4904 C CA . ALA A 1 666 ? -23.214 24.408 -40.459 1.00 42.62 666 ALA A CA 1
ATOM 4905 C C . ALA A 1 666 ? -22.162 24.558 -41.579 1.00 42.62 666 ALA A C 1
ATOM 4907 O O . ALA A 1 666 ? -22.459 24.255 -42.736 1.00 42.62 666 ALA A O 1
ATOM 4908 N N . ASP A 1 667 ? -20.936 24.974 -41.244 1.00 42.06 667 ASP A N 1
ATOM 4909 C CA . ASP A 1 667 ? -19.846 25.202 -42.214 1.00 42.06 667 ASP A CA 1
ATOM 4910 C C . ASP A 1 667 ? -19.018 23.928 -42.511 1.00 42.06 667 ASP A C 1
ATOM 4912 O O . ASP A 1 667 ? -18.201 23.903 -43.427 1.00 42.06 667 ASP A O 1
ATOM 4916 N N . TRP A 1 668 ? -19.262 22.830 -41.780 1.00 35.88 668 TRP A N 1
ATOM 4917 C CA . TRP A 1 668 ? -18.657 21.507 -42.029 1.00 35.88 668 TRP A CA 1
ATOM 4918 C C . TRP A 1 668 ? -19.482 20.613 -42.983 1.00 35.88 668 TRP A C 1
ATOM 4920 O O . TRP A 1 668 ? -19.080 19.493 -43.294 1.00 35.88 668 TRP A O 1
ATOM 4930 N N . LEU A 1 669 ? -20.650 21.082 -43.446 1.00 38.72 669 LEU A N 1
ATOM 4931 C CA . LEU A 1 669 ? -21.636 20.279 -44.193 1.00 38.72 669 LEU A CA 1
ATOM 4932 C C . LEU A 1 669 ? -22.064 20.867 -45.559 1.00 38.72 669 LEU A C 1
ATOM 4934 O O . LEU A 1 669 ? -23.082 20.434 -46.107 1.00 38.72 669 LEU A O 1
ATOM 4938 N N . ASN A 1 670 ? -21.287 21.804 -46.125 1.00 39.62 670 ASN A N 1
ATOM 4939 C CA . ASN A 1 670 ? -21.451 22.354 -47.487 1.00 39.62 670 ASN A CA 1
ATOM 4940 C C . ASN A 1 670 ? -20.246 22.059 -48.396 1.00 39.62 670 ASN A C 1
ATOM 4942 O O . ASN A 1 670 ? -19.103 22.282 -47.947 1.00 39.62 670 ASN A O 1
#

Secondary structure (DSSP, 8-state):
--SSSHHHHHHHHHHHHTT-S---EE-STT-EE----TT-----TTSS----S-SS---SSEEE---BTTB-GGGS-TT-EEEEE-SSSPPEEEEEESSS---TTSEEEE--TT-BHHHHHHHHHHHHHTSGGGGT---EEEETTEEE----TT-EEEEEESS-EEES-TTPPPPPP------TT--HHHHHHHHHHHHHT-TTSTT-EEEEETTEEEEE--S---SS------S-B-TT-PBPP--STTS--------SS-EE---S-GGGS-SGGGT--BEE-BTTBSBSS----BSS----SSS-SS-S-TTSEEE---BTTSEEEEEEEE---BTTB--EEEEEE-SSSSSS--TTTEEEEEEE-SPPTT--TT-TTS-EEEE-SSSTT-EEEEEEEEPPTT----SSEEEEEEEEEESS--SSSSSB-SS-EEEEEEEEEBPPTTS-TT-TT-TT-SSS--HHHHHHHHHHHHHT-SEEPPSS--TTTSHHHH----SS-SSEE-HHHHHHHHHHHHHHHHHHTT-----------------------------------------------------------------------------------------------------------SSSSSHHHHHHHHHHHHHHHHHHHHHHHHTT--

pLDDT: mean 75.56, std 23.56, range [26.59, 98.5]

Sequence (670 aa):
TGETSISIEASTVTMLAAGLGLSPVHLGEGRIHLGGGLNHQISTANTYLTHTGQPGVTGSWGLRVPSQGGHVGDLIVDEDVFTITDGATAPVIFEFDSNQDAIPTNRTVPFTADSTADQIAWLIAAEIRASILGATLDPAVAGNGILVLGGTSSHEMDVMESSMIELGVPGEAGANAVALVEDESYTTGDVSLAIANGVNAATDLENVFAVGRFDTVSIEGAAVVSGLDFLDSPAITDRAGNVLQPNQLDGDTSFVIKLSAGRDYGDAPDSYGTTKANNGAGHLIVDGFHLGDTVDSEPNGAPTVNADGDGADDDGVQFGSLRVGYDSNVLITVEGVRDGRAGKLDAWVDWDDDGGWESGDRIADGFEVQVYPGQDSTDLTQSWCEEDQNELGRWTCNIAFTVPGSIVPRAEFSAYTRVRLSSGGVGSPTGNTVDGEVEDGYEPVSSNPWQNGNNVYDVNNNGTVSPSDALAVINYLNNIGLGSLPVDFSVGDGPETHGRIDVDGNGLATPNDALQVINRLNELINQAGGGEGEGGEGEAPRELASSDKSAGSLGRAFHSFDTLSLSAVPFLTSDDALGNERFGQEASDDSQADERRSERQDENVSQDDYRRPVTSSTSHRDAQAITSPWWLDNSRLDDLDGILDEIGSDVDQLQDQAASRDDIFADWLN

Radius of gyration: 48.64 Å; chains: 1; bounding box: 116×106×142 Å

Foldseek 3Di:
DPDLPVVVVVVQVVLVVVVPQWDWDDAPPNDIDGEAAPLDDDDCPPHPDDDDDGHHAFAAWDWFQDDDPQFCAVLWDFQQWKWKDLLPDDIAIEGEHDDPPDDPRHQYQYDDNRDGLQNSLVSVQVSCCVDPNVVFWNWDRPDSNTIRTAGQQSMDMGRPSTSMGITHHHRDHTDQDQDDDNHPPDFLQNVQQSVQVSQVPDPPQPQWHWDGDHNDIDIDDDPDDDDDDDPPPPPDDDPVRHDDFQPDPVGDDDDDDDDFQAKAFWAAACLAVGWVVSQTEIEREDVFWEWADDDHHDPTYAHDHFRPGPDDSLHFKDWAAAEAQFKTKIKGKTTDDDVVFWKFKWKFKAQAPPSYTDPVGTLGFRHTQDADPPDDPVDLQDWGKDAPPVHPRIMITMRMDTRHQQRLDDPWAWIKMKMWMDRVTDPDSGHYDHYYYIRIGTGTHHYQQLADSVARQPQQPPPDLDLVSLVLLVCCCVPPHKFFDDPDDDDCGGCNNSGSQDRSRNRIRDNVSSVVSVVVVVVVVVVVVPDDDDDDDDDDDDDDDDDDDDDDDDDDDDDDDDDDDDDDDDDDDDDDDDDDDDDDDDDDDDDDDDDDDDDDDDDDDDDDDDDDDDDDDDDDDDDDDDDDDDDDDDDDPPPPVVPVVVVVVVVVVVVVVVVVPVVVVVVVPD